Protein AF-0000000074161051 (afdb_homodimer)

Radius of gyration: 25.9 Å; Cα contacts (8 Å, |Δi|>4): 1414; chains: 2; bounding box: 99×82×62 Å

GO terms:
  GO:0141023 symbiont-mediated disruption of host cell-cell adhesion (P, EXP)

pLDDT: mean 90.77, std 14.93, range [30.19, 98.88]

Organism: Giardia intestinalis (strain ATCC 50803 / WB clone C6) (NCBI:txid184922)

Secondary structure (DSSP, 8-state):
-----------PPBSS-HHHHHHHHHT--SEEE---GGGTT-BHHHHHTTSB-GGGGS--S----------GGGS-S-EEHHHH-GGG--PPPB-TTSB-HHHHHHHHHHHHHHHHTTS-SS---B-HHHHHHH-TTS-TTB---HHHHHHHHHHT-B-BTTTS---HHHH-S-----SB-TTSSSBPP-B--SEEEE-TT-HHHHHHHHHHT--EEEEEEEEGGGGGEEEEEE---SS-EEEEEEEEEEEEEE-TTS-EEEEEE-SB-TTSTBTTEEEEE-SS-GGGTTS-EEEEE---/-----------PPBSS-HHHHHHHHHT--SEEE---GGGTT-BHHHHHTTSB-GGGGS--S----------GGGS-S-EEHHHH-GGG--PPPB-TTSB-HHHHHHHHHHHHHHHHTTS-SS---B-HHHHHHH-TTS-TTB---HHHHHHHHHHT-B-BTTTS---HHHH-S-----SB-TTSSSBPP-B--SEEEE-TT-HHHHHHHHHHT--EEEEEEEEGGGGGEEEEEE---SS-EEEEEEEEEEEEEE-TTS-EEEEEE-SB-TTSTBTTEEEEE-SS-GGGTTS-EEEEE---

Structure (mmCIF, N/CA/C/O backbone):
data_AF-0000000074161051-model_v1
#
loop_
_entity.id
_entity.type
_entity.pdbx_description
1 polymer 'Cathepsin B'
#
loop_
_atom_site.group_PDB
_atom_site.id
_atom_site.type_symbol
_atom_site.label_atom_id
_atom_site.label_alt_id
_atom_site.label_comp_id
_atom_site.label_asym_id
_atom_site.label_entity_id
_atom_site.label_seq_id
_atom_site.pdbx_PDB_ins_code
_atom_site.Cartn_x
_atom_site.Cartn_y
_atom_site.Cartn_z
_atom_site.occupancy
_atom_site.B_iso_or_equiv
_atom_site.auth_seq_id
_atom_site.auth_comp_id
_atom_site.auth_asym_id
_atom_site.auth_atom_id
_atom_site.pdbx_PDB_model_num
ATOM 1 N N . MET A 1 1 ? 55.562 -1.915 16.375 1 30.19 1 MET A N 1
ATOM 2 C CA . MET A 1 1 ? 54.781 -1.926 15.141 1 30.19 1 MET A CA 1
ATOM 3 C C . MET A 1 1 ? 53.312 -1.703 15.43 1 30.19 1 MET A C 1
ATOM 5 O O . MET A 1 1 ? 52.625 -2.559 16.031 1 30.19 1 MET A O 1
ATOM 9 N N . LYS A 1 2 ? 52.875 -0.41 15.648 1 36 2 LYS A N 1
ATOM 10 C CA . LYS A 1 2 ? 51.5 -0.007 15.859 1 36 2 LYS A CA 1
ATOM 11 C C . LYS A 1 2 ? 50.625 -0.405 14.68 1 36 2 LYS A C 1
ATOM 13 O O . LYS A 1 2 ? 50.844 0.059 13.555 1 36 2 LYS A O 1
ATOM 18 N N . LEU A 1 3 ? 50.031 -1.611 14.711 1 34.69 3 LEU A N 1
ATOM 19 C CA . LEU A 1 3 ? 49.031 -2.043 13.75 1 34.69 3 LEU A CA 1
ATOM 20 C C . LEU A 1 3 ? 47.875 -1.038 13.672 1 34.69 3 LEU A C 1
ATOM 22 O O . LEU A 1 3 ? 47.188 -0.795 14.664 1 34.69 3 LEU A O 1
ATOM 26 N N . PHE A 1 4 ? 48 -0.084 12.773 1 36.06 4 PHE A N 1
ATOM 27 C CA . PHE A 1 4 ? 46.875 0.762 12.445 1 36.06 4 PHE A CA 1
ATOM 28 C C . PHE A 1 4 ? 45.719 -0.076 11.938 1 36.06 4 PHE A C 1
ATOM 30 O O . PHE A 1 4 ? 45.812 -0.763 10.922 1 36.06 4 PHE A O 1
ATOM 37 N N . LEU A 1 5 ? 44.875 -0.508 12.781 1 34.91 5 LEU A N 1
ATOM 38 C CA . LEU A 1 5 ? 43.562 -1.062 12.398 1 34.91 5 LEU A CA 1
ATOM 39 C C . LEU A 1 5 ? 42.781 -0.07 11.555 1 34.91 5 LEU A C 1
ATOM 41 O O . LEU A 1 5 ? 42.406 0.997 12.031 1 34.91 5 LEU A O 1
ATOM 45 N N . LEU A 1 6 ? 43.062 -0.045 10.273 1 32.94 6 LEU A N 1
ATOM 46 C CA . LEU A 1 6 ? 42.125 0.658 9.391 1 32.94 6 LEU A CA 1
ATOM 47 C C . LEU A 1 6 ? 40.719 0.105 9.539 1 32.94 6 LEU A C 1
ATOM 49 O O . LEU A 1 6 ? 40.469 -1.053 9.203 1 32.94 6 LEU A O 1
ATOM 53 N N . ALA A 1 7 ? 40.094 0.571 10.438 1 35.47 7 ALA A N 1
ATOM 54 C CA . ALA A 1 7 ? 38.656 0.303 10.406 1 35.47 7 ALA A CA 1
ATOM 55 C C . ALA A 1 7 ? 38.062 0.647 9.039 1 35.47 7 ALA A C 1
ATOM 57 O O . ALA A 1 7 ? 38.062 1.811 8.625 1 35.47 7 ALA A O 1
ATOM 58 N N . ALA A 1 8 ? 38.094 -0.19 8.078 1 33.78 8 ALA A N 1
ATOM 59 C CA . ALA A 1 8 ? 37.281 -0.017 6.875 1 33.78 8 ALA A CA 1
ATOM 60 C C . ALA A 1 8 ? 35.844 0.338 7.23 1 33.78 8 ALA A C 1
ATOM 62 O O . ALA A 1 8 ? 35.125 -0.469 7.824 1 33.78 8 ALA A O 1
ATOM 63 N N . ALA A 1 9 ? 35.5 1.504 7.531 1 37.38 9 ALA A N 1
ATOM 64 C CA . ALA A 1 9 ? 34.094 1.915 7.602 1 37.38 9 ALA A CA 1
ATOM 65 C C . ALA A 1 9 ? 33.281 1.327 6.449 1 37.38 9 ALA A C 1
ATOM 67 O O . ALA A 1 9 ? 33.562 1.614 5.281 1 37.38 9 ALA A O 1
ATOM 68 N N . ALA A 1 10 ? 32.844 0.222 6.453 1 41.66 10 ALA A N 1
ATOM 69 C CA . ALA A 1 10 ? 31.891 -0.336 5.504 1 41.66 10 ALA A CA 1
ATOM 70 C C . ALA A 1 10 ? 30.891 0.724 5.043 1 41.66 10 ALA A C 1
ATOM 72 O O . ALA A 1 10 ? 30.078 1.209 5.836 1 41.66 10 ALA A O 1
ATOM 73 N N . PHE A 1 11 ? 31.219 1.7 4.223 1 50.12 11 PHE A N 1
ATOM 74 C CA . PHE A 1 11 ? 30.391 2.748 3.623 1 50.12 11 PHE A CA 1
ATOM 75 C C . PHE A 1 11 ? 29.078 2.18 3.113 1 50.12 11 PHE A C 1
ATOM 77 O O . PHE A 1 11 ? 29.062 1.365 2.189 1 50.12 11 PHE A O 1
ATOM 84 N N . SER A 1 12 ? 28.109 2.137 3.99 1 68.19 12 SER A N 1
ATOM 85 C CA . SER A 1 12 ? 26.797 1.687 3.559 1 68.19 12 SER A CA 1
ATOM 86 C C . SER A 1 12 ? 26.328 2.457 2.332 1 68.19 12 SER A C 1
ATOM 88 O O . SER A 1 12 ? 26.594 3.65 2.197 1 68.19 12 SER A O 1
ATOM 90 N N . ALA A 1 13 ? 26.031 1.807 1.312 1 83.38 13 ALA A N 1
ATOM 91 C CA . ALA A 1 13 ? 25.609 2.332 0.022 1 83.38 13 ALA A CA 1
ATOM 92 C C . ALA A 1 13 ? 24.422 3.287 0.189 1 83.38 13 ALA A C 1
ATOM 94 O O . ALA A 1 13 ? 23.547 3.059 1.021 1 83.38 13 ALA A O 1
ATOM 95 N N . PRO A 1 14 ? 24.625 4.523 -0.397 1 92.06 14 PRO A N 1
ATOM 96 C CA . PRO A 1 14 ? 23.5 5.461 -0.353 1 92.06 14 PRO A CA 1
ATOM 97 C C . PRO A 1 14 ? 22.188 4.84 -0.848 1 92.06 14 PRO A C 1
ATOM 99 O O . PRO A 1 14 ? 22.203 4.02 -1.771 1 92.06 14 PRO A O 1
ATOM 102 N N . ALA A 1 15 ? 21.172 5.23 -0.194 1 92.25 15 ALA A N 1
ATOM 103 C CA . ALA A 1 15 ? 19.859 4.715 -0.554 1 92.25 15 ALA A CA 1
ATOM 104 C C . ALA A 1 15 ? 19.438 5.203 -1.938 1 92.25 15 ALA A C 1
ATOM 106 O O . ALA A 1 15 ? 18.859 4.445 -2.721 1 92.25 15 ALA A O 1
ATOM 107 N N . LEU A 1 16 ? 19.672 6.449 -2.227 1 95.06 16 LEU A N 1
ATOM 108 C CA . LEU A 1 16 ? 19.344 7.023 -3.525 1 95.06 16 LEU A CA 1
ATOM 109 C C . LEU A 1 16 ? 20.547 7.039 -4.445 1 95.06 16 LEU A C 1
ATOM 111 O O . LEU A 1 16 ? 21.625 7.52 -4.059 1 95.06 16 LEU A O 1
ATOM 115 N N . THR A 1 17 ? 20.406 6.523 -5.609 1 94.81 17 THR A N 1
ATOM 116 C CA . THR A 1 17 ? 21.516 6.41 -6.547 1 94.81 17 THR A CA 1
ATOM 117 C C . THR A 1 17 ? 21.188 7.117 -7.859 1 94.81 17 THR A C 1
ATOM 119 O O . THR A 1 17 ? 20.016 7.273 -8.211 1 94.81 17 THR A O 1
ATOM 122 N N . VAL A 1 18 ? 22.156 7.484 -8.547 1 95.62 18 VAL A N 1
ATOM 123 C CA . VAL A 1 18 ? 22.016 8.117 -9.852 1 95.62 18 VAL A CA 1
ATOM 124 C C . VAL A 1 18 ? 21.422 7.117 -10.844 1 95.62 18 VAL A C 1
ATOM 126 O O . VAL A 1 18 ? 20.625 7.492 -11.703 1 95.62 18 VAL A O 1
ATOM 129 N N . SER A 1 19 ? 21.828 5.875 -10.703 1 92.88 19 SER A N 1
ATOM 130 C CA . SER A 1 19 ? 21.297 4.836 -11.578 1 92.88 19 SER A CA 1
ATOM 131 C C . SER A 1 19 ? 19.781 4.73 -11.453 1 92.88 19 SER A C 1
ATOM 133 O O . SER A 1 19 ? 19.078 4.68 -12.461 1 92.88 19 SER A O 1
ATOM 135 N N . GLU A 1 20 ? 19.312 4.719 -10.273 1 92.88 20 GLU A N 1
ATOM 136 C CA . GLU A 1 20 ? 17.875 4.648 -10.047 1 92.88 20 G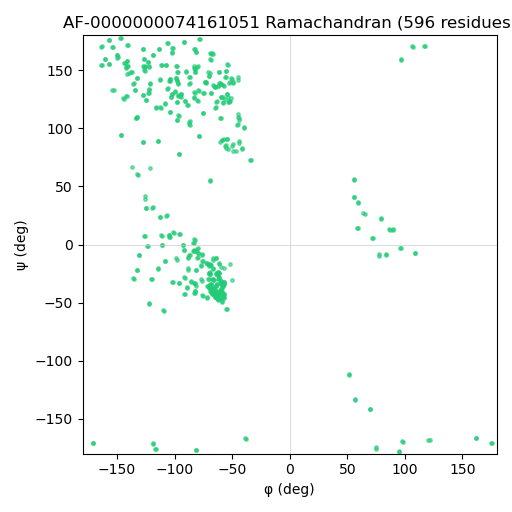LU A CA 1
ATOM 137 C C . GLU A 1 20 ? 17.172 5.922 -10.523 1 92.88 20 GLU A C 1
ATOM 139 O O . GLU A 1 20 ? 16.094 5.867 -11.086 1 92.88 20 GLU A O 1
ATOM 144 N N . LEU A 1 21 ? 17.781 7.039 -10.289 1 96.19 21 LEU A N 1
ATOM 145 C CA . LEU A 1 21 ? 17.25 8.305 -10.781 1 96.19 21 LEU A CA 1
ATOM 146 C C . LEU A 1 21 ? 17.094 8.266 -12.297 1 96.19 21 LEU A C 1
ATOM 148 O O . LEU A 1 21 ? 16.031 8.633 -12.828 1 96.19 21 LEU A O 1
ATOM 152 N N . ASN A 1 22 ? 18.094 7.785 -12.953 1 95.75 22 ASN A N 1
ATOM 153 C CA . ASN A 1 22 ? 18.047 7.703 -14.406 1 95.75 22 ASN A CA 1
ATOM 154 C C . ASN A 1 22 ? 16.953 6.746 -14.883 1 95.75 22 ASN A C 1
ATOM 156 O O . ASN A 1 22 ? 16.281 7.004 -15.883 1 95.75 22 ASN A O 1
ATOM 160 N N . HIS A 1 23 ? 16.844 5.703 -14.195 1 91.81 23 HIS A N 1
ATOM 161 C CA . HIS A 1 23 ? 15.781 4.766 -14.539 1 91.81 23 HIS A CA 1
ATOM 162 C C . HIS A 1 23 ? 14.406 5.414 -14.391 1 91.81 23 HIS A C 1
ATOM 164 O O . HIS A 1 23 ? 13.562 5.309 -15.289 1 91.81 23 HIS A O 1
ATOM 170 N N . ILE A 1 24 ? 14.188 6.09 -13.289 1 94.19 24 ILE A N 1
ATOM 171 C CA . ILE A 1 24 ? 12.914 6.773 -13.055 1 94.19 24 ILE A CA 1
ATOM 172 C C . ILE A 1 24 ? 12.656 7.781 -14.172 1 94.19 24 ILE A C 1
ATOM 174 O O . ILE A 1 24 ? 11.555 7.828 -14.727 1 94.19 24 ILE A O 1
ATOM 178 N N . LYS A 1 25 ? 13.633 8.523 -14.531 1 96.06 25 LYS A N 1
ATOM 179 C CA . LYS A 1 25 ? 13.492 9.516 -15.594 1 96.06 25 LYS A CA 1
ATOM 180 C C . LYS A 1 25 ? 13.164 8.852 -16.922 1 96.06 25 LYS A C 1
ATOM 182 O O . LYS A 1 25 ? 12.391 9.398 -17.719 1 96.06 25 LYS A O 1
ATOM 187 N N . SER A 1 26 ? 13.727 7.664 -17.109 1 93.31 26 SER A N 1
ATOM 188 C CA . SER A 1 26 ? 13.516 6.969 -18.375 1 93.31 26 SER A CA 1
ATOM 189 C C . SER A 1 26 ? 12.07 6.508 -18.516 1 93.31 26 SER A C 1
ATOM 191 O O . SER A 1 26 ? 11.609 6.215 -19.625 1 93.31 26 SER A O 1
ATOM 193 N N . LEU A 1 27 ? 11.336 6.453 -17.438 1 90.75 27 LEU A N 1
ATOM 194 C CA . LEU A 1 27 ? 9.938 6.051 -17.469 1 90.75 27 LEU A CA 1
ATOM 195 C C . LEU A 1 27 ? 9.039 7.227 -17.844 1 90.75 27 LEU A C 1
ATOM 197 O O . LEU A 1 27 ? 7.828 7.062 -18 1 90.75 27 LEU A O 1
ATOM 201 N N . ASN A 1 28 ? 9.539 8.352 -17.969 1 92.94 28 ASN A N 1
ATOM 202 C CA . ASN A 1 28 ? 8.867 9.578 -18.391 1 92.94 28 ASN A CA 1
ATOM 203 C C . ASN A 1 28 ? 7.664 9.883 -17.5 1 92.94 28 ASN A C 1
ATOM 205 O O . ASN A 1 28 ? 6.551 10.07 -18 1 92.94 28 ASN A O 1
ATOM 209 N N . PRO A 1 29 ? 7.949 9.984 -16.203 1 94.5 29 PRO A N 1
ATOM 210 C CA . PRO A 1 29 ? 6.852 10.359 -15.312 1 94.5 29 PRO A CA 1
ATOM 211 C C . PRO A 1 29 ? 6.379 11.797 -15.539 1 94.5 29 PRO A C 1
ATOM 213 O O . PRO A 1 29 ? 7.07 12.586 -16.188 1 94.5 29 PRO A O 1
ATOM 216 N N . ARG A 1 30 ? 5.16 12.109 -14.992 1 94.31 30 ARG A N 1
ATOM 217 C CA . ARG A 1 30 ? 4.602 13.445 -15.156 1 94.31 30 ARG A CA 1
ATOM 218 C C . ARG A 1 30 ? 5.219 14.422 -14.164 1 94.31 30 ARG A C 1
ATOM 220 O O . ARG A 1 30 ? 4.93 15.625 -14.211 1 94.31 30 ARG A O 1
ATOM 227 N N . TRP A 1 31 ? 6.043 14.016 -13.305 1 97.69 31 TRP A N 1
ATOM 228 C CA . TRP A 1 31 ? 6.723 14.82 -12.297 1 97.69 31 TRP A CA 1
ATOM 229 C C . TRP A 1 31 ? 8.234 14.773 -12.492 1 97.69 31 TRP A C 1
ATOM 231 O O . TRP A 1 31 ? 8.742 13.961 -13.273 1 97.69 31 TRP A O 1
ATOM 241 N N . LYS A 1 32 ? 8.914 15.703 -11.891 1 98.25 32 LYS A N 1
ATOM 242 C CA . LYS A 1 32 ? 10.367 15.805 -12.031 1 98.25 32 LYS A CA 1
ATOM 243 C C . LYS A 1 32 ? 11.078 15.094 -10.891 1 98.25 32 LYS A C 1
ATOM 245 O O . LYS A 1 32 ? 10.75 15.297 -9.719 1 98.25 32 LYS A O 1
ATOM 250 N N . ALA A 1 33 ? 12.008 14.25 -11.328 1 98.19 33 ALA A N 1
ATOM 251 C CA . ALA A 1 33 ? 12.773 13.484 -10.344 1 98.19 33 ALA A CA 1
ATOM 252 C C . ALA A 1 33 ? 14.18 14.055 -10.172 1 98.19 33 ALA A C 1
ATOM 254 O O . ALA A 1 33 ? 14.805 14.484 -11.148 1 98.19 33 ALA A O 1
ATOM 255 N N . GLY A 1 34 ? 14.664 14.055 -8.977 1 97.88 34 GLY A N 1
ATOM 256 C CA . GLY A 1 34 ? 16.016 14.406 -8.562 1 97.88 34 GLY A CA 1
ATOM 257 C C . GLY A 1 34 ? 16.406 13.789 -7.234 1 97.88 34 GLY A C 1
ATOM 258 O O . GLY A 1 34 ? 15.625 13.07 -6.621 1 97.88 34 GLY A O 1
ATOM 259 N N . ILE A 1 35 ? 17.578 14 -6.867 1 97.44 35 ILE A N 1
ATOM 260 C CA . ILE A 1 35 ? 18.016 13.578 -5.539 1 97.44 35 ILE A CA 1
ATOM 261 C C . ILE A 1 35 ? 17.953 14.758 -4.574 1 97.44 35 ILE A C 1
ATOM 263 O O . ILE A 1 35 ? 18.781 15.672 -4.645 1 97.44 35 ILE A O 1
ATOM 267 N N . PRO A 1 36 ? 17 14.727 -3.713 1 97.31 36 PRO A N 1
ATOM 268 C CA . PRO A 1 36 ? 16.938 15.82 -2.746 1 97.31 36 PRO A CA 1
ATOM 269 C C . PRO A 1 36 ? 18.188 15.922 -1.869 1 97.31 36 PRO A C 1
ATOM 271 O O . PRO A 1 36 ? 18.703 14.898 -1.408 1 97.31 36 PRO A O 1
ATOM 274 N N . LYS A 1 37 ? 18.625 17.125 -1.627 1 95.75 37 LYS A N 1
ATOM 275 C CA . LYS A 1 37 ? 19.797 17.359 -0.788 1 95.75 37 LYS A CA 1
ATOM 276 C C . LYS A 1 37 ? 19.609 16.75 0.6 1 95.75 37 LYS A C 1
ATOM 278 O O . LYS A 1 37 ? 20.547 16.188 1.172 1 95.75 37 LYS A O 1
ATOM 283 N N . ARG A 1 38 ? 18.438 16.766 1.061 1 94.56 38 ARG A N 1
ATOM 284 C CA . ARG A 1 38 ? 18.078 16.297 2.389 1 94.56 38 ARG A CA 1
ATOM 285 C C . ARG A 1 38 ? 18.375 14.805 2.537 1 94.56 38 ARG A C 1
ATOM 287 O O . ARG A 1 38 ? 18.609 14.32 3.648 1 94.56 38 ARG A O 1
ATOM 294 N N . PHE A 1 39 ? 18.422 14.094 1.419 1 95.69 39 PHE A N 1
ATOM 295 C CA . PHE A 1 39 ? 18.547 12.648 1.487 1 95.69 39 PHE A CA 1
ATOM 296 C C . PHE A 1 39 ? 19.906 12.195 0.987 1 95.69 39 PHE A C 1
ATOM 298 O O . PHE A 1 39 ? 20.219 11 1.005 1 95.69 39 PHE A O 1
ATOM 305 N N . GLU A 1 40 ? 20.719 13.141 0.586 1 93.25 40 GLU A N 1
ATOM 306 C CA . GLU A 1 40 ? 22.047 12.789 0.073 1 93.25 40 GLU A CA 1
ATOM 307 C C . GLU A 1 40 ? 22.859 12.039 1.124 1 93.25 40 GLU A C 1
ATOM 309 O O . GLU A 1 40 ? 22.984 12.5 2.26 1 93.25 40 GLU A O 1
ATOM 314 N N . GLY A 1 41 ? 23.359 10.898 0.727 1 91.12 41 GLY A N 1
ATOM 315 C CA . GLY A 1 41 ? 24.266 10.148 1.576 1 91.12 41 GLY A CA 1
ATOM 316 C C . GLY A 1 41 ? 23.562 9.289 2.604 1 91.12 41 GLY A C 1
ATOM 317 O O . GLY A 1 41 ? 24.188 8.516 3.32 1 91.12 41 GLY A O 1
ATOM 318 N N . LEU A 1 42 ? 22.297 9.438 2.723 1 94.31 42 LEU A N 1
ATOM 319 C CA . LEU A 1 42 ? 21.562 8.617 3.676 1 94.31 42 LEU A CA 1
ATOM 320 C C . LEU A 1 42 ? 21.5 7.168 3.203 1 94.31 42 LEU A C 1
ATOM 322 O O . LEU A 1 42 ? 21.391 6.906 2.004 1 94.31 42 LEU A O 1
ATOM 326 N N . THR A 1 43 ? 21.547 6.309 4.148 1 94.44 43 THR A N 1
ATOM 327 C CA . THR A 1 43 ? 21.406 4.883 3.877 1 94.44 43 THR A CA 1
ATOM 328 C C . THR A 1 43 ? 19.922 4.5 3.762 1 94.44 43 THR A C 1
ATOM 330 O O . THR A 1 43 ? 19.047 5.289 4.105 1 94.44 43 THR A O 1
ATOM 333 N N . LYS A 1 44 ? 19.703 3.326 3.291 1 91.88 44 LYS A N 1
ATOM 334 C CA . LYS A 1 44 ? 18.344 2.803 3.195 1 91.88 44 LYS A CA 1
ATOM 335 C C . LYS A 1 44 ? 17.672 2.758 4.566 1 91.88 44 LYS A C 1
ATOM 337 O O . LYS A 1 44 ? 16.484 3.084 4.699 1 91.88 44 LYS A O 1
ATOM 342 N N . ASP A 1 45 ? 18.406 2.344 5.551 1 92.12 45 ASP A N 1
ATOM 343 C CA . ASP A 1 45 ? 17.875 2.264 6.906 1 92.12 45 ASP A CA 1
ATOM 344 C C . ASP A 1 45 ? 17.469 3.645 7.422 1 92.12 45 ASP A C 1
ATOM 346 O O . ASP A 1 45 ? 16.438 3.795 8.078 1 92.12 45 ASP A O 1
ATOM 350 N N . GLU A 1 46 ? 18.297 4.594 7.125 1 93.75 46 GLU A N 1
ATOM 351 C CA . GLU A 1 46 ? 18 5.953 7.566 1 93.75 46 GLU A CA 1
ATOM 352 C C . GLU A 1 46 ? 16.766 6.508 6.879 1 93.75 46 GLU A C 1
ATOM 354 O O . GLU A 1 46 ? 15.961 7.203 7.504 1 93.75 46 GLU A O 1
ATOM 359 N N . ILE A 1 47 ? 16.609 6.203 5.656 1 94.06 47 ILE A N 1
ATOM 360 C CA . ILE A 1 47 ? 15.414 6.625 4.926 1 94.06 47 ILE A CA 1
ATOM 361 C C . ILE A 1 47 ? 14.18 5.949 5.512 1 94.06 47 ILE A C 1
ATOM 363 O O . ILE A 1 47 ? 13.148 6.594 5.719 1 94.06 47 ILE A O 1
ATOM 367 N N . SER A 1 48 ? 14.32 4.719 5.746 1 92.94 48 SER A N 1
ATOM 368 C CA . SER A 1 48 ? 13.203 3.949 6.301 1 92.94 48 SER A CA 1
ATOM 369 C C . SER A 1 48 ? 12.766 4.504 7.652 1 92.94 48 SER A C 1
ATOM 371 O O . SER A 1 48 ? 11.586 4.473 7.984 1 92.94 48 SER A O 1
ATOM 373 N N . SER A 1 49 ? 13.672 5.012 8.391 1 94.81 49 SER A N 1
ATOM 374 C CA . SER A 1 49 ? 13.391 5.5 9.742 1 94.81 49 SER A CA 1
ATOM 375 C C . SER A 1 49 ? 12.562 6.781 9.703 1 94.81 49 SER A C 1
ATOM 377 O O . SER A 1 49 ? 11.992 7.191 10.719 1 94.81 49 SER A O 1
ATOM 379 N N . LEU A 1 50 ? 12.523 7.41 8.555 1 95.94 50 LEU A N 1
ATOM 380 C CA . LEU A 1 50 ? 11.734 8.625 8.383 1 95.94 50 LEU A CA 1
ATOM 381 C C . LEU A 1 50 ? 10.258 8.289 8.234 1 95.94 50 LEU A C 1
ATOM 383 O O . LEU A 1 50 ? 9.398 9.18 8.352 1 95.94 50 LEU A O 1
ATOM 387 N N . LEU A 1 51 ? 9.961 7.07 7.926 1 97.31 51 LEU A N 1
ATOM 388 C CA . LEU A 1 51 ? 8.609 6.641 7.578 1 97.31 51 LEU A CA 1
ATOM 389 C C . LEU A 1 51 ? 7.992 5.824 8.711 1 97.31 51 LEU A C 1
ATOM 391 O O . LEU A 1 51 ? 8.648 5.562 9.719 1 97.31 51 LEU A O 1
ATOM 395 N N . MET A 1 52 ? 6.773 5.516 8.555 1 96.44 52 MET A N 1
ATOM 396 C CA . MET A 1 52 ? 6.109 4.59 9.469 1 96.44 52 MET A CA 1
ATOM 397 C C . MET A 1 52 ? 5.777 3.277 8.773 1 96.44 52 MET A C 1
ATOM 399 O O . MET A 1 52 ? 5.637 3.238 7.547 1 96.44 52 MET A O 1
ATOM 403 N N . PRO A 1 53 ? 5.684 2.234 9.555 1 93.69 53 PRO A N 1
ATOM 404 C CA . PRO A 1 53 ? 5.191 0.994 8.945 1 93.69 53 PRO A CA 1
ATOM 405 C C . PRO A 1 53 ? 3.83 1.164 8.273 1 93.69 53 PRO A C 1
ATOM 407 O O . PRO A 1 53 ? 2.982 1.911 8.766 1 93.69 53 PRO A O 1
ATOM 410 N N . VAL A 1 54 ? 3.598 0.404 7.234 1 93.12 54 VAL A N 1
ATOM 411 C CA . VAL A 1 54 ? 2.387 0.498 6.43 1 93.12 54 VAL A CA 1
ATOM 412 C C . VAL A 1 54 ? 1.168 0.157 7.285 1 93.12 54 VAL A C 1
ATOM 414 O O . VAL A 1 54 ? 0.064 0.642 7.027 1 93.12 54 VAL A O 1
ATOM 417 N N . SER A 1 55 ? 1.357 -0.613 8.305 1 89.75 55 SER A N 1
ATOM 418 C CA . SER A 1 55 ? 0.259 -1.031 9.172 1 89.75 55 SER A CA 1
ATOM 419 C C . SER A 1 55 ? -0.408 0.167 9.836 1 89.75 55 SER A C 1
ATOM 421 O O . SER A 1 55 ? -1.565 0.088 10.258 1 89.75 55 SER A O 1
ATOM 423 N N . PHE A 1 56 ? 0.211 1.285 9.844 1 92.75 56 PHE A N 1
ATOM 424 C CA . PHE A 1 56 ? -0.335 2.467 10.5 1 92.75 56 PHE A CA 1
ATOM 425 C C . PHE A 1 56 ? -1.25 3.236 9.555 1 92.75 56 PHE A C 1
ATOM 427 O O . PHE A 1 56 ? -1.936 4.172 9.969 1 92.75 56 PHE A O 1
ATOM 434 N N . LEU A 1 57 ? -1.269 2.85 8.289 1 91.75 57 LEU A N 1
ATOM 435 C CA . LEU A 1 57 ? -2.166 3.492 7.332 1 91.75 57 LEU A CA 1
ATOM 436 C C . LEU A 1 57 ? -3.574 2.912 7.438 1 91.75 57 LEU A C 1
ATOM 438 O O . LEU A 1 57 ? -4.523 3.477 6.891 1 91.75 57 LEU A O 1
ATOM 442 N N . LYS A 1 58 ? -3.723 1.741 7.953 1 75.38 58 LYS A N 1
ATOM 443 C CA . LYS A 1 58 ? -5.035 1.118 8.109 1 75.38 58 LYS A CA 1
ATOM 444 C C . LYS A 1 58 ? -5.762 1.675 9.336 1 75.38 58 LYS A C 1
ATOM 446 O O . LYS A 1 58 ? -5.141 1.938 10.367 1 75.38 58 LYS A O 1
ATOM 451 N N . ASN A 1 59 ? -7.07 1.986 8.93 1 61.22 59 ASN A N 1
ATOM 452 C CA . ASN A 1 59 ? -7.867 2.477 10.047 1 61.22 59 ASN A CA 1
ATOM 453 C C . ASN A 1 59 ? -7.973 1.438 11.156 1 61.22 59 ASN A C 1
ATOM 455 O O . ASN A 1 59 ? -8.234 0.262 10.891 1 61.22 59 ASN A O 1
ATOM 459 N N . ALA A 1 60 ? -7.398 1.623 12.172 1 51.56 60 ALA A N 1
ATOM 460 C CA . ALA A 1 60 ? -7.668 0.688 13.258 1 51.56 60 ALA A CA 1
ATOM 461 C C . ALA A 1 60 ? -9.148 0.31 13.305 1 51.56 60 ALA A C 1
ATOM 463 O O . ALA A 1 60 ? -9.961 0.875 12.57 1 51.56 60 ALA A O 1
ATOM 464 N N . LYS A 1 61 ? -9.727 -0.285 14.266 1 47.69 61 LYS A N 1
ATOM 465 C CA . LYS A 1 61 ? -11.016 -0.935 14.477 1 47.69 61 LYS A CA 1
ATOM 466 C C . LYS A 1 61 ? -12.164 -0.041 14.023 1 47.69 61 LYS A C 1
ATOM 468 O O . LYS A 1 61 ? -13.258 -0.528 13.734 1 47.69 61 LYS A O 1
ATOM 473 N N . GLY A 1 62 ? -12.023 1.357 14.094 1 42.47 62 GLY A N 1
ATOM 474 C CA . GLY A 1 62 ? -13.234 2.16 14.125 1 42.47 62 GLY A CA 1
ATOM 475 C C . GLY A 1 62 ? -13.32 3.152 12.977 1 42.47 62 GLY A C 1
ATOM 476 O O . GLY A 1 62 ? -12.812 4.27 13.078 1 42.47 62 GLY A O 1
ATOM 477 N N . ALA A 1 63 ? -13.438 2.512 11.727 1 43.66 63 ALA A N 1
ATOM 478 C CA . ALA A 1 63 ? -13.656 3.488 10.664 1 43.66 63 ALA A CA 1
ATOM 479 C C . ALA A 1 63 ? -14.695 4.523 11.078 1 43.66 63 ALA A C 1
ATOM 481 O O . ALA A 1 63 ? -15.766 4.172 11.57 1 43.66 63 ALA A O 1
ATOM 482 N N . ALA A 1 64 ? -14.375 5.738 11.32 1 44.53 64 ALA A N 1
ATOM 483 C CA . ALA A 1 64 ? -15.352 6.809 11.484 1 44.53 64 ALA A CA 1
ATOM 484 C C . ALA A 1 64 ? -16.422 6.738 10.406 1 44.53 64 ALA A C 1
ATOM 486 O O . ALA A 1 64 ? -16.172 6.266 9.289 1 44.53 64 ALA A O 1
ATOM 487 N N . PRO A 1 65 ? -17.672 7.023 10.781 1 44.09 65 PRO A N 1
ATOM 488 C CA . PRO A 1 65 ? -18.797 7.055 9.836 1 44.09 65 PRO A CA 1
ATOM 489 C C . PRO A 1 65 ? -18.453 7.773 8.531 1 44.09 65 PRO A C 1
ATOM 491 O O . PRO A 1 65 ? -17.812 8.828 8.555 1 44.09 65 PRO A O 1
ATOM 494 N N . ARG A 1 66 ? -18.297 6.992 7.449 1 50.06 66 ARG A N 1
ATOM 495 C CA . ARG A 1 66 ? -18.141 7.555 6.113 1 50.06 66 ARG A CA 1
ATOM 496 C C . ARG A 1 66 ? -19.156 8.664 5.859 1 50.06 66 ARG A C 1
ATOM 498 O O . ARG A 1 66 ? -20.359 8.484 6.094 1 50.06 66 ARG A O 1
ATOM 505 N N . GLY A 1 67 ? -18.719 9.93 5.922 1 45.19 67 GLY A N 1
ATOM 506 C CA . GLY A 1 67 ? -19.625 11.023 5.586 1 45.19 67 GLY A CA 1
ATOM 507 C C . GLY A 1 67 ? -20.344 10.812 4.27 1 45.19 67 GLY A C 1
ATOM 508 O O . GLY A 1 67 ? -19.906 10.031 3.43 1 45.19 67 GLY A O 1
ATOM 509 N N . THR A 1 68 ? -21.578 11.141 4.211 1 49.28 68 THR A N 1
ATOM 510 C CA . THR A 1 68 ? -22.406 11.156 3.012 1 49.28 68 THR A CA 1
ATOM 511 C C . THR A 1 68 ? -21.75 11.977 1.906 1 49.28 68 THR A C 1
ATOM 513 O O . THR A 1 68 ? -21.109 12.992 2.18 1 49.28 68 THR A O 1
ATOM 516 N N . PHE A 1 69 ? -21.547 11.289 0.714 1 52.41 69 PHE A N 1
ATOM 517 C CA . PHE A 1 69 ? -21.109 11.969 -0.497 1 52.41 69 PHE A CA 1
ATOM 518 C C . PHE A 1 69 ? -21.797 13.328 -0.633 1 52.41 69 PHE A C 1
ATOM 520 O O . PHE A 1 69 ? -23.016 13.422 -0.537 1 52.41 69 PHE A O 1
ATOM 527 N N . THR A 1 70 ? -21.047 14.352 -0.254 1 60.72 70 THR A N 1
ATOM 528 C CA . THR A 1 70 ? -21.531 15.719 -0.364 1 60.72 70 THR A CA 1
ATOM 529 C C . THR A 1 70 ? -21.562 16.172 -1.822 1 60.72 70 THR A C 1
ATOM 531 O O . THR A 1 70 ? -20.828 15.641 -2.656 1 60.72 70 THR A O 1
ATOM 534 N N . ASP A 1 71 ? -22.625 16.891 -2.238 1 60.81 71 ASP A N 1
ATOM 535 C CA . ASP A 1 71 ? -22.812 17.469 -3.568 1 60.81 71 ASP A CA 1
ATOM 536 C C . ASP A 1 71 ? -21.656 18.391 -3.926 1 60.81 71 ASP A C 1
ATOM 538 O O . ASP A 1 71 ? -21.281 19.266 -3.135 1 60.81 71 ASP A O 1
ATOM 542 N N . LYS A 1 72 ? -21.016 18.188 -5.008 1 61.91 72 LYS A N 1
ATOM 543 C CA . LYS A 1 72 ? -19.875 18.906 -5.602 1 61.91 72 LYS A CA 1
ATOM 544 C C . LYS A 1 72 ? -20.203 20.375 -5.812 1 61.91 72 LYS A C 1
ATOM 546 O O . LYS A 1 72 ? -19.297 21.203 -5.938 1 61.91 72 LYS A O 1
ATOM 551 N N . ASP A 1 73 ? -21.406 20.75 -5.848 1 66.31 73 ASP A N 1
ATOM 552 C CA . ASP A 1 73 ? -21.812 22.016 -6.453 1 66.31 73 ASP A CA 1
ATOM 553 C C . ASP A 1 73 ? -21.281 23.203 -5.656 1 66.31 73 ASP A C 1
ATOM 555 O O . ASP A 1 73 ? -21.125 24.312 -6.191 1 66.31 73 ASP A O 1
ATOM 559 N N . ASP A 1 74 ? -20.734 23.016 -4.422 1 78.19 74 ASP A N 1
ATOM 560 C CA . ASP A 1 74 ? -20.406 24.266 -3.74 1 78.19 74 ASP A CA 1
ATOM 561 C C . ASP A 1 74 ? -18.953 24.297 -3.299 1 78.19 74 ASP A C 1
ATOM 563 O O . ASP A 1 74 ? -18.609 24.906 -2.279 1 78.19 74 ASP A O 1
ATOM 567 N N . VAL A 1 75 ? -18.016 23.75 -4.184 1 89.44 75 VAL A N 1
ATOM 568 C CA . VAL A 1 75 ? -16.609 23.812 -3.791 1 89.44 75 VAL A CA 1
ATOM 569 C C . VAL A 1 75 ? -15.805 24.562 -4.852 1 89.44 75 VAL A C 1
ATOM 571 O O . VAL A 1 75 ? -16.047 24.406 -6.051 1 89.44 75 VAL A O 1
ATOM 574 N N . PRO A 1 76 ? -14.922 25.547 -4.426 1 94.31 76 PRO A N 1
ATOM 575 C CA . PRO A 1 76 ? -14.094 26.234 -5.418 1 94.31 76 PRO A CA 1
ATOM 576 C C . PRO A 1 76 ? -13.289 25.266 -6.285 1 94.31 76 PRO A C 1
ATOM 578 O O . PRO A 1 76 ? -12.945 24.172 -5.836 1 94.31 76 PRO A O 1
ATOM 581 N N . GLU A 1 77 ? -12.938 25.672 -7.477 1 93.94 77 GLU A N 1
ATOM 582 C CA . GLU A 1 77 ? -12.164 24.859 -8.406 1 93.94 77 GLU A CA 1
ATOM 583 C C . GLU A 1 77 ? -10.742 24.641 -7.891 1 93.94 77 GLU A C 1
ATOM 585 O O . GLU A 1 77 ? -10.117 23.625 -8.188 1 93.94 77 GLU A O 1
ATOM 590 N N . SER A 1 78 ? -10.281 25.672 -7.242 1 97.56 78 SER A N 1
ATOM 591 C CA . SER A 1 78 ? -8.961 25.594 -6.629 1 97.56 78 SER A CA 1
ATOM 592 C C . SER A 1 78 ? -8.938 26.266 -5.27 1 97.56 78 SER A C 1
ATOM 594 O O . SER A 1 78 ? -9.773 27.141 -4.988 1 97.56 78 SER A O 1
ATOM 596 N N . PHE A 1 79 ? -8.078 25.859 -4.43 1 98.06 79 PHE A N 1
ATOM 597 C CA . PHE A 1 79 ? -7.887 26.438 -3.104 1 98.06 79 PHE A CA 1
ATOM 598 C C . PHE A 1 79 ? -6.465 26.188 -2.613 1 98.06 79 PHE A C 1
ATOM 600 O O . PHE A 1 79 ? -5.926 25.094 -2.758 1 98.06 79 PHE A O 1
ATOM 607 N N . ASP A 1 80 ? -5.891 27.172 -2.137 1 98.31 80 ASP A N 1
ATOM 608 C CA . ASP A 1 80 ? -4.547 27.109 -1.563 1 98.31 80 ASP A CA 1
ATOM 609 C C . ASP A 1 80 ? -4.5 27.812 -0.205 1 98.31 80 ASP A C 1
ATOM 611 O O . ASP A 1 80 ? -4.562 29.031 -0.129 1 98.31 80 ASP A O 1
ATOM 615 N N . PHE A 1 81 ? -4.367 27.016 0.766 1 97 81 PHE A N 1
ATOM 616 C CA . PHE A 1 81 ? -4.355 27.5 2.139 1 97 81 PHE A CA 1
ATOM 617 C C . PHE A 1 81 ? -3.248 28.531 2.336 1 97 81 PHE A C 1
ATOM 619 O O . PHE A 1 81 ? -3.408 29.484 3.102 1 97 81 PHE A O 1
ATOM 626 N N . ARG A 1 82 ? -2.15 28.438 1.671 1 95.81 82 ARG A N 1
ATOM 627 C CA . ARG A 1 82 ? -1.002 29.328 1.802 1 95.81 82 ARG A CA 1
ATOM 628 C C . ARG A 1 82 ? -1.339 30.734 1.308 1 95.81 82 ARG A C 1
ATOM 630 O O . ARG A 1 82 ? -0.794 31.719 1.807 1 95.81 82 ARG A O 1
ATOM 637 N N . GLU A 1 83 ? -2.199 30.75 0.407 1 96.38 83 GLU A N 1
ATOM 638 C CA . GLU A 1 83 ? -2.607 32.031 -0.169 1 96.38 83 GLU A CA 1
ATOM 639 C C . GLU A 1 83 ? -3.771 32.625 0.608 1 96.38 83 GLU A C 1
ATOM 641 O O . GLU A 1 83 ? -3.822 33.844 0.806 1 96.38 83 GLU A O 1
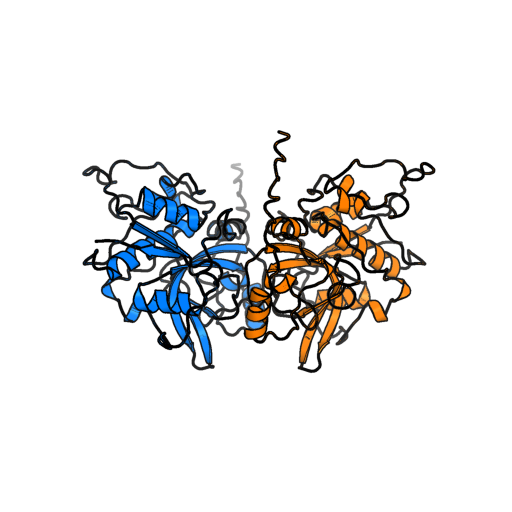ATOM 646 N N . GLU A 1 84 ? -4.664 31.844 1.069 1 95.12 84 GLU A N 1
ATOM 647 C CA . GLU A 1 84 ? -5.898 32.312 1.685 1 95.12 84 GLU A CA 1
ATOM 648 C C . GLU A 1 84 ? -5.68 32.688 3.15 1 95.12 84 GLU A C 1
ATOM 650 O O . GLU A 1 84 ? -6.348 33.562 3.684 1 95.12 84 GLU A O 1
ATOM 655 N N . TYR A 1 85 ? -4.789 31.953 3.764 1 94 85 TYR A N 1
ATOM 656 C CA . TYR A 1 85 ? -4.496 32.188 5.172 1 94 85 TYR A CA 1
ATOM 657 C C . TYR A 1 85 ? -2.994 32.25 5.414 1 94 85 TYR A C 1
ATOM 659 O O . TYR A 1 85 ? -2.457 31.547 6.258 1 94 85 TYR A O 1
ATOM 667 N N . PRO A 1 86 ? -2.324 33.156 4.816 1 91.56 86 PRO A N 1
ATOM 668 C CA . PRO A 1 86 ? -0.866 33.219 4.941 1 91.56 86 PRO A CA 1
ATOM 669 C C . PRO A 1 86 ? -0.405 33.469 6.375 1 91.56 86 PRO A C 1
ATOM 671 O O . PRO A 1 86 ? 0.698 33.062 6.75 1 91.56 86 PRO A O 1
ATOM 674 N N . HIS A 1 87 ? -1.205 34.031 7.176 1 90.62 87 HIS A N 1
ATOM 675 C CA . HIS A 1 87 ? -0.825 34.375 8.547 1 90.62 87 HIS A CA 1
ATOM 676 C C . HIS A 1 87 ? -0.902 33.156 9.461 1 90.62 87 HIS A C 1
ATOM 678 O O . HIS A 1 87 ? -0.408 33.188 10.586 1 90.62 87 HIS A O 1
ATOM 684 N N . CYS A 1 88 ? -1.52 32.031 8.945 1 92.31 88 CYS A N 1
ATOM 685 C CA . CYS A 1 88 ? -1.697 30.844 9.75 1 92.31 88 CYS A CA 1
ATOM 686 C C . CYS A 1 88 ? -0.619 29.812 9.445 1 92.31 88 CYS A C 1
ATOM 688 O O . CYS A 1 88 ? -0.472 28.828 10.172 1 92.31 88 CYS A O 1
ATOM 690 N N . ILE A 1 89 ? 0.122 29.969 8.438 1 87.25 89 ILE A N 1
ATOM 691 C CA . ILE A 1 89 ? 0.984 28.875 7.996 1 87.25 89 ILE A CA 1
ATOM 692 C C . ILE A 1 89 ? 2.428 29.156 8.406 1 87.25 89 ILE A C 1
ATOM 694 O O . ILE A 1 89 ? 3.053 30.094 7.891 1 87.25 89 ILE A O 1
ATOM 698 N N . PRO A 1 90 ? 2.928 28.359 9.273 1 87.19 90 PRO A N 1
ATOM 699 C CA . PRO A 1 90 ? 4.336 28.516 9.633 1 87.19 90 PRO A CA 1
ATOM 700 C C . PRO A 1 90 ? 5.285 27.922 8.594 1 87.19 90 PRO A C 1
ATOM 702 O O . PRO A 1 90 ? 4.832 27.359 7.59 1 87.19 90 PRO A O 1
ATOM 705 N N . GLU A 1 91 ? 6.57 28.125 8.883 1 89.81 91 GLU A N 1
ATOM 706 C CA . GLU A 1 91 ? 7.598 27.516 8.047 1 89.81 91 GLU A CA 1
ATOM 707 C C . GLU A 1 91 ? 7.508 25.984 8.078 1 89.81 91 GLU A C 1
ATOM 709 O O . GLU A 1 91 ? 7.102 25.406 9.086 1 89.81 91 GLU A O 1
ATOM 714 N N . VAL A 1 92 ? 7.891 25.406 6.957 1 95.81 92 VAL A N 1
ATOM 715 C CA . VAL A 1 92 ? 7.914 23.953 6.895 1 95.81 92 VAL A CA 1
ATOM 716 C C . VAL A 1 92 ? 8.961 23.406 7.859 1 95.81 92 VAL A C 1
ATOM 718 O O . VAL A 1 92 ? 10.086 23.906 7.918 1 95.81 92 VAL A O 1
ATOM 721 N N . VAL A 1 93 ? 8.578 22.391 8.578 1 95.94 93 VAL A N 1
ATOM 722 C CA . VAL A 1 93 ? 9.438 21.828 9.609 1 95.94 93 VAL A CA 1
ATOM 723 C C . VAL A 1 93 ? 10.109 20.562 9.094 1 95.94 93 VAL A C 1
ATOM 725 O O . VAL A 1 93 ? 9.766 20.062 8.008 1 95.94 93 VAL A O 1
ATOM 728 N N . ASP A 1 94 ? 11.07 20.094 9.852 1 97.12 94 ASP A N 1
ATOM 729 C CA . ASP A 1 94 ? 11.773 18.844 9.555 1 97.12 94 ASP A CA 1
ATOM 730 C C . ASP A 1 94 ? 11.711 17.875 10.734 1 97.12 94 ASP A C 1
ATOM 732 O O . ASP A 1 94 ? 12.219 18.172 11.812 1 97.12 94 ASP A O 1
ATOM 736 N N . GLN A 1 95 ? 11.234 16.734 10.477 1 98.06 95 GLN A N 1
ATOM 737 C CA . GLN A 1 95 ? 11.039 15.758 11.547 1 98.06 95 GLN A CA 1
ATOM 738 C C . GLN A 1 95 ? 12.352 15.062 11.898 1 98.06 95 GLN A C 1
ATOM 740 O O . GLN A 1 95 ? 12.422 14.32 12.883 1 98.06 95 GLN A O 1
ATOM 745 N N . GLY A 1 96 ? 13.344 15.328 11.117 1 96.94 96 GLY A N 1
ATOM 746 C CA . GLY A 1 96 ? 14.617 14.672 11.375 1 96.94 96 GLY A CA 1
ATOM 747 C C . GLY A 1 96 ? 14.586 13.18 11.078 1 96.94 96 GLY A C 1
ATOM 748 O O . GLY A 1 96 ? 14.039 12.758 10.062 1 96.94 96 GLY A O 1
ATOM 749 N N . GLY A 1 97 ? 15.25 12.406 11.906 1 96.56 97 GLY A N 1
ATOM 750 C CA . GLY A 1 97 ? 15.414 10.992 11.625 1 96.56 97 GLY A CA 1
ATOM 751 C C . GLY A 1 97 ? 14.375 10.125 12.328 1 96.56 97 GLY A C 1
ATOM 752 O O . GLY A 1 97 ? 14.5 8.898 12.352 1 96.56 97 GLY A O 1
ATOM 753 N N . CYS A 1 98 ? 13.383 10.773 12.914 1 97.44 98 CYS A N 1
ATOM 754 C CA . CYS A 1 98 ? 12.352 10.078 13.664 1 97.44 98 CYS A CA 1
ATOM 755 C C . CYS A 1 98 ? 11.086 9.898 12.82 1 97.44 98 CYS A C 1
ATOM 757 O O . CYS A 1 98 ? 10.617 10.852 12.203 1 97.44 98 CYS A O 1
ATOM 759 N N . GLY A 1 99 ? 10.539 8.648 12.805 1 97.88 99 GLY A N 1
ATOM 760 C CA . GLY A 1 99 ? 9.266 8.383 12.148 1 97.88 99 GLY A CA 1
ATOM 761 C C . GLY A 1 99 ? 8.086 9.008 12.867 1 97.88 99 GLY A C 1
ATOM 762 O O . GLY A 1 99 ? 7.121 8.312 13.203 1 97.88 99 GLY A O 1
ATOM 763 N N . SER A 1 100 ? 8.164 10.297 13.07 1 98.56 100 SER A N 1
ATOM 764 C CA . SER A 1 100 ? 7.168 11.023 13.852 1 98.56 100 SER A CA 1
ATOM 765 C C . SER A 1 100 ? 6.277 11.875 12.961 1 98.56 100 SER A C 1
ATOM 767 O O . SER A 1 100 ? 5.711 12.875 13.406 1 98.56 100 SER A O 1
ATOM 769 N N . CYS A 1 101 ? 6.176 11.453 11.695 1 98.62 101 CYS A N 1
ATOM 770 C CA . CYS A 1 101 ? 5.363 12.195 10.742 1 98.62 101 CYS A CA 1
ATOM 771 C C . CYS A 1 101 ? 3.916 12.289 11.211 1 98.62 101 CYS A C 1
ATOM 773 O O . CYS A 1 101 ? 3.242 13.289 10.961 1 98.62 101 CYS A O 1
ATOM 775 N N . TRP A 1 102 ? 3.428 11.25 11.883 1 98.56 102 TRP A N 1
ATOM 776 C CA . TRP A 1 102 ? 2.072 11.227 12.414 1 98.56 102 TRP A CA 1
ATOM 777 C C . TRP A 1 102 ? 1.858 12.359 13.414 1 98.56 102 TRP A C 1
ATOM 779 O O . TRP A 1 102 ? 0.819 13.023 13.398 1 98.56 102 TRP A O 1
ATOM 789 N N . ALA A 1 103 ? 2.799 12.633 14.188 1 98.81 103 ALA A N 1
ATOM 790 C CA . ALA A 1 103 ? 2.73 13.711 15.164 1 98.81 103 ALA A CA 1
ATOM 791 C C . ALA A 1 103 ? 2.895 15.07 14.492 1 98.81 103 ALA A C 1
ATOM 793 O O . ALA A 1 103 ? 2.133 16 14.766 1 98.81 103 ALA A O 1
ATOM 794 N N . PHE A 1 104 ? 3.844 15.188 13.578 1 98.75 104 PHE A N 1
ATOM 795 C CA . PHE A 1 104 ? 4.117 16.453 12.898 1 98.75 104 PHE A CA 1
ATOM 796 C C . PHE A 1 104 ? 2.9 16.906 12.102 1 98.75 104 PHE A C 1
ATOM 798 O O . PHE A 1 104 ? 2.492 18.062 12.203 1 98.75 104 PHE A O 1
ATOM 805 N N . SER A 1 105 ? 2.35 16.016 11.367 1 98.69 105 SER A N 1
ATOM 806 C CA . SER A 1 105 ? 1.23 16.391 10.508 1 98.69 105 SER A CA 1
ATOM 807 C C . SER A 1 105 ? -0.014 16.703 11.328 1 98.69 105 SER A C 1
ATOM 809 O O . SER A 1 105 ? -0.767 17.625 11 1 98.69 105 SER A O 1
ATOM 811 N N . SER A 1 106 ? -0.247 15.984 12.391 1 98.62 106 SER A N 1
ATOM 812 C CA . SER A 1 106 ? -1.415 16.25 13.227 1 98.62 106 SER A CA 1
ATOM 813 C C . SER A 1 106 ? -1.291 17.594 13.938 1 98.62 106 SER A C 1
ATOM 815 O O . SER A 1 106 ? -2.256 18.359 14.008 1 98.62 106 SER A O 1
ATOM 817 N N . VAL A 1 107 ? -0.147 17.859 14.43 1 98.38 107 VAL A N 1
ATOM 818 C CA . VAL A 1 107 ? 0.086 19.109 15.156 1 98.38 107 VAL A CA 1
ATOM 819 C C . VAL A 1 107 ? 0.014 20.297 14.195 1 98.38 107 VAL A C 1
ATOM 821 O O . VAL A 1 107 ? -0.502 21.359 14.547 1 98.38 107 VAL A O 1
ATOM 824 N N . ALA A 1 108 ? 0.584 20.094 13.023 1 97.88 108 ALA A N 1
ATOM 825 C CA . ALA A 1 108 ? 0.456 21.141 12.008 1 97.88 108 ALA A CA 1
ATOM 826 C C . ALA A 1 108 ? -1.011 21.422 11.688 1 97.88 108 ALA A C 1
ATOM 828 O O . ALA A 1 108 ? -1.442 22.562 11.688 1 97.88 108 ALA A O 1
ATOM 829 N N . THR A 1 109 ? -1.766 20.391 11.445 1 98.19 109 THR A N 1
ATOM 830 C CA . THR A 1 109 ? -3.189 20.516 11.148 1 98.19 109 THR A CA 1
ATOM 831 C C . THR A 1 109 ? -3.932 21.156 12.32 1 98.19 109 THR A C 1
ATOM 833 O O . THR A 1 109 ? -4.754 22.047 12.125 1 98.19 109 THR A O 1
ATOM 836 N N . PHE A 1 110 ? -3.609 20.719 13.516 1 97.75 110 PHE A N 1
ATOM 837 C CA . PHE A 1 110 ? -4.172 21.266 14.75 1 97.75 110 PHE A CA 1
ATOM 838 C C . PHE A 1 110 ? -3.961 22.781 14.82 1 97.75 110 PHE A C 1
ATOM 840 O O . PHE A 1 110 ? -4.918 23.531 14.984 1 97.75 110 PHE A O 1
ATOM 847 N N . GLY A 1 111 ? -2.75 23.188 14.703 1 96.69 111 GLY A N 1
ATOM 848 C CA . GLY A 1 111 ? -2.42 24.609 14.812 1 96.69 111 GLY A CA 1
ATOM 849 C C . GLY A 1 111 ? -3.039 25.453 13.719 1 96.69 111 GLY A C 1
ATOM 850 O O . GLY A 1 111 ? -3.584 26.516 13.984 1 96.69 111 GLY A O 1
ATOM 851 N N . ASP A 1 112 ? -2.941 24.969 12.5 1 96.5 112 ASP A N 1
ATOM 852 C CA . ASP A 1 112 ? -3.449 25.75 11.367 1 96.5 112 ASP A CA 1
ATOM 853 C C . ASP A 1 112 ? -4.965 25.906 11.445 1 96.5 112 ASP A C 1
ATOM 855 O O . ASP A 1 112 ? -5.496 26.984 11.18 1 96.5 112 ASP A O 1
ATOM 859 N N . ARG A 1 113 ? -5.629 24.875 11.805 1 96.12 113 ARG A N 1
ATOM 860 C CA . ARG A 1 113 ? -7.082 24.953 11.914 1 96.12 113 ARG A CA 1
ATOM 861 C C . ARG A 1 113 ? -7.496 25.812 13.102 1 96.12 113 ARG A C 1
ATOM 863 O O . ARG A 1 113 ? -8.516 26.516 13.047 1 96.12 113 ARG A O 1
ATOM 870 N N . ARG A 1 114 ? -6.781 25.734 14.133 1 95.75 114 ARG A N 1
ATOM 871 C CA . ARG A 1 114 ? -7.055 26.609 15.273 1 95.75 114 ARG A CA 1
ATOM 872 C C . ARG A 1 114 ? -6.902 28.078 14.898 1 95.75 114 ARG A C 1
ATOM 874 O O . ARG A 1 114 ? -7.684 28.922 15.344 1 95.75 114 ARG A O 1
ATOM 881 N N . CYS A 1 115 ? -5.914 28.359 14.141 1 94.62 115 CYS A N 1
ATOM 882 C CA . CYS A 1 115 ? -5.703 29.703 13.625 1 94.62 115 CYS A CA 1
ATOM 883 C C . CYS A 1 115 ? -6.871 30.141 12.75 1 94.62 115 CYS A C 1
ATOM 885 O O . CYS A 1 115 ? -7.375 31.266 12.891 1 94.62 115 CYS A O 1
ATOM 887 N N . VAL A 1 116 ? -7.293 29.281 11.875 1 92.94 116 VAL A N 1
ATOM 888 C CA . VAL A 1 116 ? -8.422 29.562 10.992 1 92.94 116 VAL A CA 1
ATOM 889 C C . VAL A 1 116 ? -9.664 29.844 11.836 1 92.94 116 VAL A C 1
ATOM 891 O O . VAL A 1 116 ? -10.477 30.703 11.477 1 92.94 116 VAL A O 1
ATOM 894 N N . ALA A 1 117 ? -9.766 29.203 12.922 1 92.88 117 ALA A N 1
ATOM 895 C CA . ALA A 1 117 ? -10.914 29.359 13.812 1 92.88 117 ALA A CA 1
ATOM 896 C C . ALA A 1 117 ? -10.82 30.672 14.594 1 92.88 117 ALA A C 1
ATOM 898 O O . ALA A 1 117 ? -11.734 31.031 15.336 1 92.88 117 ALA A O 1
ATOM 899 N N . GLY A 1 118 ? -9.742 31.375 14.531 1 91.62 118 GLY A N 1
ATOM 900 C CA . GLY A 1 118 ? -9.578 32.688 15.164 1 91.62 118 GLY A CA 1
ATOM 901 C C . GLY A 1 118 ? -9.125 32.594 16.609 1 91.62 118 GLY A C 1
ATOM 902 O O . GLY A 1 118 ? -9.203 33.562 17.344 1 91.62 118 GLY A O 1
ATOM 903 N N . LEU A 1 119 ? -8.703 31.422 16.938 1 92.19 119 LEU A N 1
ATOM 904 C CA . LEU A 1 119 ? -8.336 31.219 18.328 1 92.19 119 LEU A CA 1
ATOM 905 C C . LEU A 1 119 ? -6.875 31.578 18.562 1 92.19 119 LEU A C 1
ATOM 907 O O . LEU A 1 119 ? -6.457 31.797 19.703 1 92.19 119 LEU A O 1
ATOM 911 N N . ASP A 1 120 ? -6.141 31.547 17.469 1 87.5 120 ASP A N 1
ATOM 912 C CA . ASP A 1 120 ? -4.758 32.031 17.531 1 87.5 120 ASP A CA 1
ATOM 913 C C . ASP A 1 120 ? -4.562 33.25 16.656 1 87.5 120 ASP A C 1
ATOM 915 O O . ASP A 1 120 ? -4.988 33.281 15.5 1 87.5 120 ASP A O 1
ATOM 919 N N . LYS A 1 121 ? -4.203 34.344 17.25 1 79.25 121 LYS A N 1
ATOM 920 C CA . LYS A 1 121 ? -4.043 35.594 16.516 1 79.25 121 LYS A CA 1
ATOM 921 C C . LYS A 1 121 ? -2.822 35.531 15.602 1 79.25 121 LYS A C 1
ATOM 923 O O . LYS A 1 121 ? -2.738 36.281 14.633 1 79.25 121 LYS A O 1
ATOM 928 N N . LYS A 1 122 ? -1.812 34.781 15.969 1 78.88 122 LYS A N 1
ATOM 929 C CA . LYS A 1 122 ? -0.607 34.531 15.18 1 78.88 122 LYS A CA 1
ATOM 930 C C . LYS A 1 122 ? -0.342 33.062 15.016 1 78.88 122 LYS A C 1
ATOM 932 O O . LYS A 1 122 ? -0.878 32.25 15.766 1 78.88 122 LYS A O 1
ATOM 937 N N . PRO A 1 123 ? 0.462 32.781 13.984 1 82.25 123 PRO A N 1
ATOM 938 C CA . PRO A 1 123 ? 0.825 31.375 13.867 1 82.25 123 PRO A CA 1
ATOM 939 C C . PRO A 1 123 ? 1.51 30.844 15.117 1 82.25 123 PRO A C 1
ATOM 941 O O . PRO A 1 123 ? 2.426 31.469 15.648 1 82.25 123 PRO A O 1
ATOM 944 N N . VAL A 1 124 ? 0.924 29.875 15.625 1 87.69 124 VAL A N 1
ATOM 945 C CA . VAL A 1 124 ? 1.501 29.203 16.781 1 87.69 124 VAL A CA 1
ATOM 946 C C . VAL A 1 124 ? 2.156 27.891 16.344 1 87.69 124 VAL A C 1
ATOM 948 O O . VAL A 1 124 ? 1.553 27.109 15.617 1 87.69 124 VAL A O 1
ATOM 951 N N . LYS A 1 125 ? 3.393 27.734 16.719 1 93.5 125 LYS A N 1
ATOM 952 C CA . LYS A 1 125 ? 4.07 26.453 16.516 1 93.5 125 LYS A CA 1
ATOM 953 C C . LYS A 1 125 ? 3.82 25.516 17.688 1 93.5 125 LYS A C 1
ATOM 955 O O . LYS A 1 125 ? 4.418 25.656 18.75 1 93.5 125 LYS A O 1
ATOM 960 N N . TYR A 1 126 ? 2.969 24.609 17.453 1 96.44 126 TYR A N 1
ATOM 961 C CA . TYR A 1 126 ? 2.693 23.641 18.484 1 96.44 126 TYR A CA 1
ATOM 962 C C . TYR A 1 126 ? 3.748 22.531 18.5 1 96.44 126 TYR A C 1
ATOM 964 O O . TYR A 1 126 ? 4.5 22.375 17.531 1 96.44 126 TYR A O 1
ATOM 972 N N . SER A 1 127 ? 3.775 21.766 19.562 1 98.12 127 SER A N 1
ATOM 973 C CA . SER A 1 127 ? 4.895 20.859 19.828 1 98.12 127 SER A CA 1
ATOM 974 C C . SER A 1 127 ? 4.59 19.453 19.344 1 98.12 127 SER A C 1
ATOM 976 O O . SER A 1 127 ? 3.818 18.719 19.969 1 98.12 127 SER A O 1
ATOM 978 N N . PRO A 1 128 ? 5.281 19.016 18.297 1 98.56 128 PRO A N 1
ATOM 979 C CA . PRO A 1 128 ? 5.191 17.594 17.969 1 98.56 128 PRO A CA 1
ATOM 980 C C . PRO A 1 128 ? 5.879 16.719 19.016 1 98.56 128 PRO A C 1
ATOM 982 O O . PRO A 1 128 ? 5.484 15.562 19.219 1 98.56 128 PRO A O 1
ATOM 985 N N . GLN A 1 129 ? 6.859 17.281 19.734 1 98.75 129 GLN A N 1
ATOM 986 C CA . GLN A 1 129 ? 7.582 16.5 20.734 1 98.75 129 GLN A CA 1
ATOM 987 C C . GLN A 1 129 ? 6.656 16.078 21.859 1 98.75 129 GLN A C 1
ATOM 989 O O . GLN A 1 129 ? 6.762 14.961 22.375 1 98.75 129 GLN A O 1
ATOM 994 N N . TYR A 1 130 ? 5.84 17.016 22.25 1 98.75 130 TYR A N 1
ATOM 995 C CA . TYR A 1 130 ? 4.918 16.656 23.328 1 98.75 130 TYR A CA 1
ATOM 996 C C . TYR A 1 130 ? 4.059 15.453 22.938 1 98.75 130 TYR A C 1
ATOM 998 O O . TYR A 1 130 ? 3.852 14.539 23.734 1 98.75 130 TYR A O 1
ATOM 1006 N N . VAL A 1 131 ? 3.566 15.445 21.75 1 98.81 131 VAL A N 1
ATOM 1007 C CA . VAL A 1 131 ? 2.744 14.352 21.25 1 98.81 131 VAL A CA 1
ATOM 1008 C C . VAL A 1 131 ? 3.568 13.062 21.203 1 98.81 131 VAL A C 1
ATOM 1010 O O . VAL A 1 131 ? 3.125 12.016 21.672 1 98.81 131 VAL A O 1
ATOM 1013 N N . VAL A 1 132 ? 4.766 13.164 20.688 1 98.81 132 VAL A N 1
ATOM 1014 C CA . VAL A 1 132 ? 5.641 12 20.578 1 98.81 132 VAL A CA 1
ATOM 1015 C C . VAL A 1 132 ? 5.91 11.43 21.969 1 98.81 132 VAL A C 1
ATOM 1017 O O . VAL A 1 132 ? 5.836 10.211 22.172 1 98.81 132 VAL A O 1
ATOM 1020 N N . SER A 1 133 ? 6.172 12.312 22.906 1 98.69 133 SER A N 1
ATOM 1021 C CA . SER A 1 133 ? 6.602 11.914 24.25 1 98.69 133 SER A CA 1
ATOM 1022 C C . SER A 1 133 ? 5.43 11.398 25.078 1 98.69 133 SER A C 1
ATOM 1024 O O . SER A 1 133 ? 5.598 10.516 25.922 1 98.69 133 SER A O 1
ATOM 1026 N N . CYS A 1 134 ? 4.277 11.914 24.828 1 98.75 134 CYS A N 1
ATOM 1027 C CA . CYS A 1 134 ? 3.236 11.719 25.828 1 98.75 134 CYS A CA 1
ATOM 1028 C C . CYS A 1 134 ? 2.109 10.852 25.281 1 98.75 134 CYS A C 1
ATOM 1030 O O . CYS A 1 134 ? 1.288 10.344 26.047 1 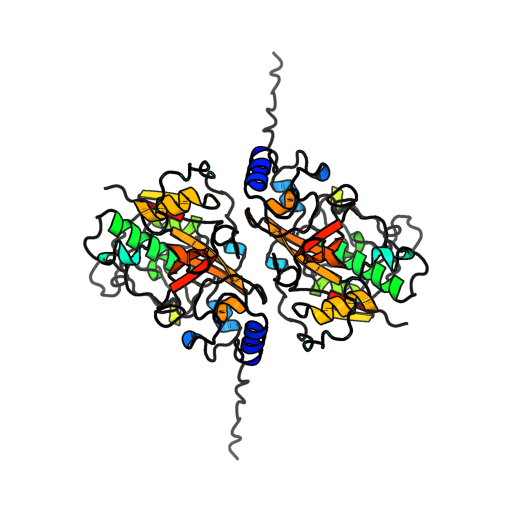98.75 134 CYS A O 1
ATOM 1032 N N . ASP A 1 135 ? 1.934 10.711 23.984 1 98.44 135 ASP A N 1
ATOM 1033 C CA . ASP A 1 135 ? 0.925 9.812 23.422 1 98.44 135 ASP A CA 1
ATOM 1034 C C . ASP A 1 135 ? 1.41 8.367 23.453 1 98.44 135 ASP A C 1
ATOM 1036 O O . ASP A 1 135 ? 1.941 7.871 22.453 1 98.44 135 ASP A O 1
ATOM 1040 N N . HIS A 1 136 ? 1.101 7.68 24.438 1 97.31 136 HIS A N 1
ATOM 1041 C CA . HIS A 1 136 ? 1.572 6.312 24.625 1 97.31 136 HIS A CA 1
ATOM 1042 C C . HIS A 1 136 ? 0.702 5.316 23.859 1 97.31 136 HIS A C 1
ATOM 1044 O O . HIS A 1 136 ? 0.995 4.121 23.844 1 97.31 136 HIS A O 1
ATOM 1050 N N . GLY A 1 137 ? -0.349 5.805 23.266 1 95.31 137 GLY A N 1
ATOM 1051 C CA . GLY A 1 137 ? -1.139 4.977 22.375 1 95.31 137 GLY A CA 1
ATOM 1052 C C . GLY A 1 137 ? -0.483 4.77 21.016 1 95.31 137 GLY A C 1
ATOM 1053 O O . GLY A 1 137 ? -0.909 3.914 20.234 1 95.31 137 GLY A O 1
ATOM 1054 N N . ASP A 1 138 ? 0.492 5.527 20.703 1 97.19 138 ASP A N 1
ATOM 1055 C CA . ASP A 1 138 ? 1.271 5.406 19.469 1 97.19 138 ASP A CA 1
ATOM 1056 C C . ASP A 1 138 ? 2.729 5.07 19.781 1 97.19 138 ASP A C 1
ATOM 1058 O O . ASP A 1 138 ? 3.084 4.809 20.938 1 97.19 138 ASP A O 1
ATOM 1062 N N . MET A 1 139 ? 3.576 5.012 18.734 1 97.75 139 MET A N 1
ATOM 1063 C CA . MET A 1 139 ? 4.859 4.34 18.922 1 97.75 139 MET A CA 1
ATOM 1064 C C . MET A 1 139 ? 6.016 5.305 18.688 1 97.75 139 MET A C 1
ATOM 1066 O O . MET A 1 139 ? 7.031 4.934 18.109 1 97.75 139 MET A O 1
ATOM 1070 N N . ALA A 1 140 ? 5.844 6.578 19 1 98.12 140 ALA A N 1
ATOM 1071 C CA . ALA A 1 140 ? 6.898 7.586 18.938 1 98.12 140 ALA A CA 1
ATOM 1072 C C . ALA A 1 140 ? 7.59 7.566 17.578 1 98.12 140 ALA A C 1
ATOM 1074 O O . ALA A 1 140 ? 6.949 7.789 16.547 1 98.12 140 ALA A O 1
ATOM 1075 N N . CYS A 1 141 ? 8.836 7.137 17.578 1 98.25 141 CYS A N 1
ATOM 1076 C CA . CYS A 1 141 ? 9.594 7.184 16.328 1 98.25 141 CYS A CA 1
ATOM 1077 C C . CYS A 1 141 ? 9.297 5.965 15.461 1 98.25 141 CYS A C 1
ATOM 1079 O O . CYS A 1 141 ? 9.836 5.84 14.359 1 98.25 141 CYS A O 1
ATOM 1081 N N . ASN A 1 142 ? 8.422 5.156 15.852 1 96.88 142 ASN A N 1
ATOM 1082 C CA . ASN A 1 142 ? 8.109 3.949 15.094 1 96.88 142 ASN A CA 1
ATOM 1083 C C . ASN A 1 142 ? 6.711 4.012 14.492 1 96.88 142 ASN A C 1
ATOM 1085 O O . ASN A 1 142 ? 6.168 2.99 14.07 1 96.88 142 ASN A O 1
ATOM 1089 N N . GLY A 1 143 ? 6.09 5.184 14.602 1 97 143 GLY A N 1
ATOM 1090 C CA . GLY A 1 143 ? 4.828 5.379 13.898 1 97 143 GLY A CA 1
ATOM 1091 C C . GLY A 1 143 ? 3.658 5.613 14.836 1 97 143 GLY A C 1
ATOM 1092 O O . GLY A 1 143 ? 3.811 5.547 16.062 1 97 143 GLY A O 1
ATOM 1093 N N . GLY A 1 144 ? 2.561 5.984 14.203 1 97.44 144 GLY A N 1
ATOM 1094 C CA . GLY A 1 144 ? 1.316 6.219 14.914 1 97.44 144 GLY A CA 1
ATOM 1095 C C . GLY A 1 144 ? 0.101 6.242 14.008 1 97.44 144 GLY A C 1
ATOM 1096 O O . GLY A 1 144 ? 0.21 6.562 12.82 1 97.44 144 GLY A O 1
ATOM 1097 N N . TRP A 1 145 ? -0.992 5.918 14.656 1 96.88 145 TRP A N 1
ATOM 1098 C CA . TRP A 1 145 ? -2.258 5.918 13.93 1 96.88 145 TRP A CA 1
ATOM 1099 C C . TRP A 1 145 ? -2.895 7.305 13.945 1 96.88 145 TRP A C 1
ATOM 1101 O O . TRP A 1 145 ? -2.953 7.953 14.992 1 96.88 145 TRP A O 1
ATOM 1111 N N . LEU A 1 146 ? -3.441 7.699 12.805 1 97.25 146 LEU A N 1
ATOM 1112 C CA . LEU A 1 146 ? -4.031 9.031 12.711 1 97.25 146 LEU A CA 1
ATOM 1113 C C . LEU A 1 146 ? -5.223 9.164 13.648 1 97.25 146 LEU A C 1
ATOM 1115 O O . LEU A 1 146 ? -5.332 10.148 14.383 1 97.25 146 LEU A O 1
ATOM 1119 N N . PRO A 1 147 ? -6.102 8.164 13.742 1 95.62 147 PRO A N 1
ATOM 1120 C CA . PRO A 1 147 ? -7.207 8.328 14.688 1 95.62 147 PRO A CA 1
ATOM 1121 C C . PRO A 1 147 ? -6.727 8.422 16.141 1 95.62 147 PRO A C 1
ATOM 1123 O O . PRO A 1 147 ? -7.312 9.156 16.938 1 95.62 147 PRO A O 1
ATOM 1126 N N . ASN A 1 148 ? -5.707 7.707 16.5 1 96.44 148 ASN A N 1
ATOM 1127 C CA . ASN A 1 148 ? -5.191 7.723 17.875 1 96.44 148 ASN A CA 1
ATOM 1128 C C . ASN A 1 148 ? -4.664 9.102 18.25 1 96.44 148 ASN A C 1
ATOM 1130 O O . ASN A 1 148 ? -4.895 9.57 19.359 1 96.44 148 ASN A O 1
ATOM 1134 N N . VAL A 1 149 ? -3.941 9.695 17.328 1 97.94 149 VAL A N 1
ATOM 1135 C CA . VAL A 1 149 ? -3.348 10.977 17.688 1 97.94 149 VAL A CA 1
ATOM 1136 C C . VAL A 1 149 ? -4.441 12.031 17.828 1 97.94 149 VAL A C 1
ATOM 1138 O O . VAL A 1 149 ? -4.344 12.93 18.672 1 97.94 149 VAL A O 1
ATOM 1141 N N . TRP A 1 150 ? -5.461 11.969 17.062 1 97.31 150 TRP A N 1
ATOM 1142 C CA . TRP A 1 150 ? -6.543 12.938 17.203 1 97.31 150 TRP A CA 1
ATOM 1143 C C . TRP A 1 150 ? -7.34 12.688 18.484 1 97.31 150 TRP A C 1
ATOM 1145 O O . TRP A 1 150 ? -7.832 13.625 19.109 1 97.31 150 TRP A O 1
ATOM 1155 N N . LYS A 1 151 ? -7.492 11.383 18.844 1 97.06 151 LYS A N 1
ATOM 1156 C CA . LYS A 1 151 ? -8.039 11.102 20.172 1 97.06 151 LYS A CA 1
ATOM 1157 C C . LYS A 1 151 ? -7.188 11.75 21.266 1 97.06 151 LYS A C 1
ATOM 1159 O O . LYS A 1 151 ? -7.719 12.359 22.203 1 97.06 151 LYS A O 1
ATOM 1164 N N . PHE A 1 152 ? -5.969 11.641 21.094 1 98.56 152 PHE A N 1
ATOM 1165 C CA . PHE A 1 152 ? -5.039 12.234 22.047 1 98.56 152 PHE A CA 1
ATOM 1166 C C . PHE A 1 152 ? -5.184 13.75 22.078 1 98.56 152 PHE A C 1
ATOM 1168 O O . PHE A 1 152 ? -5.242 14.352 23.156 1 98.56 152 PHE A O 1
ATOM 1175 N N . LEU A 1 153 ? -5.258 14.422 20.953 1 98.5 153 LEU A N 1
ATOM 1176 C CA . LEU A 1 153 ? -5.309 15.875 20.844 1 98.5 153 LEU A CA 1
ATOM 1177 C C . LEU A 1 153 ? -6.637 16.422 21.359 1 98.5 153 LEU A C 1
ATOM 1179 O O . LEU A 1 153 ? -6.73 17.578 21.766 1 98.5 153 LEU A O 1
ATOM 1183 N N . THR A 1 154 ? -7.668 15.57 21.344 1 98.06 154 THR A N 1
ATOM 1184 C CA . THR A 1 154 ? -8.961 15.992 21.875 1 98.06 154 THR A CA 1
ATOM 1185 C C . THR A 1 154 ? -9.039 15.766 23.375 1 98.06 154 THR A C 1
ATOM 1187 O O . THR A 1 154 ? -9.656 16.547 24.109 1 98.06 154 THR A O 1
ATOM 1190 N N . LYS A 1 155 ? -8.391 14.781 23.891 1 98.12 155 LYS A N 1
ATOM 1191 C CA . LYS A 1 155 ? -8.484 14.43 25.312 1 98.12 155 LYS A CA 1
ATOM 1192 C C . LYS A 1 155 ? -7.402 15.133 26.125 1 98.12 155 LYS A C 1
ATOM 1194 O O . LYS A 1 155 ? -7.648 15.57 27.25 1 98.12 155 LYS A O 1
ATOM 1199 N N . THR A 1 156 ? -6.234 15.148 25.594 1 98 156 THR A N 1
ATOM 1200 C CA . THR A 1 156 ? -5.086 15.695 26.297 1 98 156 THR A CA 1
ATOM 1201 C C . THR A 1 156 ? -4.637 17.016 25.672 1 98 156 THR A C 1
ATOM 1203 O O . THR A 1 156 ? -4.555 18.031 26.359 1 98 156 THR A O 1
ATOM 1206 N N . GLY A 1 157 ? -4.336 16.953 24.375 1 98.06 157 GLY A N 1
ATOM 1207 C CA . GLY A 1 157 ? -3.877 18.156 23.688 1 98.06 157 GLY A CA 1
ATOM 1208 C C . GLY A 1 157 ? -2.367 18.219 23.562 1 98.06 157 GLY A C 1
ATOM 1209 O O . GLY A 1 157 ? -1.68 17.203 23.688 1 98.06 157 GLY A O 1
ATOM 1210 N N . THR A 1 158 ? -1.931 19.344 23.156 1 98.12 158 THR A N 1
ATOM 1211 C CA . THR A 1 158 ? -0.502 19.625 23.047 1 98.12 158 THR A CA 1
ATOM 1212 C C . THR A 1 158 ? -0.193 21.047 23.5 1 98.12 158 THR A C 1
ATOM 1214 O O . THR A 1 158 ? -1.099 21.797 23.875 1 98.12 158 THR A O 1
ATOM 1217 N N . THR A 1 159 ? 1.111 21.328 23.594 1 97.12 159 THR A N 1
ATOM 1218 C CA . THR A 1 159 ? 1.601 22.641 24 1 97.12 159 THR A CA 1
ATOM 1219 C C . THR A 1 159 ? 2.43 23.281 22.891 1 97.12 159 THR A C 1
ATOM 1221 O O . THR A 1 159 ? 2.4 22.812 21.734 1 97.12 159 THR A O 1
ATOM 1224 N N . THR A 1 160 ? 3.084 24.375 23.141 1 95.38 160 THR A N 1
ATOM 1225 C CA . THR A 1 160 ? 3.871 25.062 22.125 1 95.38 160 THR A CA 1
ATOM 1226 C C . THR A 1 160 ? 5.254 24.422 22 1 95.38 160 THR A C 1
ATOM 1228 O O . THR A 1 160 ? 5.766 23.828 22.953 1 95.38 160 THR A O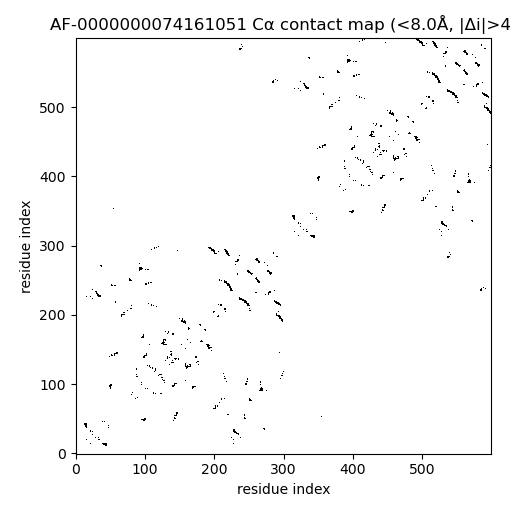 1
ATOM 1231 N N . ASP A 1 161 ? 5.801 24.562 20.828 1 96.06 161 ASP A N 1
ATOM 1232 C CA . ASP A 1 161 ? 7.152 24.062 20.578 1 96.06 161 ASP A CA 1
ATOM 1233 C C . ASP A 1 161 ? 8.172 24.781 21.469 1 96.06 161 ASP A C 1
ATOM 1235 O O . ASP A 1 161 ? 9.195 24.203 21.828 1 96.06 161 ASP A O 1
ATOM 1239 N N . GLU A 1 162 ? 7.918 26.031 21.828 1 94.19 162 GLU A N 1
ATOM 1240 C CA . GLU A 1 162 ? 8.789 26.75 22.75 1 94.19 162 GLU A CA 1
ATOM 1241 C C . GLU A 1 162 ? 8.844 26.078 24.109 1 94.19 162 GLU A C 1
ATOM 1243 O O . GLU A 1 162 ? 9.906 25.984 24.719 1 94.19 162 GLU A O 1
ATOM 1248 N N . CYS A 1 163 ? 7.688 25.656 24.531 1 96.25 163 CYS A N 1
ATOM 1249 C CA . CYS A 1 163 ? 7.602 25.016 25.828 1 96.25 163 CYS A CA 1
ATOM 1250 C C . CYS A 1 163 ? 8.242 23.625 25.797 1 96.25 163 CYS A C 1
ATOM 1252 O O . CYS A 1 163 ? 9.039 23.281 26.672 1 96.25 163 CYS A O 1
ATOM 1254 N N . VAL A 1 164 ? 7.938 22.844 24.781 1 97.38 164 VAL A N 1
ATOM 1255 C CA . VAL A 1 164 ? 8.508 21.516 24.594 1 97.38 164 VAL A CA 1
ATOM 1256 C C . VAL A 1 164 ? 9.109 21.391 23.203 1 97.38 164 VAL A C 1
ATOM 1258 O O . VAL A 1 164 ? 8.469 20.859 22.281 1 97.38 164 VAL A O 1
ATOM 1261 N N . PRO A 1 165 ? 10.359 21.766 23.078 1 97.19 165 PRO A N 1
ATOM 1262 C CA . PRO A 1 165 ? 10.992 21.766 21.75 1 97.19 165 PRO A CA 1
ATOM 1263 C C . PRO A 1 165 ? 11.234 20.344 21.234 1 97.19 165 PRO A C 1
ATOM 1265 O O . PRO A 1 165 ? 11.523 19.438 22.016 1 97.19 165 PRO A O 1
ATOM 1268 N N . TYR A 1 166 ? 11.164 20.219 19.938 1 97.81 166 TYR A N 1
ATOM 1269 C CA . TYR A 1 166 ? 11.336 18.922 19.281 1 97.81 166 TYR A CA 1
ATOM 1270 C C . TYR A 1 166 ? 12.773 18.438 19.422 1 97.81 166 TYR A C 1
ATOM 1272 O O . TYR A 1 166 ? 13.719 19.141 19.094 1 97.81 166 TYR A O 1
ATOM 1280 N N . LYS A 1 167 ? 12.953 17.156 19.875 1 97.25 167 LYS A N 1
ATOM 1281 C CA . LYS A 1 167 ? 14.273 16.578 20.094 1 97.25 167 LYS A CA 1
ATOM 1282 C C . LYS A 1 167 ? 14.375 15.195 19.469 1 97.25 167 LYS A C 1
ATOM 1284 O O . LYS A 1 167 ? 15.477 14.727 19.172 1 97.25 167 LYS A O 1
ATOM 1289 N N . SER A 1 168 ? 13.289 14.57 19.25 1 96.62 168 SER A N 1
ATOM 1290 C CA . SER A 1 168 ? 13.266 13.18 18.797 1 96.62 168 SER A CA 1
ATOM 1291 C C . SER A 1 168 ? 13.891 13.031 17.422 1 96.62 168 SER A C 1
ATOM 1293 O O . SER A 1 168 ? 14.391 11.953 17.078 1 96.62 168 SER A O 1
ATOM 1295 N N . GLY A 1 169 ? 13.891 14.031 16.672 1 96.5 169 GLY A N 1
ATOM 1296 C CA . GLY A 1 169 ? 14.484 13.977 15.352 1 96.5 169 GLY A CA 1
ATOM 1297 C C . GLY A 1 169 ? 15.961 13.633 15.375 1 96.5 169 GLY A C 1
ATOM 1298 O O . GLY A 1 169 ? 16.469 12.977 14.453 1 96.5 169 GLY A O 1
ATOM 1299 N N . SER A 1 170 ? 16.609 14.031 16.406 1 95.12 170 SER A N 1
ATOM 1300 C CA . SER A 1 170 ? 18.047 13.781 16.547 1 95.12 170 SER A CA 1
ATOM 1301 C C . SER A 1 170 ? 18.312 12.531 17.391 1 95.12 170 SER A C 1
ATOM 1303 O O . SER A 1 170 ? 19.203 11.75 17.094 1 95.12 170 SER A O 1
ATOM 1305 N N . THR A 1 171 ? 17.422 12.305 18.359 1 94.94 171 THR A N 1
ATOM 1306 C CA . THR A 1 171 ? 17.688 11.227 19.312 1 94.94 171 THR A CA 1
ATOM 1307 C C . THR A 1 171 ? 17.078 9.914 18.828 1 94.94 171 THR A C 1
ATOM 1309 O O . THR A 1 171 ? 17.469 8.836 19.266 1 94.94 171 THR A O 1
ATOM 1312 N N . THR A 1 172 ? 16.031 10.047 18.094 1 95 172 THR A N 1
ATOM 1313 C CA . THR A 1 172 ? 15.25 8.914 17.594 1 95 172 THR A CA 1
ATOM 1314 C C . THR A 1 172 ? 14.602 8.164 18.766 1 95 172 THR A C 1
ATOM 1316 O O . THR A 1 172 ? 14.414 6.949 18.688 1 95 172 THR A O 1
ATOM 1319 N N . LEU A 1 173 ? 14.391 8.961 19.844 1 96 173 LEU A N 1
ATOM 1320 C CA . LEU A 1 173 ? 13.781 8.383 21.047 1 96 173 LEU A CA 1
ATOM 1321 C C . LEU A 1 173 ? 12.5 9.125 21.406 1 96 173 LEU A C 1
ATOM 1323 O O . LEU A 1 173 ? 12.352 10.305 21.094 1 96 173 LEU A O 1
ATOM 1327 N N . ARG A 1 174 ? 11.57 8.469 22.062 1 97.44 174 ARG A N 1
ATOM 1328 C CA . ARG A 1 174 ? 10.328 9.047 22.547 1 97.44 174 ARG A CA 1
ATOM 1329 C C . ARG A 1 174 ? 10.594 10.211 23.5 1 97.44 174 ARG A C 1
ATOM 1331 O O . ARG A 1 174 ? 9.914 11.234 23.453 1 97.44 174 ARG A O 1
ATOM 1338 N N . GLY A 1 175 ? 11.586 10 24.391 1 95.88 175 GLY A N 1
ATOM 1339 C CA . GLY A 1 175 ? 11.797 10.93 25.484 1 95.88 175 GLY A CA 1
ATOM 1340 C C . GLY A 1 175 ? 10.766 10.797 26.594 1 95.88 175 GLY A C 1
ATOM 1341 O O . GLY A 1 175 ? 9.969 9.859 26.578 1 95.88 175 GLY A O 1
ATOM 1342 N N . THR A 1 176 ? 10.852 11.695 27.594 1 95.62 176 THR A N 1
ATOM 1343 C CA . THR A 1 176 ? 9.922 11.688 28.719 1 95.62 176 THR A CA 1
ATOM 1344 C C . THR A 1 176 ? 8.797 12.688 28.5 1 95.62 176 THR A C 1
ATOM 1346 O O . THR A 1 176 ? 8.984 13.703 27.828 1 95.62 176 THR A O 1
ATOM 1349 N N . CYS A 1 177 ? 7.664 12.312 29.047 1 97.25 177 CYS A N 1
ATOM 1350 C CA . CYS A 1 177 ? 6.551 13.25 29 1 97.25 177 CYS A CA 1
ATOM 1351 C C . CYS A 1 177 ? 6.738 14.375 30.016 1 97.25 177 CYS A C 1
ATOM 1353 O O . CYS A 1 177 ? 6.629 14.141 31.219 1 97.25 177 CYS A O 1
ATOM 1355 N N . PRO A 1 178 ? 6.934 15.562 29.562 1 96 178 PRO A N 1
ATOM 1356 C CA . PRO A 1 178 ? 7.273 16.625 30.516 1 96 178 PRO A CA 1
ATOM 1357 C C . PRO A 1 178 ? 6.047 17.219 31.203 1 96 178 PRO A C 1
ATOM 1359 O O . PRO A 1 178 ? 4.98 17.328 30.594 1 96 178 PRO A O 1
ATOM 1362 N N . THR A 1 179 ? 6.246 17.688 32.406 1 93.94 179 THR A N 1
ATOM 1363 C CA . THR A 1 179 ? 5.203 18.391 33.125 1 93.94 179 THR A CA 1
ATOM 1364 C C . THR A 1 179 ? 5.523 19.891 33.219 1 93.94 179 THR A C 1
ATOM 1366 O O . THR A 1 179 ? 4.672 20.688 33.625 1 93.94 179 THR A O 1
ATOM 1369 N N . LYS A 1 180 ? 6.766 20.188 32.906 1 95 180 LYS A N 1
ATOM 1370 C CA . LYS A 1 180 ? 7.211 21.578 32.906 1 95 180 LYS A CA 1
ATOM 1371 C C . LYS A 1 180 ? 7.852 21.922 31.562 1 95 180 LYS A C 1
ATOM 1373 O O . LYS A 1 180 ? 8.398 21.062 30.875 1 95 180 LYS A O 1
ATOM 1378 N N . CYS A 1 181 ? 7.77 23.172 31.25 1 96.31 181 CYS A N 1
ATOM 1379 C CA . CYS A 1 181 ? 8.406 23.641 30.031 1 96.31 181 CYS A CA 1
ATOM 1380 C C . CYS A 1 181 ? 9.922 23.594 30.141 1 96.31 181 CYS A C 1
ATOM 1382 O O . CYS A 1 181 ? 10.469 23.562 31.25 1 96.31 181 CYS A O 1
ATOM 1384 N N . ALA A 1 182 ? 10.562 23.594 29.016 1 91.38 182 ALA A N 1
ATOM 1385 C CA . ALA A 1 182 ? 12.016 23.438 28.953 1 91.38 182 ALA A CA 1
ATOM 1386 C C . ALA A 1 182 ? 12.727 24.562 29.672 1 91.38 182 ALA A C 1
ATOM 1388 O O . ALA A 1 182 ? 13.82 24.375 30.219 1 91.38 182 ALA A O 1
ATOM 1389 N N . ASP A 1 183 ? 12.062 25.766 29.719 1 87.19 183 ASP A N 1
ATOM 1390 C CA . ASP A 1 183 ? 12.711 26.906 30.375 1 87.19 183 ASP A CA 1
ATOM 1391 C C . ASP A 1 183 ? 12.477 26.859 31.891 1 87.19 183 ASP A C 1
ATOM 1393 O O . ASP A 1 183 ? 12.977 27.719 32.625 1 87.19 183 ASP A O 1
ATOM 1397 N N . GLY A 1 184 ? 11.812 25.891 32.375 1 78.75 184 GLY A N 1
ATOM 1398 C CA . GLY A 1 184 ? 11.602 25.703 33.812 1 78.75 184 GLY A CA 1
ATOM 1399 C C . GLY A 1 184 ? 10.539 26.625 34.375 1 78.75 184 GLY A C 1
ATOM 1400 O O . GLY A 1 184 ? 10.172 26.5 35.531 1 78.75 184 GLY A O 1
ATOM 1401 N N . SER A 1 185 ? 10.094 27.5 33.75 1 69.69 185 SER A N 1
ATOM 1402 C CA . SER A 1 185 ? 9.344 28.609 34.312 1 69.69 185 SER A CA 1
ATOM 1403 C C . SER A 1 185 ? 7.887 28.234 34.562 1 69.69 185 SER A C 1
ATOM 1405 O O . SER A 1 185 ? 7.242 28.766 35.469 1 69.69 185 SER A O 1
ATOM 1407 N N . SER A 1 186 ? 7.352 27.406 33.656 1 82 186 SER A N 1
ATOM 1408 C CA . SER A 1 186 ? 5.898 27.281 33.75 1 82 186 SER A CA 1
ATOM 1409 C C . SER A 1 186 ? 5.453 25.844 33.531 1 82 186 SER A C 1
ATOM 1411 O O . SER A 1 186 ? 6.188 25.031 32.969 1 82 186 SER A O 1
ATOM 1413 N N . LYS A 1 187 ? 4.418 25.578 34.219 1 92.06 187 LYS A N 1
ATOM 1414 C CA . LYS A 1 187 ? 3.695 24.344 33.938 1 92.06 187 LYS A CA 1
ATOM 1415 C C . LYS A 1 187 ? 3.283 24.281 32.469 1 92.06 187 LYS A C 1
ATOM 1417 O O . LYS A 1 187 ? 3.043 25.312 31.828 1 92.06 187 LYS A O 1
ATOM 1422 N N . VAL A 1 188 ? 3.318 23.078 31.922 1 94.94 188 VAL A N 1
ATOM 1423 C CA . VAL A 1 188 ? 2.896 22.875 30.547 1 94.94 188 VAL A CA 1
ATOM 1424 C C . VAL A 1 188 ? 1.41 23.188 30.406 1 94.94 188 VAL A C 1
ATOM 1426 O O . VAL A 1 188 ? 0.575 22.625 31.109 1 94.94 188 VAL A O 1
ATOM 1429 N N . HIS A 1 189 ? 1.106 24.156 29.609 1 94.38 189 HIS A N 1
ATOM 1430 C CA . HIS A 1 189 ? -0.279 24.469 29.266 1 94.38 189 HIS A CA 1
ATOM 1431 C C . HIS A 1 189 ? -0.687 23.781 27.969 1 94.38 189 HIS A C 1
ATOM 1433 O O . HIS A 1 189 ? -0.022 23.953 26.938 1 94.38 189 HIS A O 1
ATOM 1439 N N . LEU A 1 190 ? -1.771 23.078 28.062 1 96.19 190 LEU A N 1
ATOM 1440 C CA . LEU A 1 190 ? -2.174 22.266 26.922 1 96.19 190 LEU A CA 1
ATOM 1441 C C . LEU A 1 190 ? -3.367 22.891 26.203 1 96.19 190 LEU A C 1
ATOM 1443 O O . LEU A 1 190 ? -4.277 23.422 26.844 1 96.19 190 LEU A O 1
ATOM 1447 N N . ALA A 1 191 ? -3.338 22.953 24.922 1 95.81 191 ALA A N 1
ATOM 1448 C CA . ALA A 1 191 ? -4.488 23.234 24.062 1 95.81 191 ALA A CA 1
ATOM 1449 C C . ALA A 1 191 ? -5.086 21.953 23.516 1 95.81 191 ALA A C 1
ATOM 1451 O O . ALA A 1 191 ? -4.355 21.031 23.125 1 95.81 191 ALA A O 1
ATOM 1452 N N . THR A 1 192 ? -6.43 21.906 23.438 1 97.38 192 THR A N 1
ATOM 1453 C CA . THR A 1 192 ? -7.117 20.719 22.953 1 97.38 192 THR A CA 1
ATOM 1454 C C . THR A 1 192 ? -8.07 21.062 21.812 1 97.38 192 THR A C 1
ATOM 1456 O O . THR A 1 192 ? -8.547 22.188 21.703 1 97.38 192 THR A O 1
ATOM 1459 N N . ALA A 1 193 ? -8.25 20.141 20.953 1 97.5 193 ALA A N 1
ATOM 1460 C CA . ALA A 1 193 ? -9.398 20.188 20.047 1 97.5 193 ALA A CA 1
ATOM 1461 C C . ALA A 1 193 ? -10.664 19.703 20.75 1 97.5 193 ALA A C 1
ATOM 1463 O O . ALA A 1 193 ? -10.594 18.906 21.688 1 97.5 193 ALA A O 1
ATOM 1464 N N . THR A 1 194 ? -11.781 20.172 20.281 1 97.62 194 THR A N 1
ATOM 1465 C CA . THR A 1 194 ? -13.062 19.766 20.859 1 97.62 194 THR A CA 1
ATOM 1466 C C . THR A 1 194 ? -13.516 18.438 20.266 1 97.62 194 THR A C 1
ATOM 1468 O O . THR A 1 194 ? -14.125 17.609 20.953 1 97.62 194 THR A O 1
ATOM 1471 N N . SER A 1 195 ? -13.328 18.344 18.969 1 97 195 SER A N 1
ATOM 1472 C CA . SER A 1 195 ? -13.711 17.141 18.234 1 97 195 SER A CA 1
ATOM 1473 C C . SER A 1 195 ? -12.875 16.984 16.969 1 97 195 SER A C 1
ATOM 1475 O O . SER A 1 195 ? -12.031 17.828 16.656 1 97 195 SER A O 1
ATOM 1477 N N . TYR A 1 196 ? -13.023 15.836 16.375 1 96.38 196 TYR A N 1
ATOM 1478 C CA . TYR A 1 196 ? -12.359 15.586 15.102 1 96.38 196 TYR A CA 1
ATOM 1479 C C . TYR A 1 196 ? -13.258 14.789 14.164 1 96.38 196 TYR A C 1
ATOM 1481 O O . TYR A 1 196 ? -14.227 14.164 14.609 1 96.38 196 TYR A O 1
ATOM 1489 N N . LYS A 1 197 ? -12.961 14.906 12.867 1 94.88 197 LYS A N 1
ATOM 1490 C CA . LYS A 1 197 ? -13.695 14.195 11.82 1 94.88 197 LYS A CA 1
ATOM 1491 C C . LYS A 1 197 ? -12.734 13.633 10.773 1 94.88 197 LYS A C 1
ATOM 1493 O O . LYS A 1 197 ? -11.68 14.203 10.516 1 94.88 197 LYS A O 1
ATOM 1498 N N . ASP A 1 198 ? -13.109 12.516 10.195 1 95.19 198 ASP A N 1
ATOM 1499 C CA . ASP A 1 198 ? -12.422 11.93 9.055 1 95.19 198 ASP A CA 1
ATOM 1500 C C . ASP A 1 198 ? -13.25 12.078 7.777 1 95.19 198 ASP A C 1
ATOM 1502 O O . ASP A 1 198 ? -14.352 11.547 7.68 1 95.19 198 ASP A O 1
ATOM 1506 N N . TYR A 1 199 ? -12.688 12.742 6.781 1 93.81 199 TYR A N 1
ATOM 1507 C CA . TYR A 1 199 ? -13.375 12.977 5.52 1 93.81 199 TYR A CA 1
ATOM 1508 C C . TYR A 1 199 ? -12.906 11.992 4.453 1 93.81 199 TYR A C 1
ATOM 1510 O O . TYR A 1 199 ? -13.234 12.141 3.273 1 93.81 199 TYR A O 1
ATOM 1518 N N . GLY A 1 200 ? -12.18 11.023 4.797 1 92.88 200 GLY A N 1
ATOM 1519 C CA . GLY A 1 200 ? -11.562 10.102 3.854 1 92.88 200 GLY A CA 1
ATOM 1520 C C . GLY A 1 200 ? -12.555 9.5 2.875 1 92.88 200 GLY A C 1
ATOM 1521 O O . GLY A 1 200 ? -13.688 9.188 3.246 1 92.88 200 GLY A O 1
ATOM 1522 N N . LEU A 1 201 ? -12.117 9.383 1.563 1 89.62 201 LEU A N 1
ATOM 1523 C CA . LEU A 1 201 ? -12.773 8.719 0.443 1 89.62 201 LEU A CA 1
ATOM 1524 C C . LEU A 1 201 ? -13.984 9.516 -0.029 1 89.62 201 LEU A C 1
ATOM 1526 O O . LEU A 1 201 ? -14.758 9.039 -0.866 1 89.62 201 LEU A O 1
ATOM 1530 N N . ASP A 1 202 ? -14.18 10.688 0.532 1 90.12 202 ASP A N 1
ATOM 1531 C CA . ASP A 1 202 ? -15.164 11.656 0.059 1 90.12 202 ASP A CA 1
ATOM 1532 C C . ASP A 1 202 ? -14.492 12.914 -0.469 1 90.12 202 ASP A C 1
ATOM 1534 O O . ASP A 1 202 ? -14.367 13.906 0.253 1 90.12 202 ASP A O 1
ATOM 1538 N N . ILE A 1 203 ? -14.172 12.914 -1.701 1 92.81 203 ILE A N 1
ATOM 1539 C CA . ILE A 1 203 ? -13.328 13.945 -2.297 1 92.81 203 ILE A CA 1
ATOM 1540 C C . ILE A 1 203 ? -14.023 15.297 -2.207 1 92.81 203 ILE A C 1
ATOM 1542 O O . ILE A 1 203 ? -13.43 16.281 -1.762 1 92.81 203 ILE A O 1
ATOM 1546 N N . PRO A 1 204 ? -15.328 15.406 -2.535 1 92.19 204 PRO A N 1
ATOM 1547 C CA . PRO A 1 204 ? -15.984 16.703 -2.373 1 92.19 204 PRO A CA 1
ATOM 1548 C C . PRO A 1 204 ? -15.945 17.203 -0.932 1 92.19 204 PRO A C 1
ATOM 1550 O O . PRO A 1 204 ? -15.75 18.406 -0.697 1 92.19 204 PRO A O 1
ATOM 1553 N N . ALA A 1 205 ? -16.094 16.328 -0.005 1 93.31 205 ALA A N 1
ATOM 1554 C CA . ALA A 1 205 ? -16.047 16.719 1.398 1 93.31 205 ALA A CA 1
ATOM 1555 C C . ALA A 1 205 ? -14.648 17.172 1.8 1 93.31 205 ALA A C 1
ATOM 1557 O O . ALA A 1 205 ? -14.492 18.109 2.584 1 93.31 205 ALA A O 1
ATOM 1558 N N . MET A 1 206 ? -13.672 16.453 1.299 1 96.06 206 MET A N 1
ATOM 1559 C CA . MET A 1 206 ? -12.297 16.859 1.56 1 96.06 206 MET A CA 1
ATOM 1560 C C . MET A 1 206 ? -12.031 18.25 1.021 1 96.06 206 MET A C 1
ATOM 1562 O O . MET A 1 206 ? -11.484 19.109 1.726 1 96.06 206 MET A O 1
ATOM 1566 N N . MET A 1 207 ? -12.469 18.5 -0.157 1 96.81 207 MET A N 1
ATOM 1567 C CA . MET A 1 207 ? -12.281 19.797 -0.786 1 96.81 207 MET A CA 1
ATOM 1568 C C . MET A 1 207 ? -13.031 20.891 -0.023 1 96.81 207 MET A C 1
ATOM 1570 O O . MET A 1 207 ? -12.508 21.969 0.198 1 96.81 207 MET A O 1
ATOM 1574 N N . LYS A 1 208 ? -14.211 20.578 0.383 1 95.19 208 LYS A N 1
ATOM 1575 C CA . LYS A 1 208 ? -15.008 21.531 1.147 1 95.19 208 LYS A CA 1
ATOM 1576 C C . LYS A 1 208 ? -14.359 21.844 2.492 1 95.19 208 LYS A C 1
ATOM 1578 O O . LYS A 1 208 ? -14.281 23 2.9 1 95.19 208 LYS A O 1
ATOM 1583 N N . ALA A 1 209 ? -13.922 20.828 3.127 1 95.56 209 ALA A N 1
ATOM 1584 C CA . ALA A 1 209 ? -13.258 21.016 4.41 1 95.56 209 ALA A CA 1
ATOM 1585 C C . ALA A 1 209 ? -12.031 21.922 4.258 1 95.56 209 ALA A C 1
ATOM 1587 O O . ALA A 1 209 ? -11.828 22.844 5.055 1 95.56 209 ALA A O 1
ATOM 1588 N N . LEU A 1 210 ? -11.266 21.688 3.252 1 97.31 210 LEU A N 1
ATOM 1589 C CA . LEU A 1 210 ? -10.07 22.484 2.998 1 97.31 210 LEU A CA 1
ATOM 1590 C C . LEU A 1 210 ? -10.43 23.953 2.795 1 97.31 210 LEU A C 1
ATOM 1592 O O . LEU A 1 210 ? -9.766 24.828 3.348 1 97.31 210 LEU A O 1
ATOM 1596 N N . SER A 1 211 ? -11.461 24.219 2.115 1 95.62 211 SER A N 1
ATOM 1597 C CA . SER A 1 211 ? -11.766 25.578 1.689 1 95.62 211 SER A CA 1
ATOM 1598 C C . SER A 1 211 ? -12.586 26.312 2.744 1 95.62 211 SER A C 1
ATOM 1600 O O . SER A 1 211 ? -12.711 27.547 2.691 1 95.62 211 SER A O 1
ATOM 1602 N N . THR A 1 212 ? -13.086 25.609 3.727 1 93.56 212 THR A N 1
ATOM 1603 C CA . THR A 1 212 ? -13.977 26.297 4.652 1 93.56 212 THR A CA 1
ATOM 1604 C C . THR A 1 212 ? -13.414 26.266 6.07 1 93.56 212 THR A C 1
ATOM 1606 O O . THR A 1 212 ? -13.695 27.156 6.875 1 93.56 212 THR A O 1
ATOM 1609 N N . SER A 1 213 ? -12.641 25.156 6.309 1 92.62 213 SER A N 1
ATOM 1610 C CA . SER A 1 213 ? -12.281 25.016 7.715 1 92.62 213 SER A CA 1
ATOM 1611 C C . SER A 1 213 ? -10.789 24.766 7.887 1 92.62 213 SER A C 1
ATOM 1613 O O . SER A 1 213 ? -10.273 24.797 9.008 1 92.62 213 SER A O 1
ATOM 1615 N N . GLY A 1 214 ? -10.094 24.531 6.844 1 95.88 214 GLY A N 1
ATOM 1616 C CA . GLY A 1 214 ? -8.641 24.484 6.961 1 95.88 214 GLY A CA 1
ATOM 1617 C C . GLY A 1 214 ? -8.062 23.156 6.52 1 95.88 214 GLY A C 1
ATOM 1618 O O . GLY A 1 214 ? -8.758 22.328 5.93 1 95.88 214 GLY A O 1
ATOM 1619 N N . PRO A 1 215 ? -6.77 22.906 6.805 1 98.31 215 PRO A N 1
ATOM 1620 C CA . PRO A 1 215 ? -6.023 21.75 6.293 1 98.31 215 PRO A CA 1
ATOM 1621 C C . PRO A 1 215 ? -6.508 20.438 6.883 1 98.31 215 PRO A C 1
ATOM 1623 O O . PRO A 1 215 ? -7.258 20.422 7.863 1 98.31 215 PRO A O 1
ATOM 1626 N N . LEU A 1 216 ? -6.098 19.344 6.203 1 98.62 216 LEU A N 1
ATOM 1627 C CA . LEU A 1 216 ? -6.406 17.984 6.613 1 98.62 216 LEU A CA 1
ATOM 1628 C C . LEU A 1 216 ? -5.129 17.188 6.852 1 98.62 216 LEU A C 1
ATOM 1630 O O . LEU A 1 216 ? -4.164 17.312 6.098 1 98.62 216 LEU A O 1
ATOM 1634 N N . GLN A 1 217 ? -5.117 16.375 7.949 1 98.75 217 GLN A N 1
ATOM 1635 C CA . GLN A 1 217 ? -4.074 15.359 8.062 1 98.75 217 GLN A CA 1
ATOM 1636 C C . GLN A 1 217 ? -4.398 14.141 7.207 1 98.75 217 GLN A C 1
ATOM 1638 O O . GLN A 1 217 ? -5.469 13.547 7.352 1 98.75 217 GLN A O 1
ATOM 1643 N N . VAL A 1 218 ? -3.51 13.805 6.34 1 98.44 218 VAL A N 1
ATOM 1644 C CA . VAL A 1 218 ? -3.662 12.625 5.492 1 98.44 218 VAL A CA 1
ATOM 1645 C C . VAL A 1 218 ? -2.422 11.742 5.602 1 98.44 218 VAL A C 1
ATOM 1647 O O . VAL A 1 218 ? -1.435 12.125 6.234 1 98.44 218 VAL A O 1
ATOM 1650 N N . ALA A 1 219 ? -2.545 10.555 5.074 1 98.31 219 ALA A N 1
ATOM 1651 C CA . ALA A 1 219 ? -1.417 9.633 5.02 1 98.31 219 ALA A CA 1
ATOM 1652 C C . ALA A 1 219 ? -1.425 8.836 3.717 1 98.31 219 ALA A C 1
ATOM 1654 O O . ALA A 1 219 ? -2.473 8.672 3.086 1 98.31 219 ALA A O 1
ATOM 1655 N N . PHE A 1 220 ? -0.257 8.422 3.305 1 97.81 220 PHE A N 1
ATOM 1656 C CA . PHE A 1 220 ? -0.162 7.699 2.043 1 97.81 220 PHE A CA 1
ATOM 1657 C C . PHE A 1 220 ? 0.997 6.707 2.074 1 97.81 220 PHE A C 1
ATOM 1659 O O . PHE A 1 220 ? 1.844 6.766 2.969 1 97.81 220 PHE A O 1
ATOM 1666 N N . LEU A 1 221 ? 0.992 5.773 1.163 1 96.94 221 LEU A N 1
ATOM 1667 C CA . LEU A 1 221 ? 2.09 4.84 0.939 1 96.94 221 LEU A CA 1
ATOM 1668 C C . LEU A 1 221 ? 3.25 5.523 0.227 1 96.94 221 LEU A C 1
ATOM 1670 O O . LEU A 1 221 ? 3.051 6.199 -0.786 1 96.94 221 LEU A O 1
ATOM 1674 N N . VAL A 1 222 ? 4.391 5.34 0.768 1 97.56 222 VAL A N 1
ATOM 1675 C CA . VAL A 1 222 ? 5.59 5.871 0.127 1 97.56 222 VAL A CA 1
ATOM 1676 C C . VAL A 1 222 ? 6.281 4.773 -0.677 1 97.56 222 VAL A C 1
ATOM 1678 O O . VAL A 1 222 ? 6.574 3.699 -0.147 1 97.56 222 VAL A O 1
ATOM 1681 N N . TYR A 1 223 ? 6.43 5.066 -1.933 1 95.75 223 TYR A N 1
ATOM 1682 C CA . TYR A 1 223 ? 7.223 4.191 -2.793 1 95.75 223 TYR A CA 1
ATOM 1683 C C . TYR A 1 223 ? 8.602 4.781 -3.045 1 95.75 223 TYR A C 1
ATOM 1685 O O . TYR A 1 223 ? 8.82 5.98 -2.85 1 95.75 223 TYR A O 1
ATOM 1693 N N . SER A 1 224 ? 9.531 3.947 -3.561 1 94.62 224 SER A N 1
ATOM 1694 C CA . SER A 1 224 ? 10.922 4.352 -3.76 1 94.62 224 SER A CA 1
ATOM 1695 C C . SER A 1 224 ? 11.016 5.578 -4.664 1 94.62 224 SER A C 1
ATOM 1697 O O . SER A 1 224 ? 11.875 6.438 -4.469 1 94.62 224 SER A O 1
ATOM 1699 N N . ASP A 1 225 ? 10.156 5.629 -5.617 1 96.19 225 ASP A N 1
ATOM 1700 C CA . ASP A 1 225 ? 10.281 6.719 -6.578 1 96.19 225 ASP A CA 1
ATOM 1701 C C . ASP A 1 225 ? 9.922 8.055 -5.941 1 96.19 225 ASP A C 1
ATOM 1703 O O . ASP A 1 225 ? 10.422 9.102 -6.355 1 96.19 225 ASP A O 1
ATOM 1707 N N . PHE A 1 226 ? 9.109 8.086 -4.895 1 98.25 226 PHE A N 1
ATOM 1708 C CA . PHE A 1 226 ? 8.742 9.32 -4.223 1 98.25 226 PHE A CA 1
ATOM 1709 C C . PHE A 1 226 ? 9.961 9.953 -3.549 1 98.25 226 PHE A C 1
ATOM 1711 O O . PHE A 1 226 ? 10.047 11.172 -3.418 1 98.25 226 PHE A O 1
ATOM 1718 N N . MET A 1 227 ? 10.883 9.148 -3.121 1 97.62 227 MET A N 1
ATOM 1719 C CA . MET A 1 227 ? 12.07 9.656 -2.449 1 97.62 227 MET A CA 1
ATOM 1720 C C . MET A 1 227 ? 12.906 10.508 -3.396 1 97.62 227 MET A C 1
ATOM 1722 O O . MET A 1 227 ? 13.805 11.234 -2.959 1 97.62 227 MET A O 1
ATOM 1726 N N . TYR A 1 228 ? 12.586 10.461 -4.672 1 97.88 228 TYR A N 1
ATOM 1727 C CA . TYR A 1 228 ? 13.305 11.227 -5.688 1 97.88 228 TYR A CA 1
ATOM 1728 C C . TYR A 1 228 ? 12.484 12.43 -6.137 1 97.88 228 TYR A C 1
ATOM 1730 O O . TYR A 1 228 ? 12.859 13.117 -7.094 1 97.88 228 TYR A O 1
ATOM 1738 N N . TYR A 1 229 ? 11.414 12.711 -5.543 1 98.44 229 TYR A N 1
ATOM 1739 C CA . TYR A 1 229 ? 10.523 13.781 -5.977 1 98.44 229 TYR A CA 1
ATOM 1740 C C . TYR A 1 229 ? 11.227 15.133 -5.895 1 98.44 229 TYR A C 1
ATOM 1742 O O . TYR A 1 229 ? 11.828 15.469 -4.875 1 98.44 229 TYR A O 1
ATOM 1750 N N . GLU A 1 230 ? 11.055 15.922 -6.898 1 98.12 230 GLU A N 1
ATOM 1751 C CA . GLU A 1 230 ? 11.562 17.281 -6.91 1 98.12 230 GLU A CA 1
ATOM 1752 C C . GLU A 1 230 ? 10.438 18.297 -7.129 1 98.12 230 GLU A C 1
ATOM 1754 O O . GLU A 1 230 ? 10.344 19.297 -6.418 1 98.12 230 GLU A O 1
ATOM 1759 N N . SER A 1 231 ? 9.641 18.047 -8.172 1 98.25 231 SER A N 1
ATOM 1760 C CA . SER A 1 231 ? 8.539 18.969 -8.461 1 98.25 231 SER A CA 1
ATOM 1761 C C . SER A 1 231 ? 7.52 18.344 -9.398 1 98.25 231 SER A C 1
ATOM 1763 O O . SER A 1 231 ? 7.734 17.234 -9.906 1 98.25 231 SER A O 1
ATOM 1765 N N . GLY A 1 232 ? 6.379 19.047 -9.547 1 98.25 232 GLY A N 1
ATOM 1766 C CA . GLY A 1 232 ? 5.309 18.547 -10.391 1 98.25 232 GLY A CA 1
ATOM 1767 C C . GLY A 1 232 ? 4.254 17.766 -9.625 1 98.25 232 GLY A C 1
ATOM 1768 O O . GLY A 1 232 ? 4.277 17.734 -8.391 1 98.25 232 GLY A O 1
ATOM 1769 N N . VAL A 1 233 ? 3.27 17.234 -10.375 1 98.69 233 VAL A N 1
ATOM 1770 C CA . VAL A 1 233 ? 2.207 16.453 -9.766 1 98.69 233 VAL A CA 1
ATOM 1771 C C . VAL A 1 233 ? 2.645 14.984 -9.664 1 98.69 233 VAL A C 1
ATOM 1773 O O . VAL A 1 233 ? 2.641 14.258 -10.656 1 98.69 233 VAL A O 1
ATOM 1776 N N . TYR A 1 234 ? 2.961 14.594 -8.484 1 98.5 234 TYR A N 1
ATOM 1777 C CA . TYR A 1 234 ? 3.426 13.227 -8.25 1 98.5 234 TYR A CA 1
ATOM 1778 C C . TYR A 1 234 ? 2.318 12.219 -8.523 1 98.5 234 TYR A C 1
ATOM 1780 O O . TYR A 1 234 ? 1.17 12.43 -8.117 1 98.5 234 TYR A O 1
ATOM 1788 N N . GLN A 1 235 ? 2.635 11.195 -9.164 1 97.38 235 GLN A N 1
ATOM 1789 C CA . GLN A 1 235 ? 1.908 9.938 -9.328 1 97.38 235 GLN A CA 1
ATOM 1790 C C . GLN A 1 235 ? 2.861 8.742 -9.312 1 97.38 235 GLN A C 1
ATOM 1792 O O . GLN A 1 235 ? 3.871 8.742 -10.016 1 97.38 235 GLN A O 1
ATOM 1797 N N . HIS A 1 236 ? 2.572 7.797 -8.492 1 96.62 236 HIS A N 1
ATOM 1798 C CA . HIS A 1 236 ? 3.461 6.645 -8.375 1 96.62 236 HIS A CA 1
ATOM 1799 C C . HIS A 1 236 ? 3.604 5.922 -9.711 1 96.62 236 HIS A C 1
ATOM 1801 O O . HIS A 1 236 ? 2.617 5.734 -10.422 1 96.62 236 HIS A O 1
ATOM 1807 N N . THR A 1 237 ? 4.836 5.535 -10.008 1 89.38 237 THR A N 1
ATOM 1808 C CA . THR A 1 237 ? 5.082 4.863 -11.281 1 89.38 237 THR A CA 1
ATOM 1809 C C . THR A 1 237 ? 5.98 3.646 -11.086 1 89.38 237 THR A C 1
ATOM 1811 O O . THR A 1 237 ? 5.902 2.68 -11.844 1 89.38 237 THR A O 1
ATOM 1814 N N . TYR A 1 238 ? 6.836 3.762 -10.047 1 89.88 238 TYR A N 1
ATOM 1815 C CA . TYR A 1 238 ? 7.875 2.744 -9.945 1 89.88 238 TYR A CA 1
ATOM 1816 C C . TYR A 1 238 ? 8.383 2.631 -8.516 1 89.88 238 TYR A C 1
ATOM 1818 O O . TYR A 1 238 ? 8.32 3.592 -7.746 1 89.88 238 TYR A O 1
ATOM 1826 N N . GLY A 1 239 ? 8.891 1.411 -8.305 1 90.88 239 GLY A N 1
ATOM 1827 C CA . GLY A 1 239 ? 9.664 1.249 -7.078 1 90.88 239 GLY A CA 1
ATOM 1828 C C . GLY A 1 239 ? 8.938 0.448 -6.016 1 90.88 239 GLY A C 1
ATOM 1829 O O . GLY A 1 239 ? 7.727 0.22 -6.121 1 90.88 239 GLY A O 1
ATOM 1830 N N . TYR A 1 240 ? 9.695 0.123 -4.992 1 91.88 240 TYR A N 1
ATOM 1831 C CA . TYR A 1 240 ? 9.18 -0.69 -3.896 1 91.88 240 TYR A CA 1
ATOM 1832 C C . TYR A 1 240 ? 8.398 0.164 -2.902 1 91.88 240 TYR A C 1
ATOM 1834 O O . TYR A 1 240 ? 8.672 1.358 -2.756 1 91.88 240 TYR A O 1
ATOM 1842 N N . MET A 1 241 ? 7.426 -0.497 -2.324 1 93.19 241 MET A N 1
ATOM 1843 C CA . MET A 1 241 ? 6.773 0.114 -1.167 1 93.19 241 MET A CA 1
ATOM 1844 C C . MET A 1 241 ? 7.758 0.277 -0.013 1 93.19 241 MET A C 1
ATOM 1846 O O . MET A 1 241 ? 8.336 -0.705 0.462 1 93.19 241 MET A O 1
ATOM 1850 N N . GLU A 1 242 ? 7.945 1.497 0.48 1 93.38 242 GLU A N 1
ATOM 1851 C CA . GLU A 1 242 ? 8.945 1.773 1.508 1 93.38 242 GLU A CA 1
ATOM 1852 C C . GLU A 1 242 ? 8.305 1.896 2.885 1 93.38 242 GLU A C 1
ATOM 1854 O O . GLU A 1 242 ? 8.938 1.611 3.902 1 93.38 242 GLU A O 1
ATOM 1859 N N . GLY A 1 243 ? 7.105 2.379 2.941 1 95 243 GLY A N 1
ATOM 1860 C CA . GLY A 1 243 ? 6.422 2.629 4.203 1 95 243 GLY A CA 1
ATOM 1861 C C . GLY A 1 243 ? 5.242 3.574 4.062 1 95 243 GLY A C 1
ATOM 1862 O O . GLY A 1 243 ? 4.691 3.729 2.973 1 95 243 GLY A O 1
ATOM 1863 N N . GLY A 1 244 ? 4.785 4.031 5.203 1 97.06 244 GLY A N 1
ATOM 1864 C CA . GLY A 1 244 ? 3.738 5.039 5.25 1 97.06 244 GLY A CA 1
ATOM 1865 C C . GLY A 1 244 ? 4.246 6.406 5.676 1 97.06 244 GLY A C 1
ATOM 1866 O O . GLY A 1 244 ? 5.293 6.516 6.312 1 97.06 244 GLY A O 1
ATOM 1867 N N . HIS A 1 245 ? 3.553 7.391 5.27 1 98.56 245 HIS A N 1
ATOM 1868 C CA . HIS A 1 245 ? 3.906 8.766 5.613 1 98.56 245 HIS A CA 1
ATOM 1869 C C . HIS A 1 245 ? 2.66 9.617 5.82 1 98.56 245 HIS A C 1
ATOM 1871 O O . HIS A 1 245 ? 1.758 9.617 4.98 1 98.56 245 HIS A O 1
ATOM 1877 N N . ALA A 1 246 ? 2.607 10.25 6.973 1 98.75 246 ALA A N 1
ATOM 1878 C CA . ALA A 1 246 ? 1.527 11.188 7.266 1 98.75 246 ALA A CA 1
ATOM 1879 C C . ALA A 1 246 ? 1.959 12.633 6.992 1 98.75 246 ALA A C 1
ATOM 1881 O O . ALA A 1 246 ? 3.09 13.016 7.301 1 98.75 246 ALA A O 1
ATOM 1882 N N . VAL A 1 247 ? 1.074 13.383 6.414 1 98.88 247 VAL A N 1
ATOM 1883 C CA . VAL A 1 247 ? 1.377 14.734 5.965 1 98.88 247 VAL A CA 1
ATOM 1884 C C . VAL A 1 247 ? 0.134 15.617 6.098 1 98.88 247 VAL A C 1
ATOM 1886 O O . VAL A 1 247 ? -0.911 15.156 6.566 1 98.88 247 VAL A O 1
ATOM 1889 N N . GLU A 1 248 ? 0.333 16.828 5.77 1 98.88 248 GLU A N 1
ATOM 1890 C CA . GLU A 1 248 ? -0.78 17.781 5.859 1 98.88 248 GLU A CA 1
ATOM 1891 C C . GLU A 1 248 ? -1.213 18.25 4.473 1 98.88 248 GLU A C 1
ATOM 1893 O O . GLU A 1 248 ? -0.415 18.828 3.732 1 98.88 248 GLU A O 1
ATOM 1898 N N . MET A 1 249 ? -2.445 17.953 4.121 1 98.88 249 MET A N 1
ATOM 1899 C CA . MET A 1 249 ? -3.041 18.438 2.879 1 98.88 249 MET A CA 1
ATOM 1900 C C . MET A 1 249 ? -3.588 19.859 3.053 1 98.88 249 MET A C 1
ATOM 1902 O O . MET A 1 249 ? -4.406 20.109 3.941 1 98.88 249 MET A O 1
ATOM 1906 N N . VAL A 1 250 ? -3.156 20.828 2.131 1 98.81 250 VAL A N 1
ATOM 1907 C CA . VAL A 1 250 ? -3.451 22.219 2.41 1 98.81 250 VAL A CA 1
ATOM 1908 C C . VAL A 1 250 ? -4.223 22.828 1.239 1 98.81 250 VAL A C 1
ATOM 1910 O O . VAL A 1 250 ? -4.605 24 1.283 1 98.81 250 VAL A O 1
ATOM 1913 N N . GLY A 1 251 ? -4.469 22.078 0.209 1 98.69 251 GLY A N 1
ATOM 1914 C CA . GLY A 1 251 ? -5.203 22.641 -0.91 1 98.69 251 GLY A CA 1
ATOM 1915 C C . GLY A 1 251 ? -5.324 21.703 -2.088 1 98.69 251 GLY A C 1
ATOM 1916 O O . GLY A 1 251 ? -5.07 20.5 -1.956 1 98.69 251 GLY A O 1
ATOM 1917 N N . TYR A 1 252 ? -5.809 22.234 -3.188 1 98.69 252 TYR A N 1
ATOM 1918 C CA . TYR A 1 252 ? -6.016 21.484 -4.422 1 98.69 252 TYR A CA 1
ATOM 1919 C C . TYR A 1 252 ? -6.125 22.422 -5.617 1 98.69 252 TYR A C 1
ATOM 1921 O O . TYR A 1 252 ? -6.363 23.625 -5.453 1 98.69 252 TYR A O 1
ATOM 1929 N N . GLY A 1 253 ? -5.895 21.891 -6.75 1 98.5 253 GLY A N 1
ATOM 1930 C CA . GLY A 1 253 ? -6.016 22.641 -7.996 1 98.5 253 GLY A CA 1
ATOM 1931 C C . GLY A 1 253 ? -5.914 21.75 -9.227 1 98.5 253 GLY A C 1
ATOM 1932 O O . GLY A 1 253 ? -6.133 20.547 -9.148 1 98.5 253 GLY A O 1
ATOM 1933 N N . THR A 1 254 ? -5.828 22.359 -10.375 1 98.25 254 THR A N 1
ATOM 1934 C CA . THR A 1 254 ? -5.613 21.734 -11.672 1 98.25 254 THR A CA 1
ATOM 1935 C C . THR A 1 254 ? -4.441 22.391 -12.398 1 98.25 254 THR A C 1
ATOM 1937 O O . THR A 1 254 ? -4.336 23.609 -12.445 1 98.25 254 THR A O 1
ATOM 1940 N N . ASP A 1 255 ? -3.543 21.531 -12.828 1 96.69 255 ASP A N 1
ATOM 1941 C CA . ASP A 1 255 ? -2.385 22.125 -13.484 1 96.69 255 ASP A CA 1
ATOM 1942 C C . ASP A 1 255 ? -2.693 22.469 -14.938 1 96.69 255 ASP A C 1
ATOM 1944 O O . ASP A 1 255 ? -3.83 22.312 -15.391 1 96.69 255 ASP A O 1
ATOM 1948 N N . ASP A 1 256 ? -1.67 22.984 -15.703 1 94.88 256 ASP A N 1
ATOM 1949 C CA . ASP A 1 256 ? -1.854 23.484 -17.062 1 94.88 256 ASP A CA 1
ATOM 1950 C C . ASP A 1 256 ? -2.219 22.359 -18.016 1 94.88 256 ASP A C 1
ATOM 1952 O O . ASP A 1 256 ? -2.818 22.594 -19.062 1 94.88 256 ASP A O 1
ATOM 1956 N N . ASP A 1 257 ? -1.935 21.156 -17.672 1 95.44 257 ASP A N 1
ATOM 1957 C CA . ASP A 1 257 ? -2.221 20 -18.516 1 95.44 257 ASP A CA 1
ATOM 1958 C C . ASP A 1 257 ? -3.578 19.391 -18.172 1 95.44 257 ASP A C 1
ATOM 1960 O O . ASP A 1 257 ? -3.961 18.359 -18.734 1 95.44 257 ASP A O 1
ATOM 1964 N N . GLY A 1 258 ? -4.25 19.984 -17.203 1 96.88 258 GLY A N 1
ATOM 1965 C CA . GLY A 1 258 ? -5.578 19.516 -16.828 1 96.88 258 GLY A CA 1
ATOM 1966 C C . GLY A 1 258 ? -5.559 18.438 -15.758 1 96.88 258 GLY A C 1
ATOM 1967 O O . GLY A 1 258 ? -6.574 17.781 -15.508 1 96.88 258 GLY A O 1
ATOM 1968 N N . VAL A 1 259 ? -4.441 18.25 -15.141 1 97.06 259 VAL A N 1
ATOM 1969 C CA . VAL A 1 259 ? -4.32 17.234 -14.109 1 97.06 259 VAL A CA 1
ATOM 1970 C C . VAL A 1 259 ? -4.703 17.812 -12.75 1 97.06 259 VAL A C 1
ATOM 1972 O O . VAL A 1 259 ? -4.117 18.797 -12.305 1 97.06 259 VAL A O 1
ATOM 1975 N N . ASP A 1 260 ? -5.73 17.203 -12.148 1 97.88 260 ASP A N 1
ATOM 1976 C CA . ASP A 1 260 ? -6.141 17.609 -10.805 1 97.88 260 ASP A CA 1
ATOM 1977 C C . ASP A 1 260 ? -5.141 17.125 -9.758 1 97.88 260 ASP A C 1
ATOM 1979 O O . ASP A 1 260 ? -4.637 16.016 -9.844 1 97.88 260 ASP A O 1
ATOM 1983 N N . TYR A 1 261 ? -4.871 18 -8.781 1 98.69 261 TYR A N 1
ATOM 1984 C CA . TYR A 1 261 ? -3.871 17.625 -7.785 1 98.69 261 TYR A CA 1
ATOM 1985 C C . TYR A 1 261 ? -4.266 18.141 -6.402 1 98.69 261 TYR A C 1
ATOM 1987 O O . TYR A 1 261 ? -5.078 19.047 -6.281 1 98.69 261 TYR A O 1
ATOM 1995 N N . TRP A 1 262 ? -3.732 17.453 -5.387 1 98.81 262 TRP A N 1
ATOM 1996 C CA . TRP A 1 262 ? -3.684 17.953 -4.016 1 98.81 262 TRP A CA 1
ATOM 1997 C C . TRP A 1 262 ? -2.396 18.734 -3.768 1 98.81 262 TRP A C 1
ATOM 1999 O O . TRP A 1 262 ? -1.355 18.422 -4.355 1 98.81 262 TRP A O 1
ATOM 2009 N N . ILE A 1 263 ? -2.441 19.719 -2.906 1 98.88 263 ILE A N 1
ATOM 2010 C CA . ILE A 1 263 ? -1.263 20.406 -2.379 1 98.88 263 ILE A CA 1
ATOM 2011 C C . ILE A 1 263 ? -0.977 19.906 -0.961 1 98.88 263 ILE A C 1
ATOM 2013 O O . ILE A 1 263 ? -1.857 19.938 -0.099 1 98.88 263 ILE A O 1
ATOM 2017 N N . ILE A 1 264 ? 0.294 19.516 -0.744 1 98.88 264 ILE A N 1
ATOM 2018 C CA . ILE A 1 264 ? 0.583 18.828 0.503 1 98.88 264 ILE A CA 1
ATOM 2019 C C . ILE A 1 264 ? 1.846 19.406 1.139 1 98.88 264 ILE A C 1
ATOM 2021 O O . ILE A 1 264 ? 2.855 19.594 0.459 1 98.88 264 ILE A O 1
ATOM 2025 N N . ARG A 1 265 ? 1.781 19.688 2.418 1 98.75 265 ARG A N 1
ATOM 2026 C CA . ARG A 1 265 ? 2.924 20.141 3.207 1 98.75 265 ARG A CA 1
ATOM 2027 C C . ARG A 1 265 ? 3.658 18.953 3.83 1 98.75 265 ARG A C 1
ATOM 2029 O O . ARG A 1 265 ? 3.061 18.156 4.566 1 98.75 265 ARG A O 1
ATOM 2036 N N . ASN A 1 266 ? 4.91 18.875 3.527 1 98.44 266 ASN A N 1
ATOM 2037 C CA . ASN A 1 266 ? 5.754 17.812 4.059 1 98.44 266 ASN A CA 1
ATOM 2038 C C . ASN A 1 266 ? 6.43 18.219 5.359 1 98.44 266 ASN A C 1
ATOM 2040 O O . ASN A 1 266 ? 6.27 19.359 5.812 1 98.44 266 ASN A O 1
ATOM 2044 N N . SER A 1 267 ? 7.129 17.266 5.969 1 98.5 267 SER A N 1
ATOM 2045 C CA . SER A 1 267 ? 7.863 17.516 7.203 1 98.5 267 SER A CA 1
ATOM 2046 C C . SER A 1 267 ? 9.336 17.141 7.059 1 98.5 267 SER A C 1
ATOM 2048 O O . SER A 1 267 ? 9.945 16.641 8.008 1 98.5 267 SER A O 1
ATOM 2050 N N . TRP A 1 268 ? 9.836 17.297 5.836 1 98.19 268 TRP A N 1
ATOM 2051 C CA . TRP A 1 268 ? 11.227 16.953 5.566 1 98.19 268 TRP A CA 1
ATOM 2052 C C . TRP A 1 268 ? 12.055 18.188 5.25 1 98.19 268 TRP A C 1
ATOM 2054 O O . TRP A 1 268 ? 13.047 18.109 4.523 1 98.19 268 TRP A O 1
ATOM 2064 N N . GLY A 1 269 ? 11.578 19.375 5.742 1 97.06 269 GLY A N 1
ATOM 2065 C CA . GLY A 1 269 ? 12.336 20.625 5.621 1 97.06 269 GLY A CA 1
ATOM 2066 C C . GLY A 1 269 ? 11.906 21.469 4.438 1 97.06 269 GLY A C 1
ATOM 2067 O O . GLY A 1 269 ? 11.312 20.953 3.482 1 97.06 269 GLY A O 1
ATOM 2068 N N . PRO A 1 270 ? 12.219 22.719 4.531 1 96.44 270 PRO A N 1
ATOM 2069 C CA . PRO A 1 270 ? 11.758 23.672 3.51 1 96.44 270 PRO A CA 1
ATOM 2070 C C . PRO A 1 270 ? 12.484 23.5 2.18 1 96.44 270 PRO A C 1
ATOM 2072 O O . PRO A 1 270 ? 12.023 24.016 1.151 1 96.44 270 PRO A O 1
ATOM 2075 N N . ASP A 1 271 ? 13.586 22.812 2.158 1 95.62 271 ASP A N 1
ATOM 2076 C CA . ASP A 1 271 ? 14.383 22.703 0.938 1 95.62 271 ASP A CA 1
ATOM 2077 C C . ASP A 1 271 ? 13.977 21.469 0.134 1 95.62 271 ASP A C 1
ATOM 2079 O O . ASP A 1 271 ? 14.453 21.266 -0.985 1 95.62 271 ASP A O 1
ATOM 2083 N N . TRP A 1 272 ? 13.141 20.719 0.659 1 97.81 272 TRP A N 1
ATOM 2084 C CA . TRP A 1 272 ? 12.688 19.5 -0.02 1 97.81 272 TRP A CA 1
ATOM 2085 C C . TRP A 1 272 ? 11.523 19.812 -0.957 1 97.81 272 TRP A C 1
ATOM 2087 O O . TRP A 1 272 ? 10.641 20.594 -0.624 1 97.81 272 TRP A O 1
ATOM 2097 N N . GLY A 1 273 ? 11.477 19.125 -2.09 1 98.12 273 GLY A N 1
ATOM 2098 C CA . GLY A 1 273 ? 10.367 19.281 -3.016 1 98.12 273 GLY A CA 1
ATOM 2099 C C . GLY A 1 273 ? 10.156 20.719 -3.469 1 98.12 273 GLY A C 1
ATOM 2100 O O . GLY A 1 273 ? 11.094 21.375 -3.926 1 98.12 273 GLY A O 1
ATOM 2101 N N . GLU A 1 274 ? 8.93 21.125 -3.43 1 98.12 274 GLU A N 1
ATOM 2102 C CA . GLU A 1 274 ? 8.57 22.484 -3.787 1 98.12 274 GLU A CA 1
ATOM 2103 C C . GLU A 1 274 ? 8.469 23.375 -2.547 1 98.12 274 GLU A C 1
ATOM 2105 O O . GLU A 1 274 ? 7.371 23.625 -2.041 1 98.12 274 GLU A O 1
ATOM 2110 N N . ASP A 1 275 ? 9.656 23.797 -2.031 1 97.25 275 ASP A N 1
ATOM 2111 C CA . ASP A 1 275 ? 9.727 24.641 -0.834 1 97.25 275 ASP A CA 1
ATOM 2112 C C . ASP A 1 275 ? 9.07 23.938 0.357 1 97.25 275 ASP A C 1
ATOM 2114 O O . ASP A 1 275 ? 8.281 24.547 1.077 1 97.25 275 ASP A O 1
ATOM 2118 N N . GLY A 1 276 ? 9.227 22.641 0.434 1 98.31 276 GLY A N 1
ATOM 2119 C CA . GLY A 1 276 ? 8.711 21.859 1.549 1 98.31 276 GLY A CA 1
ATOM 2120 C C . GLY A 1 276 ? 7.359 21.234 1.266 1 98.31 276 GLY A C 1
ATOM 2121 O O . GLY A 1 276 ? 6.805 20.531 2.109 1 98.31 276 GLY A O 1
ATOM 2122 N N . TYR A 1 277 ? 6.816 21.531 0.077 1 98.69 277 TYR A N 1
ATOM 2123 C CA . TYR A 1 277 ? 5.52 21.016 -0.341 1 98.69 277 TYR A CA 1
ATOM 2124 C C . TYR A 1 277 ? 5.664 20.062 -1.52 1 98.69 277 TYR A C 1
ATOM 2126 O O . TYR A 1 277 ? 6.746 19.953 -2.1 1 98.69 277 TYR A O 1
ATOM 2134 N N . PHE A 1 278 ? 4.594 19.359 -1.81 1 98.81 278 PHE A N 1
ATOM 2135 C CA . PHE A 1 278 ? 4.484 18.578 -3.037 1 98.81 278 PHE A CA 1
ATOM 2136 C C . PHE A 1 278 ? 3.033 18.5 -3.496 1 98.81 278 PHE A C 1
ATOM 2138 O O . PHE A 1 278 ? 2.121 18.875 -2.764 1 98.81 278 PHE A O 1
ATOM 2145 N N . ARG A 1 279 ? 2.916 18.172 -4.699 1 98.88 279 ARG A N 1
ATOM 2146 C CA . ARG A 1 279 ? 1.598 17.938 -5.285 1 98.88 279 ARG A CA 1
ATOM 2147 C C . ARG A 1 279 ? 1.413 16.469 -5.66 1 98.88 279 ARG A C 1
ATOM 2149 O O . ARG A 1 279 ? 2.367 15.805 -6.062 1 98.88 279 ARG A O 1
ATOM 2156 N N . MET A 1 280 ? 0.274 16.016 -5.457 1 98.56 280 MET A N 1
ATOM 2157 C CA . MET A 1 280 ? -0.051 14.641 -5.781 1 98.56 280 MET A CA 1
ATOM 2158 C C . MET A 1 280 ? -1.367 14.555 -6.547 1 98.56 280 MET A C 1
ATOM 2160 O O . MET A 1 280 ? -2.311 15.289 -6.254 1 98.56 280 MET A O 1
ATOM 2164 N N . ILE A 1 281 ? -1.435 13.664 -7.469 1 97.94 281 ILE A N 1
ATOM 2165 C CA . ILE A 1 281 ? -2.605 13.531 -8.328 1 97.94 281 ILE A CA 1
ATOM 2166 C C . ILE A 1 281 ? -3.848 13.289 -7.469 1 97.94 281 ILE A C 1
ATOM 2168 O O . ILE A 1 281 ? -3.795 12.539 -6.488 1 97.94 281 ILE A O 1
ATOM 2172 N N . ARG A 1 282 ? -4.922 13.953 -7.805 1 97.12 282 ARG A N 1
ATOM 2173 C CA . ARG A 1 282 ? -6.188 13.852 -7.09 1 97.12 282 ARG A CA 1
ATOM 2174 C C . ARG A 1 282 ? -7.191 13.016 -7.871 1 97.12 282 ARG A C 1
ATOM 2176 O O . ARG A 1 282 ? -7.258 13.102 -9.102 1 97.12 282 ARG A O 1
ATOM 2183 N N . GLY A 1 283 ? -7.945 12.219 -7.152 1 93.56 283 GLY A N 1
ATOM 2184 C CA . GLY A 1 283 ? -9.141 11.656 -7.754 1 93.56 283 GLY A CA 1
ATOM 2185 C C . GLY A 1 283 ? -9.023 10.172 -8.031 1 93.56 283 GLY A C 1
ATOM 2186 O O . GLY A 1 283 ? -10.016 9.508 -8.352 1 93.56 283 GLY A O 1
ATOM 2187 N N . ILE A 1 284 ? -7.82 9.586 -7.836 1 92 284 ILE A N 1
ATOM 2188 C CA . ILE A 1 284 ? -7.672 8.164 -8.148 1 92 284 ILE A CA 1
ATOM 2189 C C . ILE A 1 284 ? -7.113 7.43 -6.93 1 92 284 ILE A C 1
ATOM 2191 O O . ILE A 1 284 ? -6.668 6.281 -7.043 1 92 284 ILE A O 1
ATOM 2195 N N . ASN A 1 285 ? -7.023 8.156 -5.805 1 94.56 285 ASN A N 1
ATOM 2196 C CA . ASN A 1 285 ? -6.527 7.582 -4.559 1 94.56 285 ASN A CA 1
ATOM 2197 C C . ASN A 1 285 ? -5.141 6.973 -4.734 1 94.56 285 ASN A C 1
ATOM 2199 O O . ASN A 1 285 ? -4.887 5.855 -4.277 1 94.56 285 ASN A O 1
ATOM 2203 N N . ASP A 1 286 ? -4.312 7.715 -5.508 1 95.94 286 ASP A N 1
ATOM 2204 C CA . ASP A 1 286 ? -2.926 7.289 -5.676 1 95.94 286 ASP A CA 1
ATOM 2205 C C . ASP A 1 286 ? -2.238 7.113 -4.32 1 95.94 286 ASP A C 1
ATOM 2207 O O . ASP A 1 286 ? -2.379 7.961 -3.436 1 95.94 286 ASP A O 1
ATOM 2211 N N . CYS A 1 287 ? -1.593 5.953 -4.129 1 96.88 287 CYS A N 1
ATOM 2212 C CA . CYS A 1 287 ? -0.837 5.637 -2.922 1 96.88 287 CYS A CA 1
ATOM 2213 C C . CYS A 1 287 ? -1.725 5.711 -1.686 1 96.88 287 CYS A C 1
ATOM 2215 O O . CYS A 1 287 ? -1.239 5.965 -0.582 1 96.88 287 CYS A O 1
ATOM 2217 N N . SER A 1 288 ? -3.035 5.754 -1.798 1 95.81 288 SER A N 1
ATOM 2218 C CA . SER A 1 288 ? -3.98 5.727 -0.686 1 95.81 288 SER A CA 1
ATOM 2219 C C . SER A 1 288 ? -4.094 7.098 -0.026 1 95.81 288 SER A C 1
ATOM 2221 O O . SER A 1 288 ? -4.488 7.203 1.138 1 95.81 288 SER A O 1
ATOM 2223 N N . ILE A 1 289 ? -3.77 8.148 -0.699 1 97.31 289 ILE A N 1
ATOM 2224 C CA . ILE A 1 289 ? -3.656 9.484 -0.116 1 97.31 289 ILE A CA 1
ATOM 2225 C C . ILE A 1 289 ? -5.043 10 0.266 1 97.31 289 ILE A C 1
ATOM 2227 O O . ILE A 1 289 ? -5.168 10.922 1.073 1 97.31 289 ILE A O 1
ATOM 2231 N N . GLU A 1 290 ? -6.125 9.398 -0.297 1 95.88 290 GLU A N 1
ATOM 2232 C CA . GLU A 1 290 ? -7.465 9.945 -0.105 1 95.88 290 GLU A CA 1
ATOM 2233 C C . GLU A 1 290 ? -8.266 9.109 0.888 1 95.88 290 GLU A C 1
ATOM 2235 O O . GLU A 1 290 ? -9.461 9.352 1.093 1 95.88 290 GLU A O 1
ATOM 2240 N N . GLU A 1 291 ? -7.594 8.156 1.538 1 94.19 291 GLU A N 1
ATOM 2241 C CA . GLU A 1 291 ? -8.305 7.195 2.379 1 94.19 291 GLU A CA 1
ATOM 2242 C C . GLU A 1 291 ? -8.594 7.777 3.76 1 94.19 291 GLU A C 1
ATOM 2244 O O . GLU A 1 291 ? -9.609 7.449 4.379 1 94.19 291 GLU A O 1
ATOM 2249 N N . GLN A 1 292 ? -7.625 8.477 4.234 1 95.12 292 GLN A N 1
ATOM 2250 C CA . GLN A 1 292 ? -7.758 9.125 5.531 1 95.12 292 GLN A CA 1
ATOM 2251 C C . GLN A 1 292 ? -7.531 10.633 5.414 1 95.12 292 GLN A C 1
ATOM 2253 O O . GLN A 1 292 ? -6.566 11.078 4.789 1 95.12 292 GLN A O 1
ATOM 2258 N N . ALA A 1 293 ? -8.453 11.383 5.973 1 96.81 293 ALA A N 1
ATOM 2259 C CA . ALA A 1 293 ? -8.367 12.836 5.977 1 96.81 293 ALA A CA 1
ATOM 2260 C C . ALA A 1 293 ? -8.961 13.422 7.254 1 96.81 293 ALA A C 1
ATOM 2262 O O . ALA A 1 293 ? -10.148 13.742 7.305 1 96.81 293 ALA A O 1
ATOM 2263 N N . TYR A 1 294 ? -8.117 13.656 8.211 1 97.06 294 TYR A N 1
ATOM 2264 C CA . TYR A 1 294 ? -8.586 14.039 9.539 1 97.06 294 TYR A CA 1
ATOM 2265 C C . TYR A 1 294 ? -8.516 15.547 9.734 1 97.06 294 TYR A C 1
ATOM 2267 O O . TYR A 1 294 ? -7.57 16.188 9.266 1 97.06 294 TYR A O 1
ATOM 2275 N N . ALA A 1 295 ? -9.508 16.047 10.445 1 96.5 295 ALA A N 1
ATOM 2276 C CA . ALA A 1 295 ? -9.617 17.453 10.828 1 96.5 295 ALA A CA 1
ATOM 2277 C C . ALA A 1 295 ? -10.031 17.609 12.289 1 96.5 295 ALA A C 1
ATOM 2279 O O . ALA A 1 295 ? -10.875 16.844 12.781 1 96.5 295 ALA A O 1
ATOM 2280 N N . GLY A 1 296 ? -9.406 18.547 12.961 1 96 296 GLY A N 1
ATOM 2281 C CA . GLY A 1 296 ? -9.852 18.906 14.297 1 96 296 GLY A CA 1
ATOM 2282 C C . GLY A 1 296 ? -10.734 20.141 14.305 1 96 296 GLY A C 1
ATOM 2283 O O . GLY A 1 296 ? -10.641 20.984 13.414 1 96 296 GLY A O 1
ATOM 2284 N N . PHE A 1 297 ? -11.555 20.203 15.289 1 96.31 297 PHE A N 1
ATOM 2285 C CA . PHE A 1 297 ? -12.445 21.344 15.477 1 96.31 297 PHE A CA 1
ATOM 2286 C C . PHE A 1 297 ? -12.281 21.938 16.875 1 96.31 297 PHE A C 1
ATOM 2288 O O . PHE A 1 297 ? -11.859 21.234 17.797 1 96.31 297 PHE A O 1
ATOM 2295 N N . PHE A 1 298 ? -12.602 23.219 16.859 1 94.12 298 PHE A N 1
ATOM 2296 C CA . PHE A 1 298 ? -12.352 23.984 18.078 1 94.12 298 PHE A CA 1
ATOM 2297 C C . PHE A 1 298 ? -13.57 24.844 18.438 1 94.12 298 PHE A C 1
ATOM 2299 O O . PHE A 1 298 ? -14.078 25.578 17.594 1 94.12 298 PHE A O 1
ATOM 2306 N N . ASP A 1 299 ? -14.203 24.469 19.422 1 82.88 299 ASP A N 1
ATOM 2307 C CA . ASP A 1 299 ? -15.32 25.297 19.891 1 82.88 299 ASP A CA 1
ATOM 2308 C C . ASP A 1 299 ? -14.836 26.422 20.781 1 82.88 299 ASP A C 1
ATOM 2310 O O . ASP A 1 299 ? -13.852 26.281 21.5 1 82.88 299 ASP A O 1
ATOM 2314 N N . GLU A 1 300 ? -15.312 27.656 20.484 1 64.56 300 GLU A N 1
ATOM 2315 C CA . GLU A 1 300 ? -15.023 28.812 21.328 1 64.56 300 GLU A CA 1
ATOM 2316 C C . GLU A 1 300 ? -15.422 28.562 22.781 1 64.56 300 GLU A C 1
ATOM 2318 O O . GLU A 1 300 ? -16.359 27.797 23.047 1 64.56 300 GLU A O 1
ATOM 2323 N N . MET B 1 1 ? -44.688 -20.672 30.406 1 31.78 1 MET B N 1
ATOM 2324 C CA . MET B 1 1 ? -44.438 -19.609 29.438 1 31.78 1 MET B CA 1
ATOM 2325 C C . MET B 1 1 ? -43 -19.688 28.922 1 31.78 1 MET B C 1
ATOM 2327 O O . MET B 1 1 ? -42.031 -19.453 29.672 1 31.78 1 MET B O 1
ATOM 2331 N N . LYS B 1 2 ? -42.719 -20.625 27.953 1 37.41 2 LYS B N 1
ATOM 2332 C CA . LYS B 1 2 ? -41.438 -20.812 27.281 1 37.41 2 LYS B CA 1
ATOM 2333 C C . LYS B 1 2 ? -41 -19.531 26.594 1 37.41 2 LYS B C 1
ATOM 2335 O O . LYS B 1 2 ? -41.656 -19.047 25.672 1 37.41 2 LYS B O 1
ATOM 2340 N N . LEU B 1 3 ? -40.25 -18.672 27.266 1 34.69 3 LEU B N 1
ATOM 2341 C CA . LEU B 1 3 ? -39.594 -17.516 26.672 1 34.69 3 LEU B CA 1
ATOM 2342 C C . LEU B 1 3 ? -38.719 -17.922 25.5 1 34.69 3 LEU B C 1
ATOM 2344 O O . LEU B 1 3 ? -37.75 -18.672 25.672 1 34.69 3 LEU B O 1
ATOM 2348 N N . PHE B 1 4 ? -39.312 -17.906 24.328 1 36.53 4 PHE B N 1
ATOM 2349 C CA . PHE B 1 4 ? -38.5 -18.031 23.109 1 36.53 4 PHE B CA 1
ATOM 2350 C C . PHE B 1 4 ? -37.5 -16.875 23 1 36.53 4 PHE B C 1
ATOM 2352 O O . PHE B 1 4 ? -37.906 -15.711 22.938 1 36.53 4 PHE B O 1
ATOM 2359 N N . LEU B 1 5 ? -36.375 -17.016 23.547 1 35.03 5 LEU B N 1
ATOM 2360 C CA . LEU B 1 5 ? -35.25 -16.125 23.281 1 35.03 5 LEU B CA 1
ATOM 2361 C C . LEU B 1 5 ? -34.969 -16.031 21.781 1 35.03 5 LEU B C 1
ATOM 2363 O O . LEU B 1 5 ? -34.562 -17.016 21.156 1 35.03 5 LEU B O 1
ATOM 2367 N N . LEU B 1 6 ? -35.719 -15.195 21.109 1 33.91 6 LEU B N 1
ATOM 2368 C CA . LEU B 1 6 ? -35.281 -14.852 19.75 1 33.91 6 LEU B CA 1
ATOM 2369 C C . LEU B 1 6 ? -33.875 -14.32 19.75 1 33.91 6 LEU B C 1
ATOM 2371 O O . LEU B 1 6 ? -33.594 -13.25 20.297 1 33.91 6 LEU B O 1
ATOM 2375 N N . ALA B 1 7 ? -33 -15.148 19.703 1 36.19 7 ALA B N 1
ATOM 2376 C CA . ALA B 1 7 ? -31.656 -14.688 19.344 1 36.19 7 ALA B CA 1
ATOM 2377 C C . ALA B 1 7 ? -31.672 -13.828 18.094 1 36.19 7 ALA B C 1
ATOM 2379 O O . ALA B 1 7 ? -32.031 -14.312 17.016 1 36.19 7 ALA B O 1
ATOM 2380 N N . ALA B 1 8 ? -31.891 -12.586 18.156 1 33.97 8 ALA B N 1
ATOM 2381 C CA . ALA B 1 8 ? -31.641 -11.695 17.031 1 33.97 8 ALA B CA 1
ATOM 2382 C C . ALA B 1 8 ? -30.25 -11.93 16.453 1 33.97 8 ALA B C 1
ATOM 2384 O O . ALA B 1 8 ? -29.234 -11.711 17.141 1 33.97 8 ALA B O 1
ATOM 2385 N N . ALA B 1 9 ? -30.016 -12.859 15.672 1 36.34 9 ALA B N 1
ATOM 2386 C CA . ALA B 1 9 ? -28.766 -12.945 14.922 1 36.34 9 ALA B CA 1
ATOM 2387 C C . ALA B 1 9 ? -28.359 -11.578 14.383 1 36.34 9 ALA B C 1
ATOM 2389 O O . ALA B 1 9 ? -29.078 -10.969 13.594 1 36.34 9 ALA B O 1
ATOM 2390 N N . ALA B 1 10 ? -27.766 -10.773 15.07 1 41.59 10 ALA B N 1
ATOM 2391 C CA . ALA B 1 10 ? -27.141 -9.555 14.57 1 41.59 10 ALA B CA 1
ATOM 2392 C C . ALA B 1 10 ? -26.578 -9.758 13.164 1 41.59 10 ALA B C 1
ATOM 2394 O O . ALA B 1 10 ? -25.625 -10.516 12.969 1 41.59 10 ALA B O 1
ATOM 2395 N N . PHE B 1 11 ? -27.375 -9.852 12.094 1 49.94 11 PHE B N 1
ATOM 2396 C CA . PHE B 1 11 ? -27.016 -9.977 10.688 1 49.94 11 PHE B CA 1
ATOM 2397 C C . PHE B 1 11 ? -25.891 -9.016 10.336 1 49.94 11 PHE B C 1
ATOM 2399 O O . PHE B 1 11 ? -26.078 -7.793 10.375 1 49.94 11 PHE B O 1
ATOM 2406 N N . SER B 1 12 ? -24.672 -9.461 10.5 1 67.75 12 SER B N 1
ATOM 2407 C CA . SER B 1 12 ? -23.531 -8.617 10.125 1 67.75 12 SER B CA 1
ATOM 2408 C C . SER B 1 12 ? -23.656 -8.141 8.688 1 67.75 12 SER B C 1
ATOM 2410 O O . SER B 1 12 ? -24.156 -8.867 7.824 1 67.75 12 SER B O 1
ATOM 2412 N N . ALA B 1 13 ? -23.656 -6.902 8.484 1 83.44 13 ALA B N 1
ATOM 2413 C CA . ALA B 1 13 ? -23.797 -6.223 7.199 1 83.44 13 ALA B CA 1
ATOM 2414 C C . ALA B 1 13 ? -22.812 -6.777 6.176 1 83.44 13 ALA B C 1
ATOM 2416 O O . ALA B 1 13 ? -21.656 -7.094 6.512 1 83.44 13 ALA B O 1
ATOM 2417 N N . PRO B 1 14 ? -23.406 -7.195 5 1 92.19 14 PRO B N 1
ATOM 2418 C CA . PRO B 1 14 ? -22.516 -7.656 3.938 1 92.19 14 PRO B CA 1
ATOM 2419 C C . PRO B 1 14 ? -21.391 -6.668 3.641 1 92.19 14 PRO B C 1
ATOM 2421 O O . PRO B 1 14 ? -21.594 -5.453 3.715 1 92.19 14 PRO B O 1
ATOM 2424 N N . ALA B 1 15 ? -20.281 -7.234 3.363 1 92.31 15 ALA B N 1
ATOM 2425 C CA . ALA B 1 15 ? -19.109 -6.41 3.064 1 92.31 15 ALA B CA 1
ATOM 2426 C C . ALA B 1 15 ? -19.297 -5.645 1.759 1 92.31 15 ALA B C 1
ATOM 2428 O O . ALA B 1 15 ? -18.922 -4.477 1.657 1 92.31 15 ALA B O 1
ATOM 2429 N N . LEU B 1 16 ? -19.828 -6.289 0.768 1 95.19 16 LEU B N 1
ATOM 2430 C CA . LEU B 1 16 ? -20.078 -5.656 -0.522 1 95.19 16 LEU B CA 1
ATOM 2431 C C . LEU B 1 16 ? -21.531 -5.191 -0.628 1 95.19 16 LEU B C 1
ATOM 2433 O O . LEU B 1 16 ? -22.453 -5.969 -0.378 1 95.19 16 LEU B O 1
ATOM 2437 N N . THR B 1 17 ? -21.719 -3.971 -0.979 1 94.88 17 THR B N 1
ATOM 2438 C CA . THR B 1 17 ? -23.062 -3.395 -1.043 1 94.88 17 THR B CA 1
ATOM 2439 C C . THR B 1 17 ? -23.344 -2.836 -2.436 1 94.88 17 THR B C 1
ATOM 2441 O O . THR B 1 17 ? -22.406 -2.488 -3.17 1 94.88 17 THR B O 1
ATOM 2444 N N . VAL B 1 18 ? -24.531 -2.734 -2.76 1 95.69 18 VAL B N 1
ATOM 2445 C CA . VAL B 1 18 ? -24.969 -2.16 -4.027 1 95.69 18 VAL B CA 1
ATOM 2446 C C . VAL B 1 18 ? -24.609 -0.678 -4.078 1 95.69 18 VAL B C 1
ATOM 2448 O O . VAL B 1 18 ? -24.234 -0.157 -5.133 1 95.69 18 VAL B O 1
ATOM 2451 N N . SER B 1 19 ? -24.734 -0.029 -2.934 1 92.94 19 SER B N 1
ATOM 2452 C CA . SER B 1 19 ? -24.391 1.386 -2.867 1 92.94 19 SER B CA 1
ATOM 2453 C C . SER B 1 19 ? -22.938 1.615 -3.256 1 92.94 19 SER B C 1
ATOM 2455 O O . SER B 1 19 ? -22.625 2.51 -4.047 1 92.94 19 SER B O 1
ATOM 2457 N N . GLU B 1 20 ? -22.078 0.822 -2.729 1 92.94 20 GLU B N 1
ATOM 2458 C CA . GLU B 1 20 ? -20.656 0.945 -3.061 1 92.94 20 GLU B CA 1
ATOM 2459 C C . GLU B 1 20 ? -20.406 0.571 -4.516 1 92.94 20 GLU B C 1
ATOM 2461 O O . GLU B 1 20 ? -19.594 1.207 -5.191 1 92.94 20 GLU B O 1
ATOM 2466 N N . LEU B 1 21 ? -21.062 -0.434 -4.988 1 96.19 21 LEU B N 1
ATOM 2467 C CA . LEU B 1 21 ? -20.953 -0.805 -6.395 1 96.19 21 LEU B CA 1
ATOM 2468 C C . LEU B 1 21 ? -21.344 0.363 -7.297 1 96.19 21 LEU B C 1
ATOM 2470 O O . LEU B 1 21 ? -20.625 0.681 -8.25 1 96.19 21 LEU B O 1
ATOM 2474 N N . ASN B 1 22 ? -22.406 0.983 -6.965 1 95.75 22 ASN B N 1
ATOM 2475 C CA . ASN B 1 22 ? -22.875 2.117 -7.762 1 95.75 22 ASN B CA 1
ATOM 2476 C C . ASN B 1 22 ? -21.891 3.275 -7.715 1 95.75 22 ASN B C 1
ATOM 2478 O O . ASN B 1 22 ? -21.672 3.955 -8.719 1 95.75 22 ASN B O 1
ATOM 2482 N N . HIS B 1 23 ? -21.359 3.475 -6.586 1 91.88 23 HIS B N 1
ATOM 2483 C CA . HIS B 1 23 ? -20.359 4.523 -6.473 1 91.88 23 HIS B CA 1
ATOM 2484 C C . HIS B 1 23 ? -19.141 4.219 -7.352 1 91.88 23 HIS B C 1
ATOM 2486 O O . HIS B 1 23 ? -18.672 5.086 -8.094 1 91.88 23 HIS B O 1
ATOM 2492 N N . ILE B 1 24 ? -18.656 2.998 -7.297 1 94.25 24 ILE B N 1
ATOM 2493 C CA . ILE B 1 24 ? -17.531 2.586 -8.109 1 94.25 24 ILE B CA 1
ATOM 2494 C C . ILE B 1 24 ? -17.844 2.791 -9.586 1 94.25 24 ILE B C 1
ATOM 2496 O O . ILE B 1 24 ? -17.047 3.35 -10.336 1 94.25 24 ILE B O 1
ATOM 2500 N N . LYS B 1 25 ? -19 2.414 -10 1 96.06 25 LYS B N 1
ATOM 2501 C CA . LYS B 1 25 ? -19.422 2.564 -11.391 1 96.06 25 LYS B CA 1
ATOM 2502 C C . LYS B 1 25 ? -19.484 4.035 -11.789 1 96.06 25 LYS B C 1
ATOM 2504 O O . LYS B 1 25 ? -19.141 4.395 -12.922 1 96.06 25 LYS B O 1
ATOM 2509 N N . SER B 1 26 ? -19.859 4.848 -10.82 1 93.38 26 SER B N 1
ATOM 2510 C CA . SER B 1 26 ? -20 6.27 -11.117 1 93.38 26 SER B CA 1
ATOM 2511 C C . SER B 1 26 ? -18.656 6.918 -11.367 1 93.38 26 SER B C 1
ATOM 2513 O O . SER B 1 26 ? -18.578 8 -11.953 1 93.38 26 SER B O 1
ATOM 2515 N N . LEU B 1 27 ? -17.578 6.289 -10.969 1 90.69 27 LEU B N 1
ATOM 2516 C CA . LEU B 1 27 ? -16.234 6.809 -11.188 1 90.69 27 LEU B CA 1
ATOM 2517 C C . LEU B 1 27 ? -15.742 6.469 -12.594 1 90.69 27 LEU B C 1
ATOM 2519 O O . LEU B 1 27 ? -14.648 6.887 -12.992 1 90.69 27 LEU B O 1
ATOM 2523 N N . ASN B 1 28 ? -16.438 5.738 -13.32 1 93 28 ASN B N 1
ATOM 2524 C CA . ASN B 1 28 ? -16.156 5.359 -14.703 1 93 28 ASN B CA 1
ATOM 2525 C C . ASN B 1 28 ? -14.789 4.699 -14.852 1 93 28 ASN B C 1
ATOM 2527 O O . ASN B 1 28 ? -13.969 5.129 -15.664 1 93 28 ASN B O 1
ATOM 2531 N N . PRO B 1 29 ? -14.602 3.627 -14.062 1 94.56 29 PRO B N 1
ATOM 2532 C CA . PRO B 1 29 ? -13.344 2.9 -14.227 1 94.56 29 PRO B CA 1
ATOM 2533 C C . PRO B 1 29 ? -13.227 2.201 -15.578 1 94.56 29 PRO B C 1
ATOM 2535 O O . PRO B 1 29 ? -14.227 2.047 -16.281 1 94.56 29 PRO B O 1
ATOM 2538 N N . ARG B 1 30 ? -11.961 1.81 -15.922 1 94.44 30 ARG B N 1
ATOM 2539 C CA . ARG B 1 30 ? -11.734 1.148 -17.203 1 94.44 30 ARG B CA 1
ATOM 2540 C C . ARG B 1 30 ? -12.109 -0.327 -17.125 1 94.44 30 ARG B C 1
ATOM 2542 O O . ARG B 1 30 ? -12.055 -1.037 -18.141 1 94.44 30 ARG B O 1
ATOM 2549 N N . TRP B 1 31 ? -12.492 -0.838 -16.047 1 97.69 31 TRP B N 1
ATOM 2550 C CA . TRP B 1 31 ? -12.891 -2.221 -15.82 1 97.69 31 TRP B CA 1
ATOM 2551 C C . TRP B 1 31 ? -14.344 -2.297 -15.352 1 97.69 31 TRP B C 1
ATOM 2553 O O . TRP B 1 31 ? -14.953 -1.273 -15.031 1 97.69 31 TRP B O 1
ATOM 2563 N N . LYS B 1 32 ? -14.914 -3.457 -15.445 1 98.25 32 LYS B N 1
ATOM 2564 C CA . LYS B 1 32 ? -16.312 -3.668 -15.086 1 98.25 32 LYS B CA 1
ATOM 2565 C C . LYS B 1 32 ? -16.438 -4.16 -13.648 1 98.25 32 LYS B C 1
ATOM 2567 O O . LYS B 1 32 ? -15.758 -5.102 -13.242 1 98.25 32 LYS B O 1
ATOM 2572 N N . ALA B 1 33 ? -17.312 -3.451 -12.945 1 98.19 33 ALA B N 1
ATOM 2573 C CA . ALA B 1 33 ? -17.547 -3.791 -11.547 1 98.19 33 ALA B CA 1
ATOM 2574 C C . ALA B 1 33 ? -18.859 -4.523 -11.367 1 98.19 33 ALA B C 1
ATOM 2576 O O . ALA B 1 33 ? -19.859 -4.191 -12.016 1 98.19 33 ALA B O 1
ATOM 2577 N N . GLY B 1 34 ? -18.891 -5.48 -10.5 1 97.88 34 GLY B N 1
ATOM 2578 C CA . GLY B 1 34 ? -20.031 -6.238 -10.047 1 97.88 34 GLY B CA 1
ATOM 2579 C C . GLY B 1 34 ? -19.828 -6.879 -8.688 1 97.88 34 GLY B C 1
ATOM 2580 O O . GLY B 1 34 ? -18.766 -6.723 -8.078 1 97.88 34 GLY B O 1
ATOM 2581 N N . ILE B 1 35 ? -20.812 -7.492 -8.211 1 97.44 35 ILE B N 1
ATOM 2582 C CA . ILE B 1 35 ? -20.672 -8.258 -6.977 1 97.44 35 ILE B CA 1
ATOM 2583 C C . ILE B 1 35 ? -20.469 -9.734 -7.309 1 97.44 35 ILE B C 1
ATOM 2585 O O . ILE B 1 35 ? -21.406 -10.414 -7.727 1 97.44 35 ILE B O 1
ATOM 2589 N N . PRO B 1 36 ? -19.281 -10.188 -7.121 1 97.31 36 PRO B N 1
ATOM 2590 C CA . PRO B 1 36 ? -19.062 -11.609 -7.398 1 97.31 36 PRO B CA 1
ATOM 2591 C C . PRO B 1 36 ? -19.906 -12.523 -6.52 1 97.31 36 PRO B C 1
ATOM 2593 O O . PRO B 1 36 ? -20.047 -12.281 -5.316 1 97.31 36 PRO B O 1
ATOM 2596 N N . LYS B 1 37 ? -20.438 -13.57 -7.113 1 95.75 37 LYS B N 1
ATOM 2597 C CA . LYS B 1 37 ? -21.25 -14.531 -6.383 1 95.75 37 LYS B CA 1
ATOM 2598 C C . LYS B 1 37 ? -20.484 -15.125 -5.203 1 95.75 37 LYS B C 1
ATOM 2600 O O . LYS B 1 37 ? -21.047 -15.328 -4.129 1 95.75 37 LYS B O 1
ATOM 2605 N N . ARG B 1 38 ? -19.25 -15.281 -5.359 1 94.44 38 ARG B N 1
ATOM 2606 C CA . ARG B 1 38 ? -18.344 -15.875 -4.375 1 94.44 38 ARG B CA 1
ATOM 2607 C C . ARG B 1 38 ? -18.328 -15.062 -3.086 1 94.44 38 ARG B C 1
ATOM 2609 O O . ARG B 1 38 ? -18.047 -15.602 -2.012 1 94.44 38 ARG B O 1
ATOM 2616 N N . PHE B 1 39 ? -18.656 -13.789 -3.195 1 95.62 39 PHE B N 1
ATOM 2617 C CA . PHE B 1 39 ? -18.5 -12.906 -2.045 1 95.62 39 PHE B CA 1
ATOM 2618 C C . PHE B 1 39 ? -19.859 -12.469 -1.513 1 95.62 39 PHE B C 1
ATOM 2620 O O . PHE B 1 39 ? -19.938 -11.75 -0.517 1 95.62 39 PHE B O 1
ATOM 2627 N N . GLU B 1 40 ? -20.906 -12.93 -2.156 1 93.25 40 GLU B N 1
ATOM 2628 C CA . GLU B 1 40 ? -22.25 -12.539 -1.719 1 93.25 40 GLU B CA 1
ATOM 2629 C C . GLU B 1 40 ? -22.5 -12.961 -0.274 1 93.25 40 GLU B C 1
ATOM 2631 O O . GLU B 1 40 ? -22.281 -14.125 0.086 1 93.25 40 GLU B O 1
ATOM 2636 N N . GLY B 1 41 ? -22.906 -12 0.515 1 91.06 41 GLY B N 1
ATOM 2637 C CA . GLY B 1 41 ? -23.328 -12.281 1.881 1 91.06 41 GLY B CA 1
ATOM 2638 C C . GLY B 1 41 ? -22.156 -12.352 2.85 1 91.06 41 GLY B C 1
ATOM 2639 O O . GLY B 1 41 ? -22.359 -12.461 4.062 1 91.06 41 GLY B O 1
ATOM 2640 N N . LEU B 1 42 ? -20.984 -12.336 2.355 1 94.31 42 LEU B N 1
ATOM 2641 C CA . LEU B 1 42 ? -19.828 -12.375 3.252 1 94.31 42 LEU B CA 1
ATOM 2642 C C . LEU B 1 42 ? -19.703 -11.062 4.023 1 94.31 42 LEU B C 1
ATOM 2644 O O . LEU B 1 42 ? -19.984 -9.992 3.48 1 94.31 42 LEU B O 1
ATOM 2648 N N . THR B 1 43 ? -19.266 -11.203 5.203 1 94.38 43 THR B N 1
ATOM 2649 C CA . THR B 1 43 ? -19 -10.039 6.043 1 94.38 43 THR B CA 1
ATOM 2650 C C . THR B 1 43 ? -17.625 -9.461 5.738 1 94.38 43 THR B C 1
ATOM 2652 O O . THR B 1 43 ? -16.812 -10.094 5.043 1 94.38 43 THR B O 1
ATOM 2655 N N . LYS B 1 44 ? -17.375 -8.305 6.246 1 91.88 44 LYS B N 1
ATOM 2656 C CA . LYS B 1 44 ? -16.062 -7.672 6.09 1 91.88 44 LYS B CA 1
ATOM 2657 C C . LYS B 1 44 ? -14.961 -8.539 6.68 1 91.88 44 LYS B C 1
ATOM 2659 O O . LYS B 1 44 ? -13.875 -8.656 6.098 1 91.88 44 LYS B O 1
ATOM 2664 N N . ASP B 1 45 ? -15.211 -9.109 7.82 1 92.06 45 ASP B N 1
ATOM 2665 C CA . ASP B 1 45 ? -14.227 -9.961 8.469 1 92.06 45 ASP B CA 1
ATOM 2666 C C . ASP B 1 45 ? -13.898 -11.18 7.609 1 92.06 45 ASP B C 1
ATOM 2668 O O . ASP B 1 45 ? -12.742 -11.586 7.512 1 92.06 45 ASP B O 1
ATOM 2672 N N . GLU B 1 46 ? -14.922 -11.719 7.031 1 93.69 46 GLU B N 1
ATOM 2673 C CA . GLU B 1 46 ? -14.727 -12.891 6.184 1 93.69 46 GLU B CA 1
ATOM 2674 C C . GLU B 1 46 ? -13.914 -12.539 4.938 1 93.69 46 GLU B C 1
ATOM 2676 O O . GLU B 1 46 ? -13.07 -13.32 4.5 1 93.69 46 GLU B O 1
ATOM 2681 N N . ILE B 1 47 ? -14.156 -11.422 4.398 1 94 47 ILE B N 1
ATOM 2682 C CA . ILE B 1 47 ? -13.391 -10.961 3.24 1 94 47 ILE B CA 1
ATOM 2683 C C . ILE B 1 47 ? -11.938 -10.742 3.637 1 94 47 ILE B C 1
ATOM 2685 O O . ILE B 1 47 ? -11.023 -11.148 2.914 1 94 47 ILE B O 1
ATOM 2689 N N . SER B 1 48 ? -11.773 -10.125 4.734 1 92.75 48 SER B N 1
ATOM 2690 C CA . SER B 1 48 ? -10.422 -9.844 5.223 1 92.75 48 SER B CA 1
ATOM 2691 C C . SER B 1 48 ? -9.633 -11.133 5.434 1 92.75 48 SER B C 1
ATOM 2693 O O . SER B 1 48 ? -8.422 -11.164 5.23 1 92.75 48 SER B O 1
ATOM 2695 N N . SER B 1 49 ? -10.289 -12.164 5.809 1 94.75 49 SER B N 1
ATOM 2696 C CA . SER B 1 49 ? -9.633 -13.43 6.121 1 94.75 49 SER B CA 1
ATOM 2697 C C . SER B 1 49 ? -9.094 -14.102 4.863 1 94.75 49 SER B C 1
ATOM 2699 O O . SER B 1 49 ? -8.281 -15.023 4.941 1 94.75 49 SER B O 1
ATOM 2701 N N . LEU B 1 50 ? -9.57 -13.664 3.73 1 95.88 50 LEU B N 1
ATOM 2702 C CA . LEU B 1 50 ? -9.109 -14.203 2.455 1 95.88 50 LEU B CA 1
ATOM 2703 C C . LEU B 1 50 ? -7.742 -13.633 2.084 1 95.88 50 LEU B C 1
ATOM 2705 O O . LEU B 1 50 ? -7.066 -14.156 1.197 1 95.88 50 LEU B O 1
ATOM 2709 N N . LEU B 1 51 ? -7.375 -12.555 2.691 1 97.31 51 LEU B N 1
ATOM 2710 C CA . LEU B 1 51 ? -6.184 -11.789 2.33 1 97.31 51 LEU B CA 1
ATOM 2711 C C . LEU B 1 51 ? -5.078 -11.992 3.361 1 97.31 51 LEU B C 1
ATOM 2713 O O . LEU B 1 51 ? -5.281 -12.664 4.371 1 97.31 51 LEU B O 1
ATOM 2717 N N . MET B 1 52 ? -3.959 -11.469 3.068 1 96.44 52 MET B N 1
ATOM 2718 C CA . MET B 1 52 ? -2.869 -11.43 4.043 1 96.44 52 MET B CA 1
ATOM 2719 C C . MET B 1 52 ? -2.598 -10 4.492 1 96.44 52 MET B C 1
ATOM 2721 O O . MET B 1 52 ? -2.895 -9.047 3.764 1 96.44 52 MET B O 1
ATOM 2725 N N . PRO B 1 53 ? -2.064 -9.875 5.672 1 93.69 53 PRO B N 1
ATOM 2726 C CA . PRO B 1 53 ? -1.622 -8.531 6.062 1 93.69 53 PRO B CA 1
ATOM 2727 C C . PRO B 1 53 ? -0.641 -7.918 5.066 1 93.69 53 PRO B C 1
ATOM 2729 O O . PRO B 1 53 ? 0.192 -8.633 4.5 1 93.69 53 PRO B O 1
ATOM 2732 N N . VAL B 1 54 ? -0.665 -6.621 4.945 1 93.12 54 VAL B N 1
ATOM 2733 C CA . VAL B 1 54 ? 0.144 -5.891 3.979 1 93.12 54 VAL B CA 1
ATOM 2734 C C . VAL B 1 54 ? 1.626 -6.094 4.285 1 93.12 54 VAL B C 1
ATOM 2736 O O . VAL B 1 54 ? 2.467 -6.031 3.383 1 93.12 54 VAL B O 1
ATOM 2739 N N . SER B 1 55 ? 1.942 -6.367 5.512 1 89.62 55 SER B N 1
ATOM 2740 C CA . SER B 1 55 ? 3.332 -6.547 5.918 1 89.62 55 SER B CA 1
ATOM 2741 C C . SER B 1 55 ? 3.98 -7.711 5.18 1 89.62 55 SER B C 1
ATOM 2743 O O . SER B 1 55 ? 5.207 -7.777 5.066 1 89.62 55 SER B O 1
ATOM 2745 N N . PHE B 1 56 ? 3.225 -8.547 4.582 1 92.62 56 PHE B N 1
ATOM 2746 C CA . PHE B 1 56 ? 3.762 -9.711 3.895 1 92.62 56 PHE B CA 1
ATOM 2747 C C . PHE B 1 56 ? 4.137 -9.367 2.457 1 92.62 56 PHE B C 1
ATOM 2749 O O . PHE B 1 56 ? 4.762 -10.172 1.764 1 92.62 56 PHE B O 1
ATOM 2756 N N . LEU B 1 57 ? 3.768 -8.188 2.008 1 91.56 57 LEU B N 1
ATOM 2757 C CA . LEU B 1 57 ? 4.145 -7.75 0.667 1 91.56 57 LEU B CA 1
ATOM 2758 C C . LEU B 1 57 ? 5.57 -7.211 0.652 1 91.56 57 LEU B C 1
ATOM 2760 O O . LEU B 1 57 ? 6.156 -7.023 -0.417 1 91.56 57 LEU B O 1
ATOM 2764 N N . LYS B 1 58 ? 6.086 -6.797 1.763 1 75.12 58 LYS B N 1
ATOM 2765 C CA . LYS B 1 58 ? 7.453 -6.297 1.849 1 75.12 58 LYS B CA 1
ATOM 2766 C C . LYS B 1 58 ? 8.461 -7.441 1.887 1 75.12 58 LYS B C 1
ATOM 2768 O O . LYS B 1 58 ? 8.203 -8.477 2.506 1 75.12 58 LYS B O 1
ATOM 2773 N N . ASN B 1 59 ? 9.469 -7.141 0.958 1 60.91 59 ASN B N 1
ATOM 2774 C CA . ASN B 1 59 ? 10.508 -8.164 0.966 1 60.91 59 ASN B CA 1
ATOM 2775 C C . ASN B 1 59 ? 11.164 -8.289 2.34 1 60.91 59 ASN B C 1
ATOM 2777 O O . ASN B 1 59 ? 11.508 -7.277 2.963 1 60.91 59 ASN B O 1
ATOM 2781 N N . ALA B 1 60 ? 10.961 -9.25 3.014 1 51.38 60 ALA B N 1
ATOM 2782 C CA . ALA B 1 60 ? 11.734 -9.406 4.246 1 51.38 60 ALA B CA 1
ATOM 2783 C C . ALA B 1 60 ? 13.172 -8.938 4.055 1 51.38 60 ALA B C 1
ATOM 2785 O O . ALA B 1 60 ? 13.586 -8.617 2.938 1 51.38 60 ALA B O 1
ATOM 2786 N N . LYS B 1 61 ? 14.141 -9.148 4.863 1 47.53 61 LYS B N 1
ATOM 2787 C CA . LYS B 1 61 ? 15.508 -8.672 5.07 1 47.53 61 LYS B CA 1
ATOM 2788 C C . LYS B 1 61 ? 16.328 -8.758 3.783 1 47.53 61 LYS B C 1
ATOM 2790 O O . LYS B 1 61 ? 17.312 -8.047 3.621 1 47.53 61 LYS B O 1
ATOM 2795 N N . GLY B 1 62 ? 15.867 -9.578 2.686 1 42.81 62 GLY B N 1
ATOM 2796 C CA . GLY B 1 62 ? 16.891 -9.883 1.697 1 42.81 62 GLY B CA 1
ATOM 2797 C C . GLY B 1 62 ? 16.391 -9.758 0.269 1 42.81 62 GLY B C 1
ATOM 2798 O O . GLY B 1 62 ? 15.906 -10.727 -0.31 1 42.81 62 GLY B O 1
ATOM 2799 N N . ALA B 1 63 ? 16.078 -8.422 -0.052 1 44.06 63 ALA B N 1
ATOM 2800 C CA . ALA B 1 63 ? 15.727 -8.289 -1.463 1 44.06 63 ALA B CA 1
ATOM 2801 C C . ALA B 1 63 ? 16.703 -9.062 -2.348 1 44.06 63 ALA B C 1
ATOM 2803 O O . ALA B 1 63 ? 17.922 -8.961 -2.17 1 44.06 63 ALA B O 1
ATOM 2804 N N . ALA B 1 64 ? 16.344 -10.102 -3.008 1 44.97 64 ALA B N 1
ATOM 2805 C CA . ALA B 1 64 ? 17.156 -10.75 -4.035 1 44.97 64 ALA B CA 1
ATOM 2806 C C . ALA B 1 64 ? 17.766 -9.719 -4.977 1 44.97 64 ALA B C 1
ATOM 2808 O O . ALA B 1 64 ? 17.219 -8.633 -5.164 1 44.97 64 ALA B O 1
ATOM 2809 N N . PRO B 1 65 ? 18.984 -9.969 -5.422 1 44.41 65 PRO B N 1
ATOM 2810 C CA . PRO B 1 65 ? 19.672 -9.102 -6.379 1 44.41 65 PRO B CA 1
ATOM 2811 C C . PRO B 1 65 ? 18.766 -8.656 -7.523 1 44.41 65 PRO B C 1
ATOM 2813 O O . PRO B 1 65 ? 18.016 -9.461 -8.07 1 44.41 65 PRO B O 1
ATOM 2816 N N . ARG B 1 66 ? 18.406 -7.367 -7.504 1 50.09 66 ARG B N 1
ATOM 2817 C CA . ARG B 1 66 ? 17.703 -6.766 -8.625 1 50.09 66 ARG B CA 1
ATOM 2818 C C . ARG B 1 66 ? 18.344 -7.164 -9.953 1 50.09 66 ARG B C 1
ATOM 2820 O O . ARG B 1 66 ? 19.562 -7.051 -10.117 1 50.09 66 ARG B O 1
ATOM 2827 N N . GLY B 1 67 ? 17.719 -8.102 -10.688 1 45.16 67 GLY B N 1
ATOM 2828 C CA . GLY B 1 67 ? 18.234 -8.422 -12.008 1 45.16 67 GLY B CA 1
ATOM 2829 C C . GLY B 1 67 ? 18.484 -7.191 -12.859 1 45.16 67 GLY B C 1
ATOM 2830 O O . GLY B 1 67 ? 17.922 -6.129 -12.602 1 45.16 67 GLY B O 1
ATOM 2831 N N . THR B 1 68 ? 19.531 -7.164 -13.562 1 49.34 68 THR B N 1
ATOM 2832 C CA . THR B 1 68 ? 19.891 -6.156 -14.555 1 49.34 68 THR B CA 1
ATOM 2833 C C . THR B 1 68 ? 18.75 -5.973 -15.562 1 49.34 68 THR B C 1
ATOM 2835 O O . THR B 1 68 ? 18.062 -6.934 -15.922 1 49.34 68 THR B O 1
ATOM 2838 N N . PHE B 1 69 ? 18.266 -4.68 -15.664 1 52.66 69 PHE B N 1
ATOM 2839 C CA . PHE B 1 69 ? 17.328 -4.312 -16.719 1 52.66 69 PHE B CA 1
ATOM 2840 C C . PHE B 1 69 ? 17.703 -4.992 -18.031 1 52.66 69 PHE B C 1
ATOM 2842 O O . PHE B 1 69 ? 18.844 -4.926 -18.469 1 52.66 69 PHE B O 1
ATOM 2849 N N . THR B 1 70 ? 16.984 -6.047 -18.312 1 61.38 70 THR B N 1
ATOM 2850 C CA . THR B 1 70 ? 17.188 -6.789 -19.562 1 61.38 70 THR B CA 1
ATOM 2851 C C . THR B 1 70 ? 16.625 -6.02 -20.75 1 61.38 70 THR B C 1
ATOM 2853 O O . THR B 1 70 ? 15.734 -5.191 -20.594 1 61.38 70 THR B O 1
ATOM 2856 N N . ASP B 1 71 ? 17.344 -6.016 -21.906 1 60.84 71 ASP B N 1
ATOM 2857 C CA . ASP B 1 71 ? 16.953 -5.395 -23.172 1 60.84 71 ASP B CA 1
ATOM 2858 C C . ASP B 1 71 ? 15.617 -5.965 -23.656 1 60.84 71 ASP B C 1
ATOM 2860 O O . ASP B 1 71 ? 15.438 -7.184 -23.703 1 60.84 71 ASP B O 1
ATOM 2864 N N . LYS B 1 72 ? 14.664 -5.156 -23.953 1 61.5 72 LYS B N 1
ATOM 2865 C CA . LYS B 1 72 ? 13.305 -5.395 -24.422 1 61.5 72 LYS B CA 1
ATOM 2866 C C . LYS B 1 72 ? 13.297 -6.16 -25.734 1 61.5 72 LYS B C 1
ATOM 2868 O O . LYS B 1 72 ? 12.281 -6.746 -26.125 1 61.5 72 LYS B O 1
ATOM 2873 N N . ASP B 1 73 ? 14.328 -6.195 -26.469 1 66.12 73 ASP B N 1
ATOM 2874 C CA . ASP B 1 73 ? 14.273 -6.504 -27.891 1 66.12 73 ASP B CA 1
ATOM 2875 C C . ASP B 1 73 ? 13.844 -7.953 -28.125 1 66.12 73 ASP B C 1
ATOM 2877 O O . ASP B 1 73 ? 13.328 -8.289 -29.188 1 66.12 73 ASP B O 1
ATOM 2881 N N . ASP B 1 74 ? 13.828 -8.852 -27.078 1 77.88 74 ASP B N 1
ATOM 2882 C CA . ASP B 1 74 ? 13.539 -10.211 -27.516 1 77.88 74 ASP B CA 1
ATOM 2883 C C . ASP B 1 74 ? 12.352 -10.797 -26.75 1 77.88 74 ASP B C 1
ATOM 2885 O O . ASP B 1 74 ? 12.312 -12 -26.469 1 77.88 74 ASP B O 1
ATOM 2889 N N . VAL B 1 75 ? 11.25 -9.945 -26.516 1 89.56 75 VAL B N 1
ATOM 2890 C CA . VAL B 1 75 ? 10.094 -10.508 -25.844 1 89.56 75 VAL B CA 1
ATOM 2891 C C . VAL B 1 75 ? 8.852 -10.352 -26.719 1 89.56 75 VAL B C 1
ATOM 2893 O O . VAL B 1 75 ? 8.672 -9.328 -27.375 1 89.56 75 VAL B O 1
ATOM 2896 N N . PRO B 1 76 ? 8.023 -11.445 -26.875 1 94.31 76 PRO B N 1
ATOM 2897 C CA . PRO B 1 76 ? 6.797 -11.305 -27.656 1 94.31 76 PRO B CA 1
ATOM 2898 C C . PRO B 1 76 ? 5.906 -10.172 -27.172 1 94.31 76 PRO B C 1
ATOM 2900 O O . PRO B 1 76 ? 5.938 -9.828 -25.984 1 94.31 76 PRO B O 1
ATOM 2903 N N . GLU B 1 77 ? 5.09 -9.641 -28.031 1 94 77 GLU B N 1
ATOM 2904 C CA . GLU B 1 77 ? 4.176 -8.547 -27.688 1 94 77 GLU B CA 1
ATOM 2905 C C . GLU B 1 77 ? 3.088 -9.023 -26.734 1 94 77 GLU B C 1
ATOM 2907 O O . GLU B 1 77 ? 2.576 -8.242 -25.938 1 94 77 GLU B O 1
ATOM 2912 N N . SER B 1 78 ? 2.734 -10.25 -26.953 1 97.56 78 SER B N 1
ATOM 2913 C CA . SER B 1 78 ? 1.752 -10.867 -26.062 1 97.56 78 SER B CA 1
ATOM 2914 C C . SER B 1 78 ? 2.107 -12.328 -25.781 1 97.56 78 SER B C 1
ATOM 2916 O O . SER B 1 78 ? 2.832 -12.961 -26.547 1 97.56 78 SER B O 1
ATOM 2918 N N . PHE B 1 79 ? 1.688 -12.805 -24.672 1 98.06 79 PHE B N 1
ATOM 2919 C CA . PHE B 1 79 ? 1.886 -14.195 -24.25 1 98.06 79 PHE B CA 1
ATOM 2920 C C . PHE B 1 79 ? 0.791 -14.633 -23.297 1 98.06 79 PHE B C 1
ATOM 2922 O O . PHE B 1 79 ? 0.429 -13.883 -22.375 1 98.06 79 PHE B O 1
ATOM 2929 N N . ASP B 1 80 ? 0.267 -15.719 -23.531 1 98.31 80 ASP B N 1
ATOM 2930 C CA . ASP B 1 80 ? -0.754 -16.328 -22.672 1 98.31 80 ASP B CA 1
ATOM 2931 C C . ASP B 1 80 ? -0.432 -17.781 -22.391 1 98.31 80 ASP B C 1
ATOM 2933 O O . ASP B 1 80 ? -0.548 -18.641 -23.266 1 98.31 80 ASP B O 1
ATOM 2937 N N . PHE B 1 81 ? -0.078 -18 -21.203 1 96.94 81 PHE B N 1
ATOM 2938 C CA . PHE B 1 81 ? 0.318 -19.328 -20.766 1 96.94 81 PHE B CA 1
ATOM 2939 C C . PHE B 1 81 ? -0.8 -20.344 -21.016 1 96.94 81 PHE B C 1
ATOM 2941 O O . PHE B 1 81 ? -0.537 -21.5 -21.328 1 96.94 81 PHE B O 1
ATOM 2948 N N . ARG B 1 82 ? -2.033 -19.953 -20.938 1 95.75 82 ARG B N 1
ATOM 2949 C CA . ARG B 1 82 ? -3.189 -20.828 -21.109 1 95.75 82 ARG B CA 1
ATOM 2950 C C . ARG B 1 82 ? -3.285 -21.328 -22.547 1 95.75 82 ARG B C 1
ATOM 2952 O O . ARG B 1 82 ? -3.768 -22.438 -22.797 1 95.75 82 ARG B O 1
ATOM 2959 N N . GLU B 1 83 ? -2.82 -20.547 -23.391 1 96.31 83 GLU B N 1
ATOM 2960 C CA . GLU B 1 83 ? -2.859 -20.891 -24.812 1 96.31 83 GLU B CA 1
ATOM 2961 C C . GLU B 1 83 ? -1.614 -21.672 -25.219 1 96.31 83 GLU B C 1
ATOM 2963 O O . GLU B 1 83 ? -1.697 -22.594 -26.016 1 96.31 83 GLU B O 1
ATOM 2968 N N . GLU B 1 84 ? -0.498 -21.328 -24.688 1 95.12 84 GLU B N 1
ATOM 2969 C CA . GLU B 1 84 ? 0.775 -21.891 -25.125 1 95.12 84 GLU B CA 1
ATOM 2970 C C . GLU B 1 84 ? 1.032 -23.25 -24.469 1 95.12 84 GLU B C 1
ATOM 2972 O O . GLU B 1 84 ? 1.689 -24.109 -25.047 1 95.12 84 GLU B O 1
ATOM 2977 N N . TYR B 1 85 ? 0.557 -23.375 -23.25 1 93.88 85 TYR B N 1
ATOM 2978 C CA . TYR B 1 85 ? 0.751 -24.609 -22.516 1 93.88 85 TYR B CA 1
ATOM 2979 C C . TYR B 1 85 ? -0.557 -25.094 -21.891 1 93.88 85 TYR B C 1
ATOM 2981 O O . TYR B 1 85 ? -0.63 -25.328 -20.688 1 93.88 85 TYR B O 1
ATOM 2989 N N . PRO B 1 86 ? -1.537 -25.344 -22.641 1 91.5 86 PRO B N 1
ATOM 2990 C CA . PRO B 1 86 ? -2.846 -25.719 -22.109 1 91.5 86 PRO B CA 1
ATOM 2991 C C . PRO B 1 86 ? -2.799 -27.016 -21.297 1 91.5 86 PRO B C 1
ATOM 2993 O O . PRO B 1 86 ? -3.611 -27.203 -20.391 1 91.5 86 PRO B O 1
ATOM 2996 N N . HIS B 1 87 ? -1.875 -27.844 -21.531 1 90.56 87 HIS B N 1
ATOM 2997 C CA . HIS B 1 87 ? -1.795 -29.125 -20.859 1 90.56 87 HIS B CA 1
ATOM 2998 C C . HIS B 1 87 ? -1.191 -28.984 -19.469 1 90.56 87 HIS B C 1
ATOM 3000 O O . HIS B 1 87 ? -1.246 -29.922 -18.656 1 90.56 87 HIS B O 1
ATOM 3006 N N . CYS B 1 88 ? -0.616 -27.781 -19.172 1 92.19 88 CYS B N 1
ATOM 3007 C CA . CYS B 1 88 ? 0.041 -27.562 -17.891 1 92.19 88 CYS B CA 1
ATOM 3008 C C . CYS B 1 88 ? -0.884 -26.844 -16.922 1 92.19 88 CYS B C 1
ATOM 3010 O O . CYS B 1 88 ? -0.595 -26.75 -15.734 1 92.19 88 CYS B O 1
ATOM 3012 N N . ILE B 1 89 ? -1.944 -26.312 -17.344 1 87.25 89 ILE B N 1
ATOM 3013 C CA . ILE B 1 89 ? -2.709 -25.406 -16.484 1 87.25 89 ILE B CA 1
ATOM 3014 C C . ILE B 1 89 ? -3.945 -26.141 -15.961 1 87.25 89 ILE B C 1
ATOM 3016 O O . ILE B 1 89 ? -4.859 -26.453 -16.719 1 87.25 89 ILE B O 1
ATOM 3020 N N . PRO B 1 90 ? -3.965 -26.344 -14.688 1 87.06 90 PRO B N 1
ATOM 3021 C CA . PRO B 1 90 ? -5.16 -26.938 -14.094 1 87.06 90 PRO B CA 1
ATOM 3022 C C . PRO B 1 90 ? -6.301 -25.953 -13.914 1 87.06 90 PRO B C 1
ATOM 3024 O O . PRO B 1 90 ? -6.152 -24.766 -14.242 1 87.06 90 PRO B O 1
ATOM 3027 N N . GLU B 1 91 ? -7.418 -26.516 -13.438 1 89.88 91 GLU B N 1
ATOM 3028 C CA . GLU B 1 91 ? -8.562 -25.672 -13.102 1 89.88 91 GLU B CA 1
ATOM 3029 C C . GLU B 1 91 ? -8.219 -24.672 -12 1 89.88 91 GLU B C 1
ATOM 3031 O O . GLU B 1 91 ? -7.387 -24.969 -11.133 1 89.88 91 GLU B O 1
ATOM 3036 N N . VAL B 1 92 ? -8.867 -23.531 -12.086 1 95.75 92 VAL B N 1
ATOM 3037 C CA . VAL B 1 92 ? -8.672 -22.531 -11.039 1 95.75 92 VAL B CA 1
ATOM 3038 C C . VAL B 1 92 ? -9.203 -23.062 -9.711 1 95.75 92 VAL B C 1
ATOM 3040 O O . VAL B 1 92 ? -10.297 -23.625 -9.648 1 95.75 92 VAL B O 1
ATOM 3043 N N . VAL B 1 93 ? -8.445 -22.859 -8.688 1 95.88 93 VAL B N 1
ATOM 3044 C CA . VAL B 1 93 ? -8.773 -23.406 -7.371 1 95.88 93 VAL B CA 1
ATOM 3045 C C . VAL B 1 93 ? -9.352 -22.297 -6.492 1 95.88 93 VAL B C 1
ATOM 3047 O O . VAL B 1 93 ? -9.344 -21.125 -6.875 1 95.88 93 VAL B O 1
ATOM 3050 N N . ASP B 1 94 ? -9.883 -22.688 -5.371 1 97.19 94 ASP B N 1
ATOM 3051 C CA . ASP B 1 94 ? -10.43 -21.781 -4.379 1 97.19 94 ASP B CA 1
ATOM 3052 C C . ASP B 1 94 ? -9.781 -22 -3.012 1 97.19 94 ASP B C 1
ATOM 3054 O O . ASP B 1 94 ? -9.914 -23.078 -2.428 1 97.19 94 ASP B O 1
ATOM 3058 N N . GLN B 1 95 ? -9.242 -20.984 -2.482 1 98 95 GLN B N 1
ATOM 3059 C CA . GLN B 1 95 ? -8.523 -21.094 -1.219 1 98 95 GLN B CA 1
ATOM 3060 C C . GLN B 1 95 ? -9.492 -21.109 -0.035 1 98 95 GLN B C 1
ATOM 3062 O O . GLN B 1 95 ? -9.086 -21.375 1.1 1 98 95 GLN B O 1
ATOM 3067 N N . GLY B 1 96 ? -10.727 -20.875 -0.331 1 96.88 96 GLY B N 1
ATOM 3068 C CA . GLY B 1 96 ? -11.695 -20.844 0.75 1 96.88 96 GLY B CA 1
ATOM 3069 C C . GLY B 1 96 ? -11.531 -19.641 1.671 1 96.88 96 GLY B C 1
ATOM 3070 O O . GLY B 1 96 ? -11.305 -18.531 1.208 1 96.88 96 GLY B O 1
ATOM 3071 N N . GLY B 1 97 ? -11.719 -19.875 2.957 1 96.5 97 GLY B N 1
ATOM 3072 C CA . GLY B 1 97 ? -11.727 -18.766 3.898 1 96.5 97 GLY B CA 1
ATOM 3073 C C . GLY B 1 97 ? -10.383 -18.531 4.566 1 96.5 97 GLY B C 1
ATOM 3074 O O . GLY B 1 97 ? -10.281 -17.766 5.52 1 96.5 97 GLY B O 1
ATOM 3075 N N . CYS B 1 98 ? -9.375 -19.234 4.066 1 97.38 98 CYS B N 1
ATOM 3076 C CA . CYS B 1 98 ? -8.039 -19.156 4.645 1 97.38 98 CYS B CA 1
ATOM 3077 C C . CYS B 1 98 ? -7.148 -18.219 3.842 1 97.38 98 CYS B C 1
ATOM 3079 O O . CYS B 1 98 ? -7.094 -18.297 2.613 1 97.38 98 CYS B O 1
ATOM 3081 N N . GLY B 1 99 ? -6.438 -17.281 4.559 1 97.88 99 GLY B N 1
ATOM 3082 C CA . GLY B 1 99 ? -5.461 -16.422 3.916 1 97.88 99 GLY B CA 1
ATOM 3083 C C . GLY B 1 99 ? -4.223 -17.156 3.443 1 97.88 99 GLY B C 1
ATOM 3084 O O . GLY B 1 99 ? -3.102 -16.781 3.797 1 97.88 99 GLY B O 1
ATOM 3085 N N . SER B 1 100 ? -4.438 -18.172 2.645 1 98.56 100 SER B N 1
ATOM 3086 C CA . SER B 1 100 ? -3.361 -19.047 2.203 1 98.56 100 SER B CA 1
ATOM 3087 C C . SER B 1 100 ? -3.004 -18.797 0.742 1 98.56 100 SER B C 1
ATOM 3089 O O . SER B 1 100 ? -2.496 -19.688 0.06 1 98.56 100 SER B O 1
ATOM 3091 N N . CYS B 1 101 ? -3.287 -17.578 0.3 1 98.62 101 CYS B N 1
ATOM 3092 C CA . CYS B 1 101 ? -3.002 -17.219 -1.086 1 98.62 101 CYS B CA 1
ATOM 3093 C C . CYS B 1 101 ? -1.52 -17.391 -1.398 1 98.62 101 CYS B C 1
ATOM 3095 O O . CYS B 1 101 ? -1.152 -17.75 -2.52 1 98.62 101 CYS B O 1
ATOM 3097 N N . TRP B 1 102 ? -0.657 -17.109 -0.425 1 98.5 102 TRP B N 1
ATOM 3098 C CA . TRP B 1 102 ? 0.786 -17.266 -0.58 1 98.5 102 TRP B CA 1
ATOM 3099 C C . TRP B 1 102 ? 1.147 -18.719 -0.92 1 98.5 102 TRP B C 1
ATOM 3101 O O . TRP B 1 102 ? 1.985 -18.953 -1.79 1 98.5 102 TRP B O 1
ATOM 3111 N N . ALA B 1 103 ? 0.512 -19.609 -0.329 1 98.81 103 ALA B N 1
ATOM 3112 C CA . ALA B 1 103 ? 0.744 -21.031 -0.585 1 98.81 103 ALA B CA 1
ATOM 3113 C C . ALA B 1 103 ? 0.128 -21.453 -1.914 1 98.81 103 ALA B C 1
ATOM 3115 O O . ALA B 1 103 ? 0.771 -22.141 -2.713 1 98.81 103 ALA B O 1
ATOM 3116 N N . PHE B 1 104 ? -1.092 -21.016 -2.197 1 98.75 104 PHE B N 1
ATOM 3117 C CA . PHE B 1 104 ? -1.793 -21.406 -3.418 1 98.75 104 PHE B CA 1
ATOM 3118 C C . PHE B 1 104 ? -1.035 -20.922 -4.648 1 98.75 104 PHE B C 1
ATOM 3120 O O . PHE B 1 104 ? -0.817 -21.688 -5.59 1 98.75 104 PHE B O 1
ATOM 3127 N N . SER B 1 105 ? -0.643 -19.688 -4.609 1 98.62 105 SER B N 1
ATOM 3128 C CA . SER B 1 105 ? 0.018 -19.125 -5.781 1 98.62 105 SER B CA 1
ATOM 3129 C C . SER B 1 105 ? 1.402 -19.734 -5.984 1 98.62 105 SER B C 1
ATOM 3131 O O . SER B 1 105 ? 1.824 -19.969 -7.117 1 98.62 105 SER B O 1
ATOM 3133 N N . SER B 1 106 ? 2.117 -20 -4.922 1 98.62 106 SER B N 1
ATOM 3134 C CA . SER B 1 106 ? 3.443 -20.594 -5.051 1 98.62 106 SER B CA 1
ATOM 3135 C C . SER B 1 106 ? 3.363 -22.016 -5.582 1 98.62 106 SER B C 1
ATOM 3137 O O . SER B 1 106 ? 4.148 -22.406 -6.449 1 98.62 106 SER B O 1
ATOM 3139 N N . VAL B 1 107 ? 2.441 -22.734 -5.094 1 98.31 107 VAL B N 1
ATOM 3140 C CA . VAL B 1 107 ? 2.281 -24.125 -5.504 1 98.31 107 VAL B CA 1
ATOM 3141 C C . VAL B 1 107 ? 1.809 -24.188 -6.957 1 98.31 107 VAL B C 1
ATOM 3143 O O . VAL B 1 107 ? 2.236 -25.062 -7.719 1 98.31 107 VAL B O 1
ATOM 3146 N N . ALA B 1 108 ? 0.898 -23.297 -7.289 1 97.88 108 ALA B N 1
ATOM 3147 C CA . ALA B 1 108 ? 0.48 -23.219 -8.688 1 97.88 108 ALA B CA 1
ATOM 3148 C C . ALA B 1 108 ? 1.67 -22.922 -9.594 1 97.88 108 ALA B C 1
ATOM 3150 O O . ALA B 1 108 ? 1.872 -23.609 -10.602 1 97.88 108 ALA B O 1
ATOM 3151 N N . THR B 1 109 ? 2.441 -21.938 -9.25 1 98.19 109 THR B N 1
ATOM 3152 C CA . THR B 1 109 ? 3.623 -21.562 -10.023 1 98.19 109 THR B CA 1
ATOM 3153 C C . THR B 1 109 ? 4.617 -22.719 -10.086 1 98.19 109 THR B C 1
ATOM 3155 O O . THR B 1 109 ? 5.156 -23.031 -11.148 1 98.19 109 THR B O 1
ATOM 3158 N N . PHE B 1 110 ? 4.824 -23.375 -8.969 1 97.75 110 PHE B N 1
ATOM 3159 C CA . PHE B 1 110 ? 5.688 -24.547 -8.859 1 97.75 110 PHE B CA 1
ATOM 3160 C C . PHE B 1 110 ? 5.27 -25.625 -9.852 1 97.75 110 PHE B C 1
ATOM 3162 O O . PHE B 1 110 ? 6.086 -26.078 -10.656 1 97.75 110 PHE B O 1
ATOM 3169 N N . GLY B 1 111 ? 4.047 -26.016 -9.789 1 96.62 111 GLY B N 1
ATOM 3170 C CA . GLY B 1 111 ? 3.547 -27.078 -10.648 1 96.62 111 GLY B CA 1
ATOM 3171 C C . GLY B 1 111 ? 3.584 -26.719 -12.117 1 96.62 111 GLY B C 1
ATOM 3172 O O . GLY B 1 111 ? 4.004 -27.531 -12.945 1 96.62 111 GLY B O 1
ATOM 3173 N N . ASP B 1 112 ? 3.137 -25.516 -12.438 1 96.5 112 ASP B N 1
ATOM 3174 C CA . ASP B 1 112 ? 3.072 -25.109 -13.836 1 96.5 112 ASP B CA 1
ATOM 3175 C C . ASP B 1 112 ? 4.469 -25.016 -14.453 1 96.5 112 ASP B C 1
ATOM 3177 O O . ASP B 1 112 ? 4.68 -25.438 -15.586 1 96.5 112 ASP B O 1
ATOM 3181 N N . ARG B 1 113 ? 5.383 -24.484 -13.719 1 96.06 113 ARG B N 1
ATOM 3182 C CA . ARG B 1 113 ? 6.742 -24.375 -14.234 1 96.06 113 ARG B CA 1
ATOM 3183 C C . ARG B 1 113 ? 7.402 -25.75 -14.336 1 96.06 113 ARG B C 1
ATOM 3185 O O . ARG B 1 113 ? 8.203 -26 -15.234 1 96.06 113 ARG B O 1
ATOM 3192 N N . ARG B 1 114 ? 7.125 -26.594 -13.43 1 95.69 114 ARG B N 1
ATOM 3193 C CA . ARG B 1 114 ? 7.641 -27.953 -13.5 1 95.69 114 ARG B CA 1
ATOM 3194 C C . ARG B 1 114 ? 7.121 -28.672 -14.75 1 95.69 114 ARG B C 1
ATOM 3196 O O . ARG B 1 114 ? 7.859 -29.406 -15.391 1 95.69 114 ARG B O 1
ATOM 3203 N N . CYS B 1 115 ? 5.895 -28.453 -15.039 1 94.5 115 CYS B N 1
ATOM 3204 C CA . CYS B 1 115 ? 5.297 -29 -16.25 1 94.5 115 CYS B CA 1
ATOM 3205 C C . CYS B 1 115 ? 5.984 -28.453 -17.5 1 94.5 115 CYS B C 1
ATOM 3207 O O . CYS B 1 115 ? 6.312 -29.203 -18.422 1 94.5 115 CYS B O 1
ATOM 3209 N N . VAL B 1 116 ? 6.195 -27.172 -17.516 1 92.81 116 VAL B N 1
ATOM 3210 C CA . VAL B 1 116 ? 6.871 -26.516 -18.625 1 92.81 116 VAL B CA 1
ATOM 3211 C C . VAL B 1 116 ? 8.266 -27.109 -18.797 1 92.81 116 VAL B C 1
ATOM 3213 O O . VAL B 1 116 ? 8.75 -27.281 -19.922 1 92.81 116 VAL B O 1
ATOM 3216 N N . ALA B 1 117 ? 8.859 -27.469 -17.734 1 92.75 117 ALA B N 1
ATOM 3217 C CA . ALA B 1 117 ? 10.203 -28.031 -17.75 1 92.75 117 ALA B CA 1
ATOM 3218 C C . ALA B 1 117 ? 10.18 -29.484 -18.234 1 92.75 117 ALA B C 1
ATOM 3220 O O . ALA B 1 117 ? 11.234 -30.094 -18.391 1 92.75 117 ALA B O 1
ATOM 3221 N N . GLY B 1 118 ? 9.047 -30.094 -18.391 1 91.44 118 GLY B N 1
ATOM 3222 C CA . GLY B 1 118 ? 8.906 -31.438 -18.922 1 91.44 118 GLY B CA 1
ATOM 3223 C C . GLY B 1 118 ? 9.016 -32.5 -17.859 1 91.44 118 GLY B C 1
ATOM 3224 O O . GLY B 1 118 ? 9.188 -33.688 -18.188 1 91.44 118 GLY B O 1
ATOM 3225 N N . LEU B 1 119 ? 8.961 -32.062 -16.672 1 92.06 119 LEU B N 1
ATOM 3226 C CA . LEU B 1 119 ? 9.156 -33.031 -15.594 1 92.06 119 LEU B CA 1
ATOM 3227 C C . LEU B 1 119 ? 7.832 -33.656 -15.203 1 92.06 119 LEU B C 1
ATOM 3229 O O . LEU B 1 119 ? 7.816 -34.719 -14.562 1 92.06 119 LEU B O 1
ATOM 3233 N N . ASP B 1 120 ? 6.766 -32.969 -15.547 1 87.38 120 ASP B N 1
ATOM 3234 C CA . ASP B 1 120 ? 5.434 -33.531 -15.367 1 87.38 120 ASP B CA 1
ATOM 3235 C C . ASP B 1 120 ? 4.742 -33.719 -16.719 1 87.38 120 ASP B C 1
ATOM 3237 O O . ASP B 1 120 ? 4.719 -32.812 -17.547 1 87.38 120 ASP B O 1
ATOM 3241 N N . LYS B 1 121 ? 4.445 -34.938 -17.031 1 79 121 LYS B N 1
ATOM 3242 C CA . LYS B 1 121 ? 3.83 -35.25 -18.328 1 79 121 LYS B CA 1
ATOM 3243 C C . LYS B 1 121 ? 2.389 -34.75 -18.375 1 79 121 LYS B C 1
ATOM 3245 O O . LYS B 1 121 ? 1.838 -34.531 -19.469 1 79 121 LYS B O 1
ATOM 3250 N N . LYS B 1 122 ? 1.707 -34.688 -17.266 1 78.69 122 LYS B N 1
ATOM 3251 C CA . LYS B 1 122 ? 0.356 -34.156 -17.109 1 78.69 122 LYS B CA 1
ATOM 3252 C C . LYS B 1 122 ? 0.299 -33.094 -16 1 78.69 122 LYS B C 1
ATOM 3254 O O . LYS B 1 122 ? 1.193 -33.031 -15.164 1 78.69 122 LYS B O 1
ATOM 3259 N N . PRO B 1 123 ? -0.757 -32.312 -16.125 1 82.12 123 PRO B N 1
ATOM 3260 C CA . PRO B 1 123 ? -0.905 -31.359 -15.023 1 82.12 123 PRO B CA 1
ATOM 3261 C C . PRO B 1 123 ? -0.996 -32.062 -13.664 1 82.12 123 PRO B C 1
ATOM 3263 O O . PRO B 1 123 ? -1.754 -33 -13.5 1 82.12 123 PRO B O 1
ATOM 3266 N N . VAL B 1 124 ? -0.118 -31.688 -12.867 1 87.62 124 VAL B N 1
ATOM 3267 C CA . VAL B 1 124 ? -0.123 -32.188 -11.5 1 87.62 124 VAL B CA 1
ATO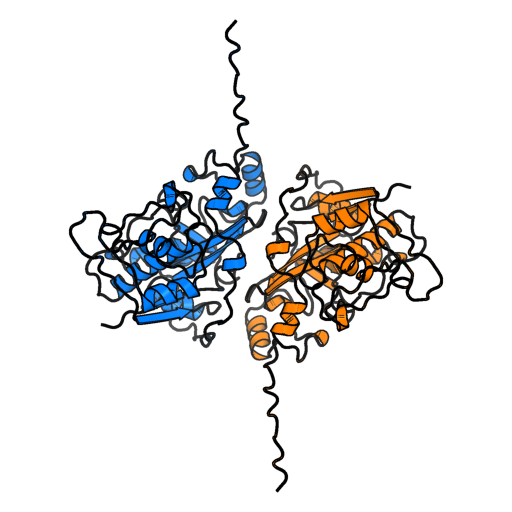M 3268 C C . VAL B 1 124 ? -0.661 -31.125 -10.555 1 87.62 124 VAL B C 1
ATOM 3270 O O . VAL B 1 124 ? -0.231 -29.969 -10.602 1 87.62 124 VAL B O 1
ATOM 3273 N N . LYS B 1 125 ? -1.645 -31.5 -9.781 1 93.44 125 LYS B N 1
ATOM 3274 C CA . LYS B 1 125 ? -2.129 -30.625 -8.719 1 93.44 125 LYS B CA 1
ATOM 3275 C C . LYS B 1 125 ? -1.324 -30.828 -7.438 1 93.44 125 LYS B C 1
ATOM 3277 O O . LYS B 1 125 ? -1.516 -31.812 -6.723 1 93.44 125 LYS B O 1
ATOM 3282 N N . TYR B 1 126 ? -0.47 -29.922 -7.219 1 96.44 126 TYR B N 1
ATOM 3283 C CA . TYR B 1 126 ? 0.316 -30 -5.992 1 96.44 126 TYR B CA 1
ATOM 3284 C C . TYR B 1 126 ? -0.469 -29.453 -4.809 1 96.44 126 TYR B C 1
ATOM 3286 O O . TYR B 1 126 ? -1.479 -28.766 -4.984 1 96.44 126 TYR B O 1
ATOM 3294 N N . SER B 1 127 ? 0.006 -29.734 -3.619 1 98.12 127 SER B N 1
ATOM 3295 C CA . SER B 1 127 ? -0.782 -29.516 -2.41 1 98.12 127 SER B CA 1
ATOM 3296 C C . SER B 1 127 ? -0.439 -28.188 -1.76 1 98.12 127 SER B C 1
ATOM 3298 O O . SER B 1 127 ? 0.618 -28.047 -1.141 1 98.12 127 SER B O 1
ATOM 3300 N N . PRO B 1 128 ? -1.372 -27.25 -1.794 1 98.56 128 PRO B N 1
ATOM 3301 C CA . PRO B 1 128 ? -1.161 -26.062 -0.959 1 98.56 128 PRO B CA 1
ATOM 3302 C C . PRO B 1 128 ? -1.278 -26.375 0.533 1 98.56 128 PRO B C 1
ATOM 3304 O O . PRO B 1 128 ? -0.652 -25.703 1.354 1 98.56 128 PRO B O 1
ATOM 3307 N N . GLN B 1 129 ? -2.02 -27.422 0.879 1 98.69 129 GLN B N 1
ATOM 3308 C CA . GLN B 1 129 ? -2.199 -27.766 2.285 1 98.69 129 GLN B CA 1
ATOM 3309 C C . GLN B 1 129 ? -0.874 -28.172 2.926 1 98.69 129 GLN B C 1
ATOM 3311 O O . GLN B 1 129 ? -0.606 -27.828 4.078 1 98.69 129 GLN B O 1
ATOM 3316 N N . TYR B 1 130 ? -0.136 -28.938 2.174 1 98.75 130 TYR B N 1
ATOM 3317 C CA . TYR B 1 130 ? 1.151 -29.328 2.73 1 98.75 130 TYR B CA 1
ATOM 3318 C C . TYR B 1 130 ? 1.997 -28.109 3.08 1 98.75 130 TYR B C 1
ATOM 3320 O O . TYR B 1 130 ? 2.623 -28.062 4.141 1 98.75 130 TYR B O 1
ATOM 3328 N N . VAL B 1 131 ? 2.031 -27.156 2.227 1 98.81 131 VAL B N 1
ATOM 3329 C CA . VAL B 1 131 ? 2.789 -25.938 2.451 1 98.81 131 VAL B CA 1
ATOM 3330 C C . VAL B 1 131 ? 2.223 -25.188 3.658 1 98.81 131 VAL B C 1
ATOM 3332 O O . VAL B 1 131 ? 2.971 -24.781 4.547 1 98.81 131 VAL B O 1
ATOM 3335 N N . VAL B 1 132 ? 0.927 -25.078 3.719 1 98.81 132 VAL B N 1
ATOM 3336 C CA . VAL B 1 132 ? 0.273 -24.391 4.824 1 98.81 132 VAL B CA 1
ATOM 3337 C C . VAL B 1 132 ? 0.617 -25.078 6.141 1 98.81 132 VAL B C 1
ATOM 3339 O O . VAL B 1 132 ? 0.959 -24.406 7.125 1 98.81 132 VAL B O 1
ATOM 3342 N N . SER B 1 133 ? 0.56 -26.391 6.121 1 98.69 133 SER B N 1
ATOM 3343 C CA . SER B 1 133 ? 0.703 -27.172 7.34 1 98.69 133 SER B CA 1
ATOM 3344 C C . SER B 1 133 ? 2.162 -27.266 7.777 1 98.69 133 SER B C 1
ATOM 3346 O O . SER B 1 133 ? 2.455 -27.328 8.977 1 98.69 133 SER B O 1
ATOM 3348 N N . CYS B 1 134 ? 3.057 -27.219 6.844 1 98.75 134 CYS B N 1
ATOM 3349 C CA . CYS B 1 134 ? 4.402 -27.656 7.195 1 98.75 134 CYS B CA 1
ATOM 3350 C C . CYS B 1 134 ? 5.391 -26.5 7.121 1 98.75 134 CYS B C 1
ATOM 3352 O O . CYS B 1 134 ? 6.5 -26.594 7.645 1 98.75 134 CYS B O 1
ATOM 3354 N N . ASP B 1 135 ? 5.113 -25.422 6.406 1 98.44 135 ASP B N 1
ATOM 3355 C CA . ASP B 1 135 ? 5.992 -24.25 6.391 1 98.44 135 ASP B CA 1
ATOM 3356 C C . ASP B 1 135 ? 5.797 -23.406 7.637 1 98.44 135 ASP B C 1
ATOM 3358 O O . ASP B 1 135 ? 5.035 -22.438 7.617 1 98.44 135 ASP B O 1
ATOM 3362 N N . HIS B 1 136 ? 6.539 -23.625 8.602 1 97.25 136 HIS B N 1
ATOM 3363 C CA . HIS B 1 136 ? 6.398 -22.953 9.883 1 97.25 136 HIS B CA 1
ATOM 3364 C C . HIS B 1 136 ? 7.098 -21.594 9.867 1 97.25 136 HIS B C 1
ATOM 3366 O O . HIS B 1 136 ? 7.023 -20.844 10.844 1 97.25 136 HIS B O 1
ATOM 3372 N N . GLY B 1 137 ? 7.77 -21.312 8.797 1 95.25 137 GLY B N 1
ATOM 3373 C CA . GLY B 1 137 ? 8.312 -19.969 8.609 1 95.25 137 GLY B CA 1
ATOM 3374 C C . GLY B 1 137 ? 7.27 -18.953 8.219 1 95.25 137 GLY B C 1
ATOM 3375 O O . GLY B 1 137 ? 7.527 -17.734 8.25 1 95.25 137 GLY B O 1
ATOM 3376 N N . ASP B 1 138 ? 6.133 -19.375 7.824 1 97.12 138 ASP B N 1
ATOM 3377 C CA . ASP B 1 138 ? 5 -18.531 7.484 1 97.12 138 ASP B CA 1
ATOM 3378 C C . ASP B 1 138 ? 3.824 -18.766 8.43 1 97.12 138 ASP B C 1
ATOM 3380 O O . ASP B 1 138 ? 3.953 -19.5 9.414 1 97.12 138 ASP B O 1
ATOM 3384 N N . MET B 1 139 ? 2.689 -18.109 8.172 1 97.69 139 MET B N 1
ATOM 3385 C CA . MET B 1 139 ? 1.688 -18.016 9.227 1 97.69 139 MET B CA 1
ATOM 3386 C C . MET B 1 139 ? 0.38 -18.672 8.789 1 97.69 139 MET B C 1
ATOM 3388 O O . MET B 1 139 ? -0.702 -18.156 9.102 1 97.69 139 MET B O 1
ATOM 3392 N N . ALA B 1 140 ? 0.436 -19.688 7.973 1 98.19 140 ALA B N 1
ATOM 3393 C CA . ALA B 1 140 ? -0.728 -20.484 7.566 1 98.19 140 ALA B CA 1
ATOM 3394 C C . ALA B 1 140 ? -1.844 -19.578 7.051 1 98.19 140 ALA B C 1
ATOM 3396 O O . ALA B 1 140 ? -1.658 -18.844 6.074 1 98.19 140 ALA B O 1
ATOM 3397 N N . CYS B 1 141 ? -2.922 -19.516 7.801 1 98.25 141 CYS B N 1
ATOM 3398 C CA . CYS B 1 141 ? -4.07 -18.75 7.324 1 98.25 141 CYS B CA 1
ATOM 3399 C C . CYS B 1 141 ? -3.902 -17.266 7.621 1 98.25 141 CYS B C 1
ATOM 3401 O O . CYS B 1 141 ? -4.762 -16.453 7.262 1 98.25 141 CYS B O 1
ATOM 3403 N N . ASN B 1 142 ? -2.838 -16.875 8.141 1 96.88 142 ASN B N 1
ATOM 3404 C CA . ASN B 1 142 ? -2.617 -15.484 8.484 1 96.88 142 ASN B CA 1
ATOM 3405 C C . ASN B 1 142 ? -1.56 -14.844 7.586 1 96.88 142 ASN B C 1
ATOM 3407 O O . ASN B 1 142 ? -1.053 -13.766 7.891 1 96.88 142 ASN B O 1
ATOM 3411 N N . GLY B 1 143 ? -1.128 -15.602 6.559 1 97.06 143 GLY B N 1
ATOM 3412 C CA . GLY B 1 143 ? -0.254 -15 5.559 1 97.06 143 GLY B CA 1
ATOM 3413 C C . GLY B 1 143 ? 1.119 -15.648 5.508 1 97.06 143 GLY B C 1
ATOM 3414 O O . GLY B 1 143 ? 1.43 -16.516 6.316 1 97.06 143 GLY B O 1
ATOM 3415 N N . GLY B 1 144 ? 1.842 -15.234 4.488 1 97.38 144 GLY B N 1
ATOM 3416 C CA . GLY B 1 144 ? 3.203 -15.703 4.285 1 97.38 144 GLY B CA 1
ATOM 3417 C C . GLY B 1 144 ? 3.992 -14.852 3.312 1 97.38 144 GLY B C 1
ATOM 3418 O O . GLY B 1 144 ? 3.414 -14.203 2.436 1 97.38 144 GLY B O 1
ATOM 3419 N N . TRP B 1 145 ? 5.277 -14.93 3.525 1 96.75 145 TRP B N 1
ATOM 3420 C CA . TRP B 1 145 ? 6.18 -14.188 2.656 1 96.75 145 TRP B CA 1
ATOM 3421 C C . TRP B 1 145 ? 6.543 -15 1.42 1 96.75 145 TRP B C 1
ATOM 3423 O O . TRP B 1 145 ? 6.867 -16.188 1.523 1 96.75 145 TRP B O 1
ATOM 3433 N N . LEU B 1 146 ? 6.57 -14.328 0.276 1 97.19 146 LEU B N 1
ATOM 3434 C CA . LEU B 1 146 ? 6.855 -15.031 -0.968 1 97.19 146 LEU B CA 1
ATOM 3435 C C . LEU B 1 146 ? 8.266 -15.609 -0.949 1 97.19 146 LEU B C 1
ATOM 3437 O O . LEU B 1 146 ? 8.469 -16.781 -1.288 1 97.19 146 LEU B O 1
ATOM 3441 N N . PRO B 1 147 ? 9.273 -14.875 -0.481 1 95.5 147 PRO B N 1
ATOM 3442 C CA . PRO B 1 147 ? 10.602 -15.5 -0.454 1 95.5 147 PRO B CA 1
ATOM 3443 C C . PRO B 1 147 ? 10.664 -16.703 0.482 1 95.5 147 PRO B C 1
ATOM 3445 O O . PRO B 1 147 ? 11.359 -17.688 0.194 1 95.5 147 PRO B O 1
ATOM 3448 N N . ASN B 1 148 ? 9.969 -16.672 1.588 1 96.38 148 ASN B N 1
ATOM 3449 C CA . ASN B 1 148 ? 9.984 -17.781 2.545 1 96.38 148 ASN B CA 1
ATOM 3450 C C . ASN B 1 148 ? 9.406 -19.047 1.942 1 96.38 148 ASN B C 1
ATOM 3452 O O . ASN B 1 148 ? 9.93 -20.141 2.158 1 96.38 148 ASN B O 1
ATOM 3456 N N . VAL B 1 149 ? 8.312 -18.891 1.236 1 97.88 149 VAL B N 1
ATOM 3457 C CA . VAL B 1 149 ? 7.68 -20.094 0.709 1 97.88 149 VAL B CA 1
ATOM 3458 C C . VAL B 1 149 ? 8.562 -20.703 -0.376 1 97.88 149 VAL B C 1
ATOM 3460 O O . VAL B 1 149 ? 8.625 -21.922 -0.516 1 97.88 149 VAL B O 1
ATOM 3463 N N . TRP B 1 150 ? 9.242 -19.938 -1.139 1 97.25 150 TRP B N 1
ATOM 3464 C CA . TRP B 1 150 ? 10.125 -20.5 -2.156 1 97.25 150 TRP B CA 1
ATOM 3465 C C . TRP B 1 150 ? 11.352 -21.141 -1.518 1 97.25 15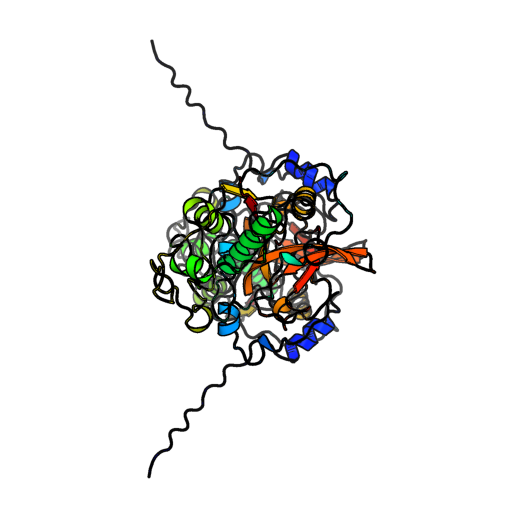0 TRP B C 1
ATOM 3467 O O . TRP B 1 150 ? 11.875 -22.125 -2.023 1 97.25 150 TRP B O 1
ATOM 3477 N N . LYS B 1 151 ? 11.844 -20.516 -0.394 1 96.94 151 LYS B N 1
ATOM 3478 C CA . LYS B 1 151 ? 12.859 -21.219 0.381 1 96.94 151 LYS B CA 1
ATOM 3479 C C . LYS B 1 151 ? 12.359 -22.594 0.833 1 96.94 151 LYS B C 1
ATOM 3481 O O . LYS B 1 151 ? 13.078 -23.578 0.729 1 96.94 151 LYS B O 1
ATOM 3486 N N . PHE B 1 152 ? 11.195 -22.594 1.243 1 98.56 152 PHE B N 1
ATOM 3487 C CA . PHE B 1 152 ? 10.586 -23.844 1.692 1 98.56 152 PHE B CA 1
ATOM 3488 C C . PHE B 1 152 ? 10.477 -24.844 0.542 1 98.56 152 PHE B C 1
ATOM 3490 O O . PHE B 1 152 ? 10.812 -26.016 0.695 1 98.56 152 PHE B O 1
ATOM 3497 N N . LEU B 1 153 ? 10.039 -24.438 -0.63 1 98.5 153 LEU B N 1
ATOM 3498 C CA . LEU B 1 153 ? 9.805 -25.312 -1.78 1 98.5 153 LEU B CA 1
ATOM 3499 C C . LEU B 1 153 ? 11.125 -25.828 -2.348 1 98.5 153 LEU B C 1
ATOM 3501 O O . LEU B 1 153 ? 11.156 -26.859 -3.008 1 98.5 153 LEU B O 1
ATOM 3505 N N . THR B 1 154 ? 12.203 -25.078 -2.098 1 98 154 THR B N 1
ATOM 3506 C CA . THR B 1 154 ? 13.508 -25.531 -2.568 1 98 154 THR B CA 1
ATOM 3507 C C . THR B 1 154 ? 14.148 -26.484 -1.559 1 98 154 THR B C 1
ATOM 3509 O O . THR B 1 154 ? 14.852 -27.422 -1.939 1 98 154 THR B O 1
ATOM 3512 N N . LYS B 1 155 ? 13.906 -26.312 -0.304 1 98.06 155 LYS B N 1
ATOM 3513 C CA . LYS B 1 155 ? 14.555 -27.109 0.735 1 98.06 155 LYS B CA 1
ATOM 3514 C C . LYS B 1 155 ? 13.727 -28.344 1.075 1 98.06 155 LYS B C 1
ATOM 3516 O O . LYS B 1 155 ? 14.281 -29.422 1.31 1 98.06 155 LYS B O 1
ATOM 3521 N N . THR B 1 156 ? 12.453 -28.156 1.168 1 98 156 THR B N 1
ATOM 3522 C CA . THR B 1 156 ? 11.562 -29.234 1.585 1 98 156 THR B CA 1
ATOM 3523 C C . THR B 1 156 ? 10.711 -29.703 0.415 1 98 156 THR B C 1
ATOM 3525 O O . THR B 1 156 ? 10.711 -30.891 0.083 1 98 156 THR B O 1
ATOM 3528 N N . GLY B 1 157 ? 9.977 -28.766 -0.194 1 98.06 157 GLY B N 1
ATOM 3529 C CA . GLY B 1 157 ? 9.109 -29.125 -1.306 1 98.06 157 GLY B CA 1
ATOM 3530 C C . GLY B 1 157 ? 7.664 -29.328 -0.895 1 98.06 157 GLY B C 1
ATOM 3531 O O . GLY B 1 157 ? 7.25 -28.875 0.177 1 98.06 157 GLY B O 1
ATOM 3532 N N . THR B 1 158 ? 6.938 -29.844 -1.794 1 98.12 158 THR B N 1
ATOM 3533 C CA . THR B 1 158 ? 5.543 -30.172 -1.551 1 98.12 158 THR B CA 1
ATOM 3534 C C . THR B 1 158 ? 5.18 -31.5 -2.23 1 98.12 158 THR B C 1
ATOM 3536 O O . THR B 1 158 ? 6.02 -32.125 -2.893 1 98.12 158 THR B O 1
ATOM 3539 N N . THR B 1 159 ? 3.963 -31.969 -1.92 1 97.12 159 THR B N 1
ATOM 3540 C CA . THR B 1 159 ? 3.439 -33.219 -2.479 1 97.12 159 THR B CA 1
ATOM 3541 C C . THR B 1 159 ? 2.178 -32.938 -3.295 1 97.12 159 THR B C 1
ATOM 3543 O O . THR B 1 159 ? 1.872 -31.797 -3.623 1 97.12 159 THR B O 1
ATOM 3546 N N . THR B 1 160 ? 1.489 -33.969 -3.709 1 95.31 160 THR B N 1
ATOM 3547 C CA . THR B 1 160 ? 0.289 -33.812 -4.523 1 95.31 160 THR B CA 1
ATOM 3548 C C . THR B 1 160 ? -0.924 -33.531 -3.643 1 95.31 160 THR B C 1
ATOM 3550 O O . THR B 1 160 ? -0.959 -33.906 -2.475 1 95.31 160 THR B O 1
ATOM 3553 N N . ASP B 1 161 ? -1.863 -32.844 -4.223 1 96 161 ASP B N 1
ATOM 3554 C CA . ASP B 1 161 ? -3.109 -32.562 -3.52 1 96 161 ASP B CA 1
ATOM 3555 C C . ASP B 1 161 ? -3.85 -33.844 -3.168 1 96 161 ASP B C 1
ATOM 3557 O O . ASP B 1 161 ? -4.57 -33.906 -2.17 1 96 161 ASP B O 1
ATOM 3561 N N . GLU B 1 162 ? -3.701 -34.906 -3.967 1 94 162 GLU B N 1
ATOM 3562 C CA . GLU B 1 162 ? -4.301 -36.188 -3.66 1 94 162 GLU B CA 1
ATOM 3563 C C . GLU B 1 162 ? -3.746 -36.75 -2.359 1 94 162 GLU B C 1
ATOM 3565 O O . GLU B 1 162 ? -4.492 -37.312 -1.553 1 94 162 GLU B O 1
ATOM 3570 N N . CYS B 1 163 ? -2.465 -36.594 -2.232 1 96.19 163 CYS B N 1
ATOM 3571 C CA . CYS B 1 163 ? -1.811 -37.125 -1.035 1 96.19 163 CYS B CA 1
ATOM 3572 C C . CYS B 1 163 ? -2.182 -36.281 0.189 1 96.19 163 CYS B C 1
ATOM 3574 O O . CYS B 1 163 ? -2.543 -36.844 1.23 1 96.19 163 CYS B O 1
ATOM 3576 N N . VAL B 1 164 ? -2.146 -34.969 0.073 1 97.31 164 VAL B N 1
ATOM 3577 C CA . VAL B 1 164 ? -2.51 -34.062 1.152 1 97.31 164 VAL B CA 1
ATOM 3578 C C . VAL B 1 164 ? -3.541 -33.062 0.651 1 97.31 164 VAL B C 1
ATOM 3580 O O . VAL B 1 164 ? -3.189 -31.938 0.275 1 97.31 164 VAL B O 1
ATOM 3583 N N . PRO B 1 165 ? -4.801 -33.406 0.739 1 97.12 165 PRO B N 1
ATOM 3584 C CA . PRO B 1 165 ? -5.852 -32.562 0.216 1 97.12 165 PRO B CA 1
ATOM 3585 C C . PRO B 1 165 ? -6.023 -31.266 1.037 1 97.12 165 PRO B C 1
ATOM 3587 O O . PRO B 1 165 ? -5.855 -31.297 2.26 1 97.12 165 PRO B O 1
ATOM 3590 N N . TYR B 1 166 ? -6.406 -30.234 0.363 1 97.75 166 TYR B N 1
ATOM 3591 C CA . TYR B 1 166 ? -6.582 -28.922 1 1 97.75 166 TYR B CA 1
ATOM 3592 C C . TYR B 1 166 ? -7.77 -28.953 1.957 1 97.75 166 TYR B C 1
ATOM 3594 O O . TYR B 1 166 ? -8.875 -29.328 1.576 1 97.75 166 TYR B O 1
ATOM 3602 N N . LYS B 1 167 ? -7.559 -28.469 3.209 1 97.19 167 LYS B N 1
ATOM 3603 C CA . LYS B 1 167 ? -8.602 -28.469 4.234 1 97.19 167 LYS B CA 1
ATOM 3604 C C . LYS B 1 167 ? -8.695 -27.125 4.926 1 97.19 167 LYS B C 1
ATOM 3606 O O . LYS B 1 167 ? -9.734 -26.781 5.492 1 97.19 167 LYS B O 1
ATOM 3611 N N . SER B 1 168 ? -7.668 -26.375 4.875 1 96.38 168 SER B N 1
ATOM 3612 C CA . SER B 1 168 ? -7.57 -25.125 5.637 1 96.38 168 SER B CA 1
ATOM 3613 C C . SER B 1 168 ? -8.617 -24.109 5.184 1 96.38 168 SER B C 1
ATOM 3615 O O . SER B 1 168 ? -9.016 -23.25 5.953 1 96.38 168 SER B O 1
ATOM 3617 N N . GLY B 1 169 ? -9.055 -24.219 4.02 1 96.44 169 GLY B N 1
ATOM 3618 C CA . GLY B 1 169 ? -10.062 -23.312 3.508 1 96.44 169 GLY B CA 1
ATOM 3619 C C . GLY B 1 169 ? -11.352 -23.344 4.301 1 96.44 169 GLY B C 1
ATOM 3620 O O . GLY B 1 169 ? -12.039 -22.328 4.43 1 96.44 169 GLY B O 1
ATOM 3621 N N . SER B 1 170 ? -11.648 -24.469 4.836 1 95 170 SER B N 1
ATOM 3622 C CA . SER B 1 170 ? -12.867 -24.641 5.613 1 95 170 SER B CA 1
ATOM 3623 C C . SER B 1 170 ? -12.602 -24.484 7.105 1 95 170 SER B C 1
ATOM 3625 O O . SER B 1 170 ? -13.414 -23.906 7.832 1 95 170 SER B O 1
ATOM 3627 N N . THR B 1 171 ? -11.406 -24.891 7.527 1 94.81 171 THR B N 1
ATOM 3628 C CA . THR B 1 171 ? -11.133 -24.922 8.961 1 94.81 171 THR B CA 1
ATOM 3629 C C . THR B 1 171 ? -10.516 -23.609 9.422 1 94.81 171 THR B C 1
ATOM 3631 O O . THR B 1 171 ? -10.539 -23.281 10.609 1 94.81 171 THR B O 1
ATOM 3634 N N . THR B 1 172 ? -9.852 -22.984 8.523 1 94.94 172 THR B N 1
ATOM 3635 C CA . THR B 1 172 ? -9.109 -21.766 8.789 1 94.94 172 THR B CA 1
ATOM 3636 C C . THR B 1 172 ? -7.98 -22.016 9.781 1 94.94 172 THR B C 1
ATOM 3638 O O . THR B 1 172 ? -7.625 -21.125 10.562 1 94.94 172 THR B O 1
ATOM 3641 N N . LEU B 1 173 ? -7.527 -23.297 9.758 1 95.94 173 LEU B N 1
ATOM 3642 C CA . LEU B 1 173 ? -6.445 -23.688 10.656 1 95.94 173 LEU B CA 1
ATOM 3643 C C . LEU B 1 173 ? -5.258 -24.234 9.859 1 95.94 173 LEU B C 1
ATOM 3645 O O . LEU B 1 173 ? -5.434 -24.75 8.758 1 95.94 173 LEU B O 1
ATOM 3649 N N . ARG B 1 174 ? -4.074 -24.141 10.391 1 97.38 174 ARG B N 1
ATOM 3650 C CA . ARG B 1 174 ? -2.85 -24.672 9.797 1 97.38 174 ARG B CA 1
ATOM 3651 C C . ARG B 1 174 ? -2.949 -26.188 9.594 1 97.38 174 ARG B C 1
ATOM 3653 O O . ARG B 1 174 ? -2.518 -26.703 8.562 1 97.38 174 ARG B O 1
ATOM 3660 N N . GLY B 1 175 ? -3.514 -26.844 10.609 1 95.81 175 GLY B N 1
ATOM 3661 C CA . GLY B 1 175 ? -3.469 -28.297 10.633 1 95.81 175 GLY B CA 1
ATOM 3662 C C . GLY B 1 175 ? -2.107 -28.844 11.008 1 95.81 175 GLY B C 1
ATOM 3663 O O . GLY B 1 175 ? -1.224 -28.094 11.43 1 95.81 175 GLY B O 1
ATOM 3664 N N . THR B 1 176 ? -1.965 -30.188 10.938 1 95.62 176 THR B N 1
ATOM 3665 C CA . THR B 1 176 ? -0.708 -30.859 11.258 1 95.62 176 THR B CA 1
ATOM 3666 C C . THR B 1 176 ? 0.082 -31.172 9.992 1 95.62 176 THR B C 1
ATOM 3668 O O . THR B 1 176 ? -0.501 -31.375 8.922 1 95.62 176 THR B O 1
ATOM 3671 N N . CYS B 1 177 ? 1.376 -31.141 10.18 1 97.25 177 CYS B N 1
ATOM 3672 C CA . CYS B 1 177 ? 2.229 -31.547 9.07 1 97.25 177 CYS B CA 1
ATOM 3673 C C . CYS B 1 177 ? 2.227 -33.062 8.906 1 97.25 177 CYS B C 1
ATOM 3675 O O . CYS B 1 177 ? 2.797 -33.781 9.727 1 97.25 177 CYS B O 1
ATOM 3677 N N . PRO B 1 178 ? 1.688 -33.562 7.844 1 96 178 PRO B N 1
ATOM 3678 C CA . PRO B 1 178 ? 1.533 -35 7.723 1 96 178 PRO B CA 1
ATOM 3679 C C . PRO B 1 178 ? 2.809 -35.688 7.254 1 96 178 PRO B C 1
ATOM 3681 O O . PRO B 1 178 ? 3.555 -35.125 6.441 1 96 178 PRO B O 1
ATOM 3684 N N . THR B 1 179 ? 2.973 -36.906 7.66 1 93.88 179 THR B N 1
ATOM 3685 C CA . THR B 1 179 ? 4.074 -37.75 7.191 1 93.88 179 THR B CA 1
ATOM 3686 C C . THR B 1 179 ? 3.566 -38.844 6.27 1 93.88 179 THR B C 1
ATOM 3688 O O . THR B 1 179 ? 4.355 -39.531 5.609 1 93.88 179 THR B O 1
ATOM 3691 N N . LYS B 1 180 ? 2.277 -39 6.301 1 94.94 180 LYS B N 1
ATOM 3692 C CA . LYS B 1 180 ? 1.628 -40 5.426 1 94.94 180 LYS B CA 1
ATOM 3693 C C . LYS B 1 180 ? 0.505 -39.344 4.621 1 94.94 180 LYS B C 1
ATOM 3695 O O . LYS B 1 180 ? -0.094 -38.344 5.059 1 94.94 180 LYS B O 1
ATOM 3700 N N . CYS B 1 181 ? 0.261 -39.938 3.506 1 96.31 181 CYS B N 1
ATOM 3701 C CA . CYS B 1 181 ? -0.835 -39.469 2.67 1 96.31 181 CYS B CA 1
ATOM 3702 C C . CYS B 1 181 ? -2.184 -39.75 3.314 1 96.31 181 CYS B C 1
ATOM 3704 O O . CYS B 1 181 ? -2.285 -40.656 4.164 1 96.31 181 CYS B O 1
ATOM 3706 N N . ALA B 1 182 ? -3.18 -39.031 2.898 1 91.38 182 ALA B N 1
ATOM 3707 C CA . ALA B 1 182 ? -4.512 -39.125 3.492 1 91.38 182 ALA B CA 1
ATOM 3708 C C . ALA B 1 182 ? -5.094 -40.531 3.32 1 91.38 182 ALA B C 1
ATOM 3710 O O . ALA B 1 182 ? -5.875 -40.969 4.156 1 91.38 182 ALA B O 1
ATOM 3711 N N . ASP B 1 183 ? -4.664 -41.219 2.203 1 87.19 183 ASP B N 1
ATOM 3712 C CA . ASP B 1 183 ? -5.211 -42.531 1.971 1 87.19 183 ASP B CA 1
ATOM 3713 C C . ASP B 1 183 ? -4.453 -43.594 2.775 1 87.19 183 ASP B C 1
ATOM 3715 O O . ASP B 1 183 ? -4.793 -44.781 2.732 1 87.19 183 ASP B O 1
ATOM 3719 N N . GLY B 1 184 ? -3.508 -43.219 3.537 1 79.06 184 GLY B N 1
ATOM 3720 C CA . GLY B 1 184 ? -2.773 -44.125 4.414 1 79.06 184 GLY B CA 1
ATOM 3721 C C . GLY B 1 184 ? -1.745 -44.969 3.678 1 79.06 184 GLY B C 1
ATOM 3722 O O . GLY B 1 184 ? -0.97 -45.688 4.301 1 79.06 184 GLY B O 1
ATOM 3723 N N . SER B 1 185 ? -1.702 -44.969 2.512 1 69.38 185 SER B N 1
ATOM 3724 C CA . SER B 1 185 ? -1 -46 1.737 1 69.38 185 SER B CA 1
ATOM 3725 C C . SER B 1 185 ? 0.489 -45.688 1.634 1 69.38 185 SER B C 1
ATOM 3727 O O . SER B 1 185 ? 1.31 -46.594 1.487 1 69.38 185 SER B O 1
ATOM 3729 N N . SER B 1 186 ? 0.801 -44.406 1.595 1 81.06 186 SER B N 1
ATOM 3730 C CA . SER B 1 186 ? 2.188 -44.125 1.222 1 81.06 186 SER B CA 1
ATOM 3731 C C . SER B 1 186 ? 2.764 -42.969 2.008 1 81.06 186 SER B C 1
ATOM 3733 O O . SER B 1 186 ? 2.018 -42.125 2.529 1 81.06 186 SER B O 1
ATOM 3735 N N . LYS B 1 187 ? 3.994 -43.125 2.23 1 91.88 187 LYS B N 1
ATOM 3736 C CA . LYS B 1 187 ? 4.762 -42 2.719 1 91.88 187 LYS B CA 1
ATOM 3737 C C . LYS B 1 187 ? 4.629 -40.781 1.779 1 91.88 187 LYS B C 1
ATOM 3739 O O . LYS B 1 187 ? 4.453 -40.969 0.571 1 91.88 187 LYS B O 1
ATOM 3744 N N . VAL B 1 188 ? 4.609 -39.625 2.375 1 94.88 188 VAL B N 1
ATOM 3745 C CA . VAL B 1 188 ? 4.543 -38.406 1.585 1 94.88 188 VAL B CA 1
ATOM 3746 C C . VAL B 1 188 ? 5.805 -38.25 0.741 1 94.88 188 VAL B C 1
ATOM 3748 O O . VAL B 1 188 ? 6.918 -38.281 1.272 1 94.88 188 VAL B O 1
ATOM 3751 N N . HIS B 1 189 ? 5.648 -38.25 -0.532 1 94.31 189 HIS B N 1
ATOM 3752 C CA . HIS B 1 189 ? 6.754 -37.969 -1.442 1 94.31 189 HIS B CA 1
ATOM 3753 C C . HIS B 1 189 ? 6.773 -36.5 -1.845 1 94.31 189 HIS B C 1
ATOM 3755 O O . HIS B 1 189 ? 5.77 -35.969 -2.324 1 94.31 189 HIS B O 1
ATOM 3761 N N . LEU B 1 190 ? 7.918 -35.938 -1.663 1 96.12 190 LEU B N 1
ATOM 3762 C CA . LEU B 1 190 ? 8.016 -34.5 -1.869 1 96.12 190 LEU B CA 1
ATOM 3763 C C . LEU B 1 190 ? 8.758 -34.156 -3.166 1 96.12 190 LEU B C 1
ATOM 3765 O O . LEU B 1 190 ? 9.734 -34.844 -3.508 1 96.12 190 LEU B O 1
ATOM 3769 N N . ALA B 1 191 ? 8.266 -33.281 -3.938 1 95.81 191 ALA B N 1
ATOM 3770 C CA . ALA B 1 191 ? 8.969 -32.656 -5.051 1 95.81 191 ALA B CA 1
ATOM 3771 C C . ALA B 1 191 ? 9.539 -31.281 -4.641 1 95.81 191 ALA B C 1
ATOM 3773 O O . ALA B 1 191 ? 8.883 -30.531 -3.924 1 95.81 191 ALA B O 1
ATOM 3774 N N . THR B 1 192 ? 10.75 -30.984 -5.129 1 97.31 192 THR B N 1
ATOM 3775 C CA . THR B 1 192 ? 11.414 -29.734 -4.766 1 97.31 192 THR B CA 1
ATOM 3776 C C . THR B 1 192 ? 11.82 -28.969 -6.012 1 97.31 192 THR B C 1
ATOM 3778 O O . THR B 1 192 ? 12.039 -29.547 -7.074 1 97.31 192 THR B O 1
ATOM 3781 N N . ALA B 1 193 ? 11.836 -27.703 -5.898 1 97.44 193 ALA B N 1
ATOM 3782 C CA . ALA B 1 193 ? 12.562 -26.875 -6.859 1 97.44 193 ALA B CA 1
ATOM 3783 C C . ALA B 1 193 ? 14.055 -26.844 -6.551 1 97.44 193 ALA B C 1
ATOM 3785 O O . ALA B 1 193 ? 14.461 -27.016 -5.395 1 97.44 193 ALA B O 1
ATOM 3786 N N . THR B 1 194 ? 14.836 -26.641 -7.574 1 97.56 194 THR B N 1
ATOM 3787 C CA . THR B 1 194 ? 16.281 -26.578 -7.395 1 97.56 194 THR B CA 1
ATOM 3788 C C . THR B 1 194 ? 16.719 -25.188 -6.926 1 97.56 194 THR B C 1
ATOM 3790 O O . THR B 1 194 ? 17.656 -25.062 -6.137 1 97.56 194 THR B O 1
ATOM 3793 N N . SER B 1 195 ? 16.094 -24.219 -7.539 1 96.94 195 SER B N 1
ATOM 3794 C CA . SER B 1 195 ? 16.391 -22.828 -7.215 1 96.94 195 SER B CA 1
ATOM 3795 C C . SER B 1 195 ? 15.188 -21.922 -7.516 1 96.94 195 SER B C 1
ATOM 3797 O O . SER B 1 195 ? 14.164 -22.391 -8.008 1 96.94 195 SER B O 1
ATOM 3799 N N . TYR B 1 196 ? 15.305 -20.719 -7.074 1 96.31 196 TYR B N 1
ATOM 3800 C CA . TYR B 1 196 ? 14.281 -19.719 -7.391 1 96.31 196 TYR B CA 1
ATOM 3801 C C . TYR B 1 196 ? 14.914 -18.359 -7.66 1 96.31 196 TYR B C 1
ATOM 3803 O O . TYR B 1 196 ? 16.062 -18.109 -7.293 1 96.31 196 TYR B O 1
ATOM 3811 N N . LYS B 1 197 ? 14.164 -17.531 -8.391 1 94.81 197 LYS B N 1
ATOM 3812 C CA . LYS B 1 197 ? 14.578 -16.172 -8.727 1 94.81 197 LYS B CA 1
ATOM 3813 C C . LYS B 1 197 ? 13.422 -15.188 -8.578 1 94.81 197 LYS B C 1
ATOM 3815 O O . LYS B 1 197 ? 12.258 -15.555 -8.773 1 94.81 197 LYS B O 1
ATOM 3820 N N . ASP B 1 198 ? 13.75 -13.977 -8.227 1 95.12 198 ASP B N 1
ATOM 3821 C CA . ASP B 1 198 ? 12.805 -12.859 -8.211 1 95.12 198 ASP B CA 1
ATOM 3822 C C . ASP B 1 198 ? 13.086 -11.883 -9.352 1 95.12 198 ASP B C 1
ATOM 3824 O O . ASP B 1 198 ? 14.164 -11.289 -9.414 1 95.12 198 ASP B O 1
ATOM 3828 N N . TYR B 1 199 ? 12.102 -11.672 -10.195 1 93.81 199 TYR B N 1
ATOM 3829 C CA . TYR B 1 199 ? 12.25 -10.781 -11.344 1 93.81 199 TYR B CA 1
ATOM 3830 C C . TYR B 1 199 ? 11.594 -9.43 -11.07 1 93.81 199 TYR B C 1
ATOM 3832 O O . TYR B 1 199 ? 11.453 -8.609 -11.977 1 93.81 199 TYR B O 1
ATOM 3840 N N . GLY B 1 200 ? 11.219 -9.164 -9.898 1 92.75 200 GLY B N 1
ATOM 3841 C CA . GLY B 1 200 ? 10.477 -7.969 -9.539 1 92.75 200 GLY B CA 1
ATOM 3842 C C . GLY B 1 200 ? 11.133 -6.691 -10.023 1 92.75 200 GLY B C 1
ATOM 3843 O O . GLY B 1 200 ? 12.359 -6.566 -9.984 1 92.75 200 GLY B O 1
ATOM 3844 N N . LEU B 1 201 ? 10.281 -5.715 -10.523 1 89.5 201 LEU B N 1
ATOM 3845 C CA . LEU B 1 201 ? 10.594 -4.344 -10.922 1 89.5 201 LEU B CA 1
ATOM 3846 C C . LEU B 1 201 ? 11.398 -4.316 -12.211 1 89.5 201 LEU B C 1
ATOM 3848 O O . LEU B 1 201 ? 11.883 -3.262 -12.625 1 89.5 201 LEU B O 1
ATOM 3852 N N . ASP B 1 202 ? 11.586 -5.469 -12.828 1 90.06 202 ASP B N 1
ATOM 3853 C CA . ASP B 1 202 ? 12.164 -5.586 -14.164 1 90.06 202 ASP B CA 1
ATOM 3854 C C . ASP B 1 202 ? 11.141 -6.141 -15.156 1 90.06 202 ASP B C 1
ATOM 3856 O O . ASP B 1 202 ? 11.117 -7.344 -15.422 1 90.06 202 ASP B O 1
ATOM 3860 N N . ILE B 1 203 ? 10.414 -5.289 -15.75 1 92.81 203 ILE B N 1
ATOM 3861 C CA . ILE B 1 203 ? 9.25 -5.668 -16.547 1 92.81 203 ILE B CA 1
ATOM 3862 C C . ILE B 1 203 ? 9.703 -6.512 -17.734 1 92.81 203 ILE B C 1
ATOM 3864 O O . ILE B 1 203 ? 9.148 -7.582 -18 1 92.81 203 ILE B O 1
ATOM 3868 N N . PRO B 1 204 ? 10.766 -6.117 -18.484 1 92.25 204 PRO B N 1
ATOM 3869 C CA . PRO B 1 204 ? 11.203 -6.98 -19.578 1 92.25 204 PRO B CA 1
ATOM 3870 C C . PRO B 1 204 ? 11.602 -8.383 -19.109 1 92.25 204 PRO B C 1
ATOM 3872 O O . PRO B 1 204 ? 11.305 -9.367 -19.781 1 92.25 204 PRO B O 1
ATOM 3875 N N . ALA B 1 205 ? 12.211 -8.453 -17.969 1 93.31 205 ALA B N 1
ATOM 3876 C CA . ALA B 1 205 ? 12.602 -9.758 -17.438 1 93.31 205 ALA B CA 1
ATOM 3877 C C . ALA B 1 205 ? 11.383 -10.578 -17.031 1 93.31 205 ALA B C 1
ATOM 3879 O O . ALA B 1 205 ? 11.359 -11.797 -17.219 1 93.31 205 ALA B O 1
ATOM 3880 N N . MET B 1 206 ? 10.438 -9.906 -16.438 1 96.06 206 MET B N 1
ATOM 3881 C CA . MET B 1 206 ? 9.195 -10.594 -16.094 1 96.06 206 MET B CA 1
ATOM 3882 C C . MET B 1 206 ? 8.523 -11.164 -17.344 1 96.06 206 MET B C 1
ATOM 3884 O O . MET B 1 206 ? 8.133 -12.328 -17.375 1 96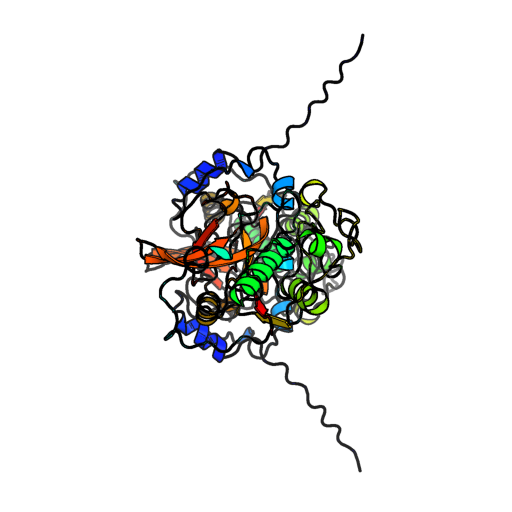.06 206 MET B O 1
ATOM 3888 N N . MET B 1 207 ? 8.461 -10.375 -18.359 1 96.81 207 MET B N 1
ATOM 3889 C CA . MET B 1 207 ? 7.844 -10.797 -19.609 1 96.81 207 MET B CA 1
ATOM 3890 C C . MET B 1 207 ? 8.633 -11.945 -20.234 1 96.81 207 MET B C 1
ATOM 3892 O O . MET B 1 207 ? 8.039 -12.914 -20.719 1 96.81 207 MET B O 1
ATOM 3896 N N . LYS B 1 208 ? 9.914 -11.844 -20.203 1 95.25 208 LYS B N 1
ATOM 3897 C CA . LYS B 1 208 ? 10.758 -12.898 -20.75 1 95.25 208 LYS B CA 1
ATOM 3898 C C . LYS B 1 208 ? 10.586 -14.203 -19.969 1 95.25 208 LYS B C 1
ATOM 3900 O O . LYS B 1 208 ? 10.469 -15.273 -20.562 1 95.25 208 LYS B O 1
ATOM 3905 N N . ALA B 1 209 ? 10.586 -14.07 -18.703 1 95.56 209 ALA B N 1
ATOM 3906 C CA . ALA B 1 209 ? 10.398 -15.258 -17.875 1 95.56 209 ALA B CA 1
ATOM 3907 C C . ALA B 1 209 ? 9.07 -15.945 -18.188 1 95.56 209 ALA B C 1
ATOM 3909 O O . ALA B 1 209 ? 9.016 -17.172 -18.328 1 95.56 209 ALA B O 1
ATOM 3910 N N . LEU B 1 210 ? 8.047 -15.172 -18.312 1 97.31 210 LEU B N 1
ATOM 3911 C CA . LEU B 1 210 ? 6.723 -15.711 -18.609 1 97.31 210 LEU B CA 1
ATOM 3912 C C . LEU B 1 210 ? 6.734 -16.469 -19.938 1 97.31 210 LEU B C 1
ATOM 3914 O O . LEU B 1 210 ? 6.18 -17.562 -20.031 1 97.31 210 LEU B O 1
ATOM 3918 N N . SER B 1 211 ? 7.402 -15.961 -20.891 1 95.62 211 SER B N 1
ATOM 3919 C CA . SER B 1 211 ? 7.309 -16.484 -22.25 1 95.62 211 SER B CA 1
ATOM 3920 C C . SER B 1 211 ? 8.312 -17.609 -22.484 1 95.62 211 SER B C 1
ATOM 3922 O O . SER B 1 211 ? 8.211 -18.359 -23.453 1 95.62 211 SER B O 1
ATOM 3924 N N . THR B 1 212 ? 9.234 -17.797 -21.562 1 93.56 212 THR B N 1
ATOM 3925 C CA . THR B 1 212 ? 10.273 -18.781 -21.859 1 93.56 212 THR B CA 1
ATOM 3926 C C . THR B 1 212 ? 10.258 -19.891 -20.812 1 93.56 212 THR B C 1
ATOM 3928 O O . THR B 1 212 ? 10.664 -21.031 -21.109 1 93.56 212 THR B O 1
ATOM 3931 N N . SER B 1 213 ? 9.82 -19.469 -19.594 1 92.62 213 SER B N 1
ATOM 3932 C CA . SER B 1 213 ? 10.023 -20.469 -18.547 1 92.62 213 SER B CA 1
ATOM 3933 C C . SER B 1 213 ? 8.75 -20.688 -17.734 1 92.62 213 SER B C 1
ATOM 3935 O O . SER B 1 213 ? 8.672 -21.609 -16.938 1 92.62 213 SER B O 1
ATOM 3937 N N . GLY B 1 214 ? 7.77 -19.891 -17.922 1 95.81 214 GLY B N 1
ATOM 3938 C CA . GLY B 1 214 ? 6.488 -20.172 -17.297 1 95.81 214 GLY B CA 1
ATOM 3939 C C . GLY B 1 214 ? 6.02 -19.078 -16.359 1 95.81 214 GLY B C 1
ATOM 3940 O O . GLY B 1 214 ? 6.594 -17.984 -16.344 1 95.81 214 GLY B O 1
ATOM 3941 N N . PRO B 1 215 ? 4.977 -19.344 -15.547 1 98.31 215 PRO B N 1
ATOM 3942 C CA . PRO B 1 215 ? 4.301 -18.328 -14.734 1 98.31 215 PRO B CA 1
ATOM 3943 C C . PRO B 1 215 ? 5.176 -17.812 -13.594 1 98.31 215 PRO B C 1
ATOM 3945 O O . PRO B 1 215 ? 6.215 -18.406 -13.289 1 98.31 215 PRO B O 1
ATOM 3948 N N . LEU B 1 216 ? 4.738 -16.672 -13.039 1 98.62 216 LEU B N 1
ATOM 3949 C CA . LEU B 1 216 ? 5.395 -16.031 -11.906 1 98.62 216 LEU B CA 1
ATOM 3950 C C . LEU B 1 216 ? 4.434 -15.891 -10.727 1 98.62 216 LEU B C 1
ATOM 3952 O O . LEU B 1 216 ? 3.258 -15.578 -10.914 1 98.62 216 LEU B O 1
ATOM 3956 N N . GLN B 1 217 ? 4.949 -16.156 -9.508 1 98.75 217 GLN B N 1
ATOM 3957 C CA . GLN B 1 217 ? 4.195 -15.75 -8.328 1 98.75 217 GLN B CA 1
ATOM 3958 C C . GLN B 1 217 ? 4.395 -14.266 -8.031 1 98.75 217 GLN B C 1
ATOM 3960 O O . GLN B 1 217 ? 5.527 -13.805 -7.895 1 98.75 217 GLN B O 1
ATOM 3965 N N . VAL B 1 218 ? 3.322 -13.562 -7.965 1 98.44 218 VAL B N 1
ATOM 3966 C CA . VAL B 1 218 ? 3.355 -12.141 -7.645 1 98.44 218 VAL B CA 1
ATOM 3967 C C . VAL B 1 218 ? 2.402 -11.852 -6.488 1 98.44 218 VAL B C 1
ATOM 3969 O O . VAL B 1 218 ? 1.655 -12.727 -6.055 1 98.44 218 VAL B O 1
ATOM 3972 N N . ALA B 1 219 ? 2.52 -10.664 -5.961 1 98.25 219 ALA B N 1
ATOM 3973 C CA . ALA B 1 219 ? 1.62 -10.203 -4.906 1 98.25 219 ALA B CA 1
ATOM 3974 C C . ALA B 1 219 ? 1.294 -8.719 -5.074 1 98.25 219 ALA B C 1
ATOM 3976 O O . ALA B 1 219 ? 2.059 -7.977 -5.695 1 98.25 219 ALA B O 1
ATOM 3977 N N . PHE B 1 220 ? 0.144 -8.344 -4.598 1 97.81 220 PHE B N 1
ATOM 3978 C CA . PHE B 1 220 ? -0.271 -6.957 -4.762 1 97.81 220 PHE B CA 1
ATOM 3979 C C . PHE B 1 220 ? -1.161 -6.52 -3.604 1 97.81 220 PHE B C 1
ATOM 3981 O O . PHE B 1 220 ? -1.635 -7.352 -2.828 1 97.81 220 PHE B O 1
ATOM 3988 N N . LEU B 1 221 ? -1.324 -5.234 -3.436 1 96.88 221 LEU B N 1
ATOM 3989 C CA . LEU B 1 221 ? -2.258 -4.637 -2.486 1 96.88 221 LEU B CA 1
ATOM 3990 C C . LEU B 1 221 ? -3.693 -4.758 -2.988 1 96.88 221 LEU B C 1
ATOM 3992 O O . LEU B 1 221 ? -3.982 -4.418 -4.137 1 96.88 221 LEU B O 1
ATOM 3996 N N . VAL B 1 222 ? -4.523 -5.223 -2.135 1 97.56 222 VAL B N 1
ATOM 3997 C CA . VAL B 1 222 ? -5.941 -5.301 -2.471 1 97.56 222 VAL B CA 1
ATOM 3998 C C . VAL B 1 222 ? -6.68 -4.102 -1.88 1 97.56 222 VAL B C 1
ATOM 4000 O O . VAL B 1 222 ? -6.582 -3.838 -0.679 1 97.56 222 VAL B O 1
ATOM 4003 N N . TYR B 1 223 ? -7.316 -3.396 -2.768 1 95.81 223 TYR B N 1
ATOM 4004 C CA . TYR B 1 223 ? -8.203 -2.322 -2.34 1 95.81 223 TYR B CA 1
ATOM 4005 C C . TYR B 1 223 ? -9.664 -2.752 -2.43 1 95.81 223 TYR B C 1
ATOM 4007 O O . TYR B 1 223 ? -9.992 -3.715 -3.125 1 95.81 223 TYR B O 1
ATOM 4015 N N . SER B 1 224 ? -10.562 -1.98 -1.777 1 94.69 224 SER B N 1
ATOM 4016 C CA . SER B 1 224 ? -11.977 -2.336 -1.696 1 94.69 224 SER B CA 1
ATOM 4017 C C . SER B 1 224 ? -12.586 -2.488 -3.084 1 94.69 224 SER B C 1
ATOM 4019 O O . SER B 1 224 ? -13.453 -3.342 -3.297 1 94.69 224 SER B O 1
ATOM 4021 N N . ASP B 1 225 ? -12.141 -1.678 -3.973 1 96.31 225 ASP B N 1
ATOM 4022 C CA . ASP B 1 225 ? -12.781 -1.706 -5.285 1 96.31 225 ASP B CA 1
ATOM 4023 C C . ASP B 1 225 ? -12.445 -2.996 -6.031 1 96.31 225 ASP B C 1
ATOM 4025 O O . ASP B 1 225 ? -13.234 -3.459 -6.859 1 96.31 225 ASP B O 1
ATOM 4029 N N . PHE B 1 226 ? -11.336 -3.652 -5.734 1 98.31 226 PHE B N 1
ATOM 4030 C CA . PHE B 1 226 ? -10.969 -4.902 -6.391 1 98.31 226 PHE B CA 1
ATOM 4031 C C . PHE B 1 226 ? -11.953 -6.012 -6.031 1 98.31 226 PHE B C 1
ATOM 4033 O O . PHE B 1 226 ? -12.18 -6.926 -6.824 1 98.31 226 PHE B O 1
ATOM 4040 N N . MET B 1 227 ? -12.508 -5.945 -4.859 1 97.62 227 MET B N 1
ATOM 4041 C CA . MET B 1 227 ? -13.453 -6.973 -4.426 1 97.62 227 MET B CA 1
ATOM 4042 C C . MET B 1 227 ? -14.695 -6.977 -5.305 1 97.62 227 MET B C 1
ATOM 4044 O O . MET B 1 227 ? -15.484 -7.922 -5.273 1 97.62 227 MET B O 1
ATOM 4048 N N . TYR B 1 228 ? -14.844 -5.949 -6.117 1 97.88 228 TYR B N 1
ATOM 4049 C CA . TYR B 1 228 ? -15.992 -5.816 -7.012 1 97.88 228 TYR B CA 1
ATOM 4050 C C . TYR B 1 228 ? -15.602 -6.141 -8.445 1 97.88 228 TYR B C 1
ATOM 4052 O O . TYR B 1 228 ? -16.391 -5.945 -9.375 1 97.88 228 TYR B O 1
ATOM 4060 N N . TYR B 1 229 ? -14.445 -6.582 -8.688 1 98.38 229 TYR B N 1
ATOM 4061 C CA . TYR B 1 229 ? -13.969 -6.82 -10.047 1 98.38 229 TYR B CA 1
ATOM 4062 C C . TYR B 1 229 ? -14.805 -7.883 -10.742 1 98.38 229 TYR B C 1
ATOM 4064 O O . TYR B 1 229 ? -15.055 -8.953 -10.18 1 98.38 229 TYR B O 1
ATOM 4072 N N . GLU B 1 230 ? -15.133 -7.637 -11.961 1 98.19 230 GLU B N 1
ATOM 4073 C CA . GLU B 1 230 ? -15.836 -8.609 -12.797 1 98.19 230 GLU B CA 1
ATOM 4074 C C . GLU B 1 230 ? -15.047 -8.922 -14.062 1 98.19 230 GLU B C 1
ATOM 4076 O O . GLU B 1 230 ? -14.883 -10.086 -14.422 1 98.19 230 GLU B O 1
ATOM 4081 N N . SER B 1 231 ? -14.648 -7.859 -14.773 1 98.31 231 SER B N 1
ATOM 4082 C CA . SER B 1 231 ? -13.891 -8.07 -16 1 98.31 231 SER B CA 1
ATOM 4083 C C . SER B 1 231 ? -13.18 -6.793 -16.438 1 98.31 231 SER B C 1
ATOM 4085 O O . SER B 1 231 ? -13.383 -5.73 -15.852 1 98.31 231 SER B O 1
ATOM 4087 N N . GLY B 1 232 ? -12.297 -6.965 -17.453 1 98.25 232 GLY B N 1
ATOM 4088 C CA . GLY B 1 232 ? -11.531 -5.836 -17.953 1 98.25 232 GLY B CA 1
ATOM 4089 C C . GLY B 1 232 ? -10.164 -5.711 -17.312 1 98.25 232 GLY B C 1
ATOM 4090 O O . GLY B 1 232 ? -9.742 -6.586 -16.562 1 98.25 232 GLY B O 1
ATOM 4091 N N . VAL B 1 233 ? -9.438 -4.656 -17.719 1 98.69 233 VAL B N 1
ATOM 4092 C CA . VAL B 1 233 ? -8.109 -4.41 -17.156 1 98.69 233 VAL B CA 1
ATOM 4093 C C . VAL B 1 233 ? -8.234 -3.598 -15.875 1 98.69 233 VAL B C 1
ATOM 4095 O O . VAL B 1 233 ? -8.469 -2.387 -15.914 1 98.69 233 VAL B O 1
ATOM 4098 N N . TYR B 1 234 ? -8.031 -4.262 -14.789 1 98.5 234 TYR B N 1
ATOM 4099 C CA . TYR B 1 234 ? -8.156 -3.615 -13.492 1 98.5 234 TYR B CA 1
ATOM 4100 C C . TYR B 1 234 ? -7.066 -2.566 -13.297 1 98.5 234 TYR B C 1
ATOM 4102 O O . TYR B 1 234 ? -5.906 -2.803 -13.625 1 98.5 234 TYR B O 1
ATOM 4110 N N . GLN B 1 235 ? -7.422 -1.474 -12.781 1 97.44 235 GLN B N 1
ATOM 4111 C CA . GLN B 1 235 ? -6.605 -0.41 -12.211 1 97.44 235 GLN B CA 1
ATOM 4112 C C . GLN B 1 235 ? -7.277 0.204 -10.984 1 97.44 235 GLN B C 1
ATOM 4114 O O . GLN B 1 235 ? -8.461 0.554 -11.031 1 97.44 235 GLN B O 1
ATOM 4119 N N . HIS B 1 236 ? -6.562 0.273 -9.922 1 96.62 236 HIS B N 1
ATOM 4120 C CA . HIS B 1 236 ? -7.148 0.799 -8.688 1 96.62 236 HIS B CA 1
ATOM 4121 C C . HIS B 1 236 ? -7.633 2.232 -8.883 1 96.62 236 HIS B C 1
ATOM 4123 O O . HIS B 1 236 ? -6.949 3.047 -9.5 1 96.62 236 HIS B O 1
ATOM 4129 N N . THR B 1 237 ? -8.805 2.506 -8.328 1 89.38 237 THR B N 1
ATOM 4130 C CA . THR B 1 237 ? -9.367 3.84 -8.484 1 89.38 237 THR B CA 1
ATOM 4131 C C . THR B 1 237 ? -9.93 4.344 -7.156 1 89.38 237 THR B C 1
ATOM 4133 O O . THR B 1 237 ? -9.984 5.551 -6.918 1 89.38 237 THR B O 1
ATOM 4136 N N . TYR B 1 238 ? -10.359 3.361 -6.336 1 89.88 238 TYR B N 1
ATOM 4137 C CA . TYR B 1 238 ? -11.117 3.777 -5.156 1 89.88 238 TYR B CA 1
ATOM 4138 C C . TYR B 1 238 ? -11.047 2.715 -4.066 1 89.88 238 TYR B C 1
ATOM 4140 O O . TYR B 1 238 ? -10.859 1.531 -4.355 1 89.88 238 TYR B O 1
ATOM 4148 N N . GLY B 1 239 ? -11.25 3.277 -2.869 1 90.94 239 GLY B N 1
ATOM 4149 C CA . GLY B 1 239 ? -11.492 2.354 -1.772 1 90.94 239 GLY B CA 1
ATOM 4150 C C . GLY B 1 239 ? -10.312 2.225 -0.828 1 90.94 239 GLY B C 1
ATOM 4151 O O . GLY B 1 239 ? -9.203 2.666 -1.146 1 90.94 239 GLY B O 1
ATOM 4152 N N . TYR B 1 240 ? -10.586 1.555 0.267 1 91.94 240 TYR B N 1
ATOM 4153 C CA . TYR B 1 240 ? -9.586 1.37 1.314 1 91.94 240 TYR B CA 1
ATOM 4154 C C . TYR B 1 240 ? -8.656 0.205 0.986 1 91.94 240 TYR B C 1
ATOM 4156 O O . TYR B 1 240 ? -9.055 -0.734 0.292 1 91.94 240 TYR B O 1
ATOM 4164 N N . MET B 1 241 ? -7.445 0.369 1.454 1 93.25 241 MET B N 1
ATOM 4165 C CA . MET B 1 241 ? -6.539 -0.775 1.438 1 93.25 241 MET B CA 1
ATOM 4166 C C . MET B 1 241 ? -7.059 -1.896 2.332 1 93.25 241 MET B C 1
ATOM 4168 O O . MET B 1 241 ? -7.258 -1.697 3.531 1 93.25 241 MET B O 1
ATOM 4172 N N . GLU B 1 242 ? -7.25 -3.08 1.797 1 93.44 242 GLU B N 1
ATOM 4173 C CA . GLU B 1 242 ? -7.852 -4.184 2.539 1 93.44 242 GLU B CA 1
ATOM 4174 C C . GLU B 1 242 ? -6.789 -5.172 3.012 1 93.44 242 GLU B C 1
ATOM 4176 O O . GLU B 1 242 ? -6.969 -5.844 4.031 1 93.44 242 GLU B O 1
ATOM 4181 N N . GLY B 1 243 ? -5.75 -5.332 2.262 1 95.06 243 GLY B N 1
ATOM 4182 C CA . GLY B 1 243 ? -4.719 -6.312 2.559 1 95.06 243 GLY B CA 1
ATOM 4183 C C . GLY B 1 243 ? -3.842 -6.641 1.364 1 95.06 243 GLY B C 1
ATOM 4184 O O . GLY B 1 243 ? -3.746 -5.848 0.423 1 95.06 243 GLY B O 1
ATOM 4185 N N . GLY B 1 244 ? -3.088 -7.703 1.517 1 97 244 GLY B N 1
ATOM 4186 C CA . GLY B 1 244 ? -2.273 -8.227 0.431 1 97 244 GLY B CA 1
ATOM 4187 C C . GLY B 1 244 ? -2.814 -9.516 -0.151 1 97 244 GLY B C 1
ATOM 4188 O O . GLY B 1 244 ? -3.564 -10.234 0.512 1 97 244 GLY B O 1
ATOM 4189 N N . HIS B 1 245 ? -2.49 -9.75 -1.359 1 98.5 245 HIS B N 1
ATOM 4190 C CA . HIS B 1 245 ? -2.922 -10.961 -2.045 1 98.5 245 HIS B CA 1
ATOM 4191 C C . HIS B 1 245 ? -1.845 -11.469 -2.998 1 98.5 245 HIS B C 1
ATOM 4193 O O . HIS B 1 245 ? -1.317 -10.703 -3.811 1 98.5 245 HIS B O 1
ATOM 4199 N N . ALA B 1 246 ? -1.48 -12.727 -2.814 1 98.75 246 ALA B N 1
ATOM 4200 C CA . ALA B 1 246 ? -0.537 -13.375 -3.719 1 98.75 246 ALA B CA 1
ATOM 4201 C C . ALA B 1 246 ? -1.269 -14.195 -4.781 1 98.75 246 ALA B C 1
ATOM 4203 O O . ALA B 1 246 ? -2.26 -14.859 -4.48 1 98.75 246 ALA B O 1
ATOM 4204 N N . VAL B 1 247 ? -0.784 -14.102 -5.98 1 98.88 247 VAL B N 1
ATOM 4205 C CA . VAL B 1 247 ? -1.446 -14.719 -7.125 1 98.88 247 VAL B CA 1
ATOM 4206 C C . VAL B 1 247 ? -0.403 -15.18 -8.141 1 98.88 247 VAL B C 1
ATOM 4208 O O . VAL B 1 247 ? 0.8 -15.055 -7.906 1 98.88 247 VAL B O 1
ATOM 4211 N N . GLU B 1 248 ? -0.909 -15.773 -9.164 1 98.88 248 GLU B N 1
ATOM 4212 C CA . GLU B 1 248 ? -0.011 -16.266 -10.203 1 98.88 248 GLU B CA 1
ATOM 4213 C C . GLU B 1 248 ? -0.185 -15.492 -11.5 1 98.88 248 GLU B C 1
ATOM 4215 O O . GLU B 1 248 ? -1.278 -15.453 -12.07 1 98.88 248 GLU B O 1
ATOM 4220 N N . MET B 1 249 ? 0.863 -14.836 -11.93 1 98.88 249 MET B N 1
ATOM 4221 C CA . MET B 1 249 ? 0.889 -14.141 -13.211 1 98.88 249 MET B CA 1
ATOM 4222 C C . MET B 1 249 ? 1.223 -15.102 -14.344 1 98.88 249 MET B C 1
ATOM 4224 O O . MET B 1 249 ? 2.252 -15.781 -14.305 1 98.88 249 MET B O 1
ATOM 4228 N N . VAL B 1 250 ? 0.333 -15.141 -15.43 1 98.75 250 VAL B N 1
ATOM 4229 C CA . VAL B 1 250 ? 0.47 -16.219 -16.406 1 98.75 250 VAL B CA 1
ATOM 4230 C C . VAL B 1 250 ? 0.66 -15.625 -17.797 1 98.75 250 VAL B C 1
ATOM 4232 O O . VAL B 1 250 ? 0.837 -16.359 -18.781 1 98.75 250 VAL B O 1
ATOM 4235 N N . GLY B 1 251 ? 0.65 -14.32 -17.922 1 98.69 251 GLY B N 1
ATOM 4236 C CA . GLY B 1 251 ? 0.834 -13.75 -19.25 1 98.69 251 GLY B CA 1
ATOM 4237 C C . GLY B 1 251 ? 0.677 -12.242 -19.281 1 98.69 251 GLY B C 1
ATOM 4238 O O . GLY B 1 251 ? 0.69 -11.594 -18.234 1 98.69 251 GLY B O 1
ATOM 4239 N N . TYR B 1 252 ? 0.639 -11.711 -20.484 1 98.69 252 TYR B N 1
ATOM 4240 C CA . TYR B 1 252 ? 0.51 -10.281 -20.719 1 98.69 252 TYR B CA 1
ATOM 4241 C C . TYR B 1 252 ? 0.027 -10 -22.141 1 98.69 252 TYR B C 1
ATOM 4243 O O . TYR B 1 252 ? 0.102 -10.875 -23.016 1 98.69 252 TYR B O 1
ATOM 4251 N N . GLY B 1 253 ? -0.498 -8.852 -22.312 1 98.5 253 GLY B N 1
ATOM 4252 C CA . GLY B 1 253 ? -0.957 -8.406 -23.625 1 98.5 253 GLY B CA 1
ATOM 4253 C C . GLY B 1 253 ? -1.339 -6.938 -23.641 1 98.5 253 GLY B C 1
ATOM 4254 O O . GLY B 1 253 ? -0.909 -6.164 -22.797 1 98.5 253 GLY B O 1
ATOM 4255 N N . THR B 1 254 ? -1.932 -6.512 -24.719 1 98.31 254 THR B N 1
ATOM 4256 C CA . THR B 1 254 ? -2.488 -5.18 -24.938 1 98.31 254 THR B CA 1
ATOM 4257 C C . THR B 1 254 ? -3.936 -5.27 -25.406 1 98.31 254 THR B C 1
ATOM 4259 O O . THR B 1 254 ? -4.254 -6.059 -26.297 1 98.31 254 THR B O 1
ATOM 4262 N N . ASP B 1 255 ? -4.766 -4.531 -24.703 1 96.75 255 ASP B N 1
ATOM 4263 C CA . ASP B 1 255 ? -6.164 -4.637 -25.109 1 96.75 255 ASP B CA 1
ATOM 4264 C C . ASP B 1 255 ? -6.457 -3.746 -26.312 1 96.75 255 ASP B C 1
ATOM 4266 O O . ASP B 1 255 ? -5.547 -3.125 -26.859 1 96.75 255 ASP B O 1
ATOM 4270 N N . ASP B 1 256 ? -7.754 -3.691 -26.766 1 95 256 ASP B N 1
ATOM 4271 C CA . ASP B 1 256 ? -8.156 -2.994 -27.969 1 95 256 ASP B CA 1
ATOM 4272 C C . ASP B 1 256 ? -7.973 -1.485 -27.828 1 95 256 ASP B C 1
ATOM 4274 O O . ASP B 1 256 ? -7.832 -0.773 -28.828 1 95 256 ASP B O 1
ATOM 4278 N N . ASP B 1 257 ? -7.906 -0.989 -26.656 1 95.56 257 ASP B N 1
ATOM 4279 C CA . ASP B 1 257 ? -7.75 0.439 -26.391 1 95.56 257 ASP B CA 1
ATOM 4280 C C . ASP B 1 257 ? -6.281 0.809 -26.234 1 95.56 257 ASP B C 1
ATOM 4282 O O . ASP B 1 257 ? -5.953 1.96 -25.922 1 95.56 257 ASP B O 1
ATOM 4286 N N . GLY B 1 258 ? -5.422 -0.188 -26.344 1 96.94 258 GLY B N 1
ATOM 4287 C CA . GLY B 1 258 ? -3.992 0.068 -26.266 1 96.94 258 GLY B CA 1
ATOM 4288 C C . GLY B 1 258 ? -3.449 -0.013 -24.844 1 96.94 258 GLY B C 1
ATOM 4289 O O . GLY B 1 258 ? -2.318 0.401 -24.578 1 96.94 258 GLY B O 1
ATOM 4290 N N . VAL B 1 259 ? -4.223 -0.544 -23.953 1 97.12 259 VAL B N 1
ATOM 4291 C CA . VAL B 1 259 ? -3.795 -0.646 -22.562 1 97.12 259 VAL B CA 1
ATOM 4292 C C . VAL B 1 259 ? -3.055 -1.963 -22.344 1 97.12 259 VAL B C 1
ATOM 4294 O O . VAL B 1 259 ? -3.6 -3.039 -22.609 1 97.12 259 VAL B O 1
ATOM 4297 N N . ASP B 1 260 ? -1.791 -1.843 -21.922 1 97.88 260 ASP B N 1
ATOM 4298 C CA . ASP B 1 260 ? -1.002 -3.025 -21.594 1 97.88 260 ASP B CA 1
ATOM 4299 C C . ASP B 1 260 ? -1.467 -3.645 -20.281 1 97.88 260 ASP B C 1
ATOM 4301 O O . ASP B 1 260 ? -1.77 -2.928 -19.312 1 97.88 260 ASP B O 1
ATOM 4305 N N . TYR B 1 261 ? -1.509 -4.98 -20.25 1 98.75 261 TYR B N 1
ATOM 4306 C CA . TYR B 1 261 ? -2.008 -5.629 -19.047 1 98.75 261 TYR B CA 1
ATOM 4307 C C . TYR B 1 261 ? -1.241 -6.914 -18.766 1 98.75 261 TYR B C 1
ATOM 4309 O O . TYR B 1 261 ? -0.602 -7.477 -19.656 1 98.75 261 TYR B O 1
ATOM 4317 N N . TRP B 1 262 ? -1.252 -7.301 -17.484 1 98.81 262 TRP B N 1
ATOM 4318 C CA . TRP B 1 262 ? -0.894 -8.641 -17.047 1 98.81 262 TRP B CA 1
ATOM 4319 C C . TRP B 1 262 ? -2.117 -9.555 -17.016 1 98.81 262 TRP B C 1
ATOM 4321 O O . TRP B 1 262 ? -3.232 -9.094 -16.766 1 98.81 262 TRP B O 1
ATOM 4331 N N . ILE B 1 263 ? -1.937 -10.828 -17.266 1 98.88 263 ILE B N 1
ATOM 4332 C CA . ILE B 1 263 ? -2.945 -11.859 -17.047 1 98.88 263 ILE B CA 1
ATOM 4333 C C . ILE B 1 263 ? -2.623 -12.625 -15.766 1 98.88 263 ILE B C 1
ATOM 4335 O O . ILE B 1 263 ? -1.51 -13.133 -15.602 1 98.88 263 ILE B O 1
ATOM 4339 N N . ILE B 1 264 ? -3.648 -12.742 -14.906 1 98.88 264 ILE B N 1
ATOM 4340 C CA . ILE B 1 264 ? -3.354 -13.25 -13.57 1 98.88 264 ILE B CA 1
ATOM 4341 C C . ILE B 1 264 ? -4.387 -14.305 -13.18 1 98.88 264 ILE B C 1
ATOM 4343 O O . ILE B 1 264 ? -5.59 -14.102 -13.359 1 98.88 264 ILE B O 1
ATOM 4347 N N . ARG B 1 265 ? -3.92 -15.422 -12.672 1 98.75 265 ARG B N 1
ATOM 4348 C CA . ARG B 1 265 ? -4.762 -16.484 -12.141 1 98.75 265 ARG B CA 1
ATOM 4349 C C . ARG B 1 265 ? -5.02 -16.297 -10.656 1 98.75 265 ARG B C 1
ATOM 4351 O O . ARG B 1 265 ? -4.078 -16.219 -9.859 1 98.75 265 ARG B O 1
ATOM 4358 N N . ASN B 1 266 ? -6.258 -16.234 -10.328 1 98.44 266 ASN B N 1
ATOM 4359 C CA . ASN B 1 266 ? -6.676 -16.062 -8.938 1 98.44 266 ASN B CA 1
ATOM 4360 C C . ASN B 1 266 ? -6.898 -17.406 -8.258 1 98.44 266 ASN B C 1
ATOM 4362 O O . ASN B 1 266 ? -6.781 -18.453 -8.891 1 98.44 266 ASN B O 1
ATOM 4366 N N . SER B 1 267 ? -7.168 -17.344 -6.945 1 98.44 267 SER B N 1
ATOM 4367 C CA . SER B 1 267 ? -7.445 -18.547 -6.168 1 98.44 267 SER B CA 1
ATOM 4368 C C . SER B 1 267 ? -8.781 -18.438 -5.445 1 98.44 267 SER B C 1
ATOM 4370 O O . SER B 1 267 ? -8.93 -18.906 -4.316 1 98.44 267 SER B O 1
ATOM 4372 N N . TRP B 1 268 ? -9.711 -17.719 -6.078 1 98.19 268 TRP B N 1
ATOM 4373 C CA . TRP B 1 268 ? -11.023 -17.516 -5.477 1 98.19 268 TRP B CA 1
ATOM 4374 C C . TRP B 1 268 ? -12.102 -18.234 -6.281 1 98.19 268 TRP B C 1
ATOM 4376 O O . TRP B 1 268 ? -13.266 -17.812 -6.293 1 98.19 268 TRP B O 1
ATOM 4386 N N . GLY B 1 269 ? -11.695 -19.297 -7.043 1 97.06 269 GLY B N 1
ATOM 4387 C CA . GLY B 1 269 ? -12.633 -20.156 -7.758 1 97.06 269 GLY B CA 1
ATOM 4388 C C . GLY B 1 269 ? -12.805 -19.766 -9.211 1 97.06 269 GLY B C 1
ATOM 4389 O O . GLY B 1 269 ? -12.516 -18.625 -9.594 1 97.06 269 GLY B O 1
ATOM 4390 N N . PRO B 1 270 ? -13.273 -20.703 -9.977 1 96.44 270 PRO B N 1
ATOM 4391 C CA . PRO B 1 270 ? -13.367 -20.5 -11.43 1 96.44 270 PRO B CA 1
ATOM 4392 C C . PRO B 1 270 ? -14.484 -19.531 -11.812 1 96.44 270 PRO B C 1
ATOM 4394 O O . PRO B 1 270 ? -14.516 -19.031 -12.938 1 96.44 270 PRO B O 1
ATOM 4397 N N . ASP B 1 271 ? -15.391 -19.25 -10.914 1 95.62 271 ASP B N 1
ATOM 4398 C CA . ASP B 1 271 ? -16.531 -18.406 -11.25 1 95.62 271 ASP B CA 1
ATOM 4399 C C . ASP B 1 271 ? -16.25 -16.938 -10.953 1 95.62 271 ASP B C 1
ATOM 4401 O O . ASP B 1 271 ? -17.062 -16.062 -11.281 1 95.62 271 ASP B O 1
ATOM 4405 N N . TRP B 1 272 ? -15.164 -16.688 -10.406 1 97.81 272 TRP B N 1
ATOM 4406 C CA . TRP B 1 272 ? -14.789 -15.32 -10.062 1 97.81 272 TRP B CA 1
ATOM 4407 C C . TRP B 1 272 ? -14.102 -14.641 -11.242 1 97.81 272 TRP B C 1
ATOM 4409 O O . TRP B 1 272 ? -13.297 -15.258 -11.945 1 97.81 272 TRP B O 1
ATOM 4419 N N . GLY B 1 273 ? -14.344 -13.344 -11.406 1 98.12 273 GLY B N 1
ATOM 4420 C CA . GLY B 1 273 ? -13.672 -12.578 -12.453 1 98.12 273 GLY B CA 1
ATOM 4421 C C . GLY B 1 273 ? -13.883 -13.148 -13.836 1 98.12 273 GLY B C 1
ATOM 4422 O O . GLY B 1 273 ? -15.016 -13.398 -14.25 1 98.12 273 GLY B O 1
ATOM 4423 N N . GLU B 1 274 ? -12.812 -13.25 -14.555 1 98.12 274 GLU B N 1
ATOM 4424 C CA . GLU B 1 274 ? -12.828 -13.82 -15.891 1 98.12 274 GLU B CA 1
ATOM 4425 C C . GLU B 1 274 ? -12.445 -15.297 -15.867 1 98.12 274 GLU B C 1
ATOM 4427 O O . GLU B 1 274 ? -11.297 -15.656 -16.141 1 98.12 274 GLU B O 1
ATOM 4432 N N . ASP B 1 275 ? -13.43 -16.141 -15.461 1 97.25 275 ASP B N 1
ATOM 4433 C CA . ASP B 1 275 ? -13.203 -17.594 -15.359 1 97.25 275 ASP B CA 1
ATOM 4434 C C . ASP B 1 275 ? -12.07 -17.906 -14.391 1 97.25 275 ASP B C 1
ATOM 4436 O O . ASP B 1 275 ? -11.18 -18.703 -14.703 1 97.25 275 ASP B O 1
ATOM 4440 N N . GLY B 1 276 ? -11.961 -17.125 -13.336 1 98.25 276 GLY B N 1
ATOM 4441 C CA . GLY B 1 276 ? -10.961 -17.359 -12.305 1 98.25 276 GLY B CA 1
ATOM 4442 C C . GLY B 1 276 ? -9.711 -16.516 -12.492 1 98.25 276 GLY B C 1
ATOM 4443 O O . GLY B 1 276 ? -8.789 -16.578 -11.68 1 98.25 276 GLY B O 1
ATOM 4444 N N . TYR B 1 277 ? -9.695 -15.75 -13.594 1 98.69 277 TYR B N 1
ATOM 4445 C CA . TYR B 1 277 ? -8.562 -14.891 -13.914 1 98.69 277 TYR B CA 1
ATOM 4446 C C . TYR B 1 277 ? -8.953 -13.422 -13.844 1 98.69 277 TYR B C 1
ATOM 4448 O O . TYR B 1 277 ? -10.133 -13.094 -13.703 1 98.69 277 TYR B O 1
ATOM 4456 N N . PHE B 1 278 ? -7.949 -12.57 -13.875 1 98.81 278 PHE B N 1
ATOM 4457 C CA . PHE B 1 278 ? -8.156 -11.133 -14.039 1 98.81 278 PHE B CA 1
ATOM 4458 C C . PHE B 1 278 ? -6.973 -10.5 -14.758 1 98.81 278 PHE B C 1
ATOM 4460 O O . PHE B 1 278 ? -5.938 -11.141 -14.945 1 98.81 278 PHE B O 1
ATOM 4467 N N . ARG B 1 279 ? -7.234 -9.383 -15.266 1 98.88 279 ARG B N 1
ATOM 4468 C CA . ARG B 1 279 ? -6.191 -8.586 -15.906 1 98.88 279 ARG B CA 1
ATOM 4469 C C . ARG B 1 279 ? -5.914 -7.312 -15.109 1 98.88 279 ARG B C 1
ATOM 4471 O O . ARG B 1 279 ? -6.828 -6.738 -14.508 1 98.88 279 ARG B O 1
ATOM 4478 N N . MET B 1 280 ? -4.73 -6.973 -15.055 1 98.56 280 MET B N 1
ATOM 4479 C CA . MET B 1 280 ? -4.316 -5.77 -14.336 1 98.56 280 MET B CA 1
ATOM 4480 C C . MET B 1 280 ? -3.365 -4.934 -15.188 1 98.56 280 MET B C 1
ATOM 4482 O O . MET B 1 280 ? -2.516 -5.477 -15.898 1 98.56 280 MET B O 1
ATOM 4486 N N . ILE B 1 281 ? -3.482 -3.656 -15.094 1 97.94 281 ILE B N 1
ATOM 4487 C CA . ILE B 1 281 ? -2.686 -2.738 -15.898 1 97.94 281 ILE B CA 1
ATOM 4488 C C . ILE B 1 281 ? -1.201 -3.008 -15.672 1 97.94 281 ILE B C 1
ATOM 4490 O O . ILE B 1 281 ? -0.775 -3.25 -14.539 1 97.94 281 ILE B O 1
ATOM 4494 N N . ARG B 1 282 ? -0.438 -3.018 -16.734 1 97.12 282 ARG B N 1
ATOM 4495 C CA . ARG B 1 282 ? 1 -3.266 -16.703 1 97.12 282 ARG B CA 1
ATOM 4496 C C . ARG B 1 282 ? 1.784 -1.973 -16.891 1 97.12 282 ARG B C 1
ATOM 4498 O O . ARG B 1 282 ? 1.391 -1.112 -17.672 1 97.12 282 ARG B O 1
ATOM 4505 N N . GLY B 1 283 ? 2.855 -1.858 -16.156 1 93.56 283 GLY B N 1
ATOM 4506 C CA . GLY B 1 283 ? 3.84 -0.846 -16.516 1 93.56 283 GLY B CA 1
ATOM 4507 C C . GLY B 1 283 ? 3.873 0.316 -15.531 1 93.56 283 GLY B C 1
ATOM 4508 O O . GLY B 1 283 ? 4.781 1.149 -15.586 1 93.56 283 GLY B O 1
ATOM 4509 N N . ILE B 1 284 ? 2.934 0.353 -14.57 1 91.94 284 ILE B N 1
ATOM 4510 C CA . ILE B 1 284 ? 2.918 1.485 -13.648 1 91.94 284 ILE B CA 1
ATOM 4511 C C . ILE B 1 284 ? 2.965 0.981 -12.203 1 91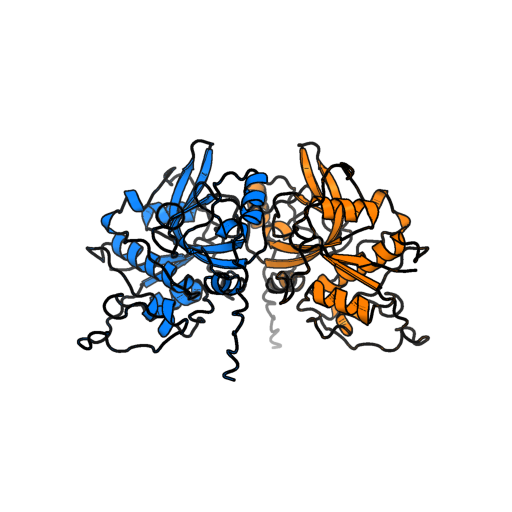.94 284 ILE B C 1
ATOM 4513 O O . ILE B 1 284 ? 2.703 1.738 -11.266 1 91.94 284 ILE B O 1
ATOM 4517 N N . ASN B 1 285 ? 3.17 -0.342 -12.062 1 94.5 285 ASN B N 1
ATOM 4518 C CA . ASN B 1 285 ? 3.258 -0.967 -10.75 1 94.5 285 ASN B CA 1
ATOM 4519 C C . ASN B 1 285 ? 2.021 -0.673 -9.906 1 94.5 285 ASN B C 1
ATOM 4521 O O . ASN B 1 285 ? 2.137 -0.322 -8.727 1 94.5 285 ASN B O 1
ATOM 4525 N N . ASP B 1 286 ? 0.848 -0.724 -10.602 1 95.88 286 ASP B N 1
ATOM 4526 C CA . ASP B 1 286 ? -0.413 -0.554 -9.883 1 95.88 286 ASP B CA 1
ATOM 4527 C C . ASP B 1 286 ? -0.53 -1.549 -8.734 1 95.88 286 ASP B C 1
ATOM 4529 O O . ASP B 1 286 ? -0.225 -2.732 -8.891 1 95.88 286 ASP B O 1
ATOM 4533 N N . CYS B 1 287 ? -0.855 -1.034 -7.539 1 96.88 287 CYS B N 1
ATOM 4534 C CA . CYS B 1 287 ? -1.066 -1.84 -6.34 1 96.88 287 CYS B CA 1
ATOM 4535 C C . CYS B 1 287 ? 0.18 -2.648 -6 1 96.88 287 CYS B C 1
ATOM 4537 O O . CYS B 1 287 ? 0.088 -3.705 -5.371 1 96.88 287 CYS B O 1
ATOM 4539 N N . SER B 1 288 ? 1.336 -2.375 -6.562 1 95.75 288 SER B N 1
ATOM 4540 C CA . SER B 1 288 ? 2.605 -3.02 -6.242 1 95.75 288 SER B CA 1
ATOM 4541 C C . SER B 1 288 ? 2.719 -4.383 -6.918 1 95.75 288 SER B C 1
ATOM 4543 O O . SER B 1 288 ? 3.484 -5.238 -6.469 1 95.75 288 SER B O 1
ATOM 4545 N N . ILE B 1 289 ? 2 -4.637 -7.953 1 97.25 289 ILE B N 1
ATOM 4546 C CA . ILE B 1 289 ? 1.882 -5.961 -8.555 1 97.25 289 ILE B CA 1
ATOM 4547 C C . ILE B 1 289 ? 3.205 -6.348 -9.211 1 97.25 289 ILE B C 1
ATOM 4549 O O . ILE B 1 289 ? 3.451 -7.527 -9.477 1 97.25 289 ILE B O 1
ATOM 4553 N N . GLU B 1 290 ? 4.102 -5.359 -9.477 1 95.75 290 GLU B N 1
ATOM 4554 C CA . GLU B 1 290 ? 5.309 -5.637 -10.25 1 95.75 290 GLU B CA 1
ATOM 4555 C C . GLU B 1 290 ? 6.539 -5.684 -9.352 1 95.75 290 GLU B C 1
ATOM 4557 O O . GLU B 1 290 ? 7.668 -5.789 -9.836 1 95.75 290 GLU B O 1
ATOM 4562 N N . GLU B 1 291 ? 6.316 -5.648 -8.031 1 94.06 291 GLU B N 1
ATOM 4563 C CA . GLU B 1 291 ? 7.43 -5.52 -7.102 1 94.06 291 GLU B CA 1
ATOM 4564 C C . GLU B 1 291 ? 8.086 -6.871 -6.836 1 94.06 291 GLU B C 1
ATOM 4566 O O . GLU B 1 291 ? 9.297 -6.945 -6.605 1 94.06 291 GLU B O 1
ATOM 4571 N N . GLN B 1 292 ? 7.254 -7.836 -6.727 1 95 292 GLN B N 1
ATOM 4572 C CA . GLN B 1 292 ? 7.727 -9.195 -6.504 1 95 292 GLN B CA 1
ATOM 4573 C C . GLN B 1 292 ? 7.23 -10.141 -7.598 1 95 292 GLN B C 1
ATOM 4575 O O . GLN B 1 292 ? 6.043 -10.133 -7.938 1 95 292 GLN B O 1
ATOM 4580 N N . ALA B 1 293 ? 8.148 -10.891 -8.141 1 96.75 293 ALA B N 1
ATOM 4581 C CA . ALA B 1 293 ? 7.824 -11.859 -9.188 1 96.75 293 ALA B CA 1
ATOM 4582 C C . ALA B 1 293 ? 8.727 -13.086 -9.094 1 96.75 293 ALA B C 1
ATOM 4584 O O . ALA B 1 293 ? 9.789 -13.133 -9.711 1 96.75 293 ALA B O 1
ATOM 4585 N N . TYR B 1 294 ? 8.258 -14.078 -8.414 1 97 294 TYR B N 1
ATOM 4586 C CA . TYR B 1 294 ? 9.094 -15.227 -8.102 1 97 294 TYR B CA 1
ATOM 4587 C C . TYR B 1 294 ? 8.844 -16.375 -9.07 1 97 294 TYR B C 1
ATOM 4589 O O . TYR B 1 294 ? 7.703 -16.609 -9.477 1 97 294 TYR B O 1
ATOM 4597 N N . ALA B 1 295 ? 9.922 -17.062 -9.391 1 96.44 295 ALA B N 1
ATOM 4598 C CA . ALA B 1 295 ? 9.922 -18.25 -10.242 1 96.44 295 ALA B CA 1
ATOM 4599 C C . ALA B 1 295 ? 10.797 -19.359 -9.656 1 96.44 295 ALA B C 1
ATOM 4601 O O . ALA B 1 295 ? 11.875 -19.078 -9.117 1 96.44 295 ALA B O 1
ATOM 4602 N N . GLY B 1 296 ? 10.312 -20.578 -9.75 1 96 296 GLY B N 1
ATOM 4603 C CA . GLY B 1 296 ? 11.141 -21.719 -9.414 1 96 296 GLY B CA 1
ATOM 4604 C C . GLY B 1 296 ? 11.75 -22.391 -10.633 1 96 296 GLY B C 1
ATOM 4605 O O . GLY B 1 296 ? 11.203 -22.312 -11.734 1 96 296 GLY B O 1
ATOM 4606 N N . PHE B 1 297 ? 12.852 -23 -10.383 1 96.25 297 PHE B N 1
ATOM 4607 C CA . PHE B 1 297 ? 13.539 -23.75 -11.438 1 96.25 297 PHE B CA 1
ATOM 4608 C C . PHE B 1 297 ? 13.797 -25.188 -11.008 1 96.25 297 PHE B C 1
ATOM 4610 O O . PHE B 1 297 ? 13.859 -25.484 -9.812 1 96.25 297 PHE B O 1
ATOM 4617 N N . PHE B 1 298 ? 13.867 -25.969 -12.086 1 94.06 298 PHE B N 1
ATOM 4618 C CA . PHE B 1 298 ? 13.945 -27.406 -11.852 1 94.06 298 PHE B CA 1
ATOM 4619 C C . PHE B 1 298 ? 15.047 -28.031 -12.711 1 94.06 298 PHE B C 1
ATOM 4621 O O . PHE B 1 298 ? 15.086 -27.828 -13.922 1 94.06 298 PHE B O 1
ATOM 4628 N N . ASP B 1 299 ? 16.047 -28.406 -12.102 1 82.69 299 ASP B N 1
ATOM 4629 C CA . ASP B 1 299 ? 17.109 -29.109 -12.836 1 82.69 299 ASP B CA 1
ATOM 4630 C C . ASP B 1 299 ? 16.781 -30.594 -13.008 1 82.69 299 ASP B C 1
ATOM 4632 O O . ASP B 1 299 ? 16.156 -31.188 -12.133 1 82.69 299 ASP B O 1
ATOM 4636 N N . GLU B 1 300 ? 16.906 -31.078 -14.266 1 64.19 300 GLU B N 1
ATOM 4637 C CA . GLU B 1 300 ? 16.734 -32.5 -14.555 1 64.19 300 GLU B CA 1
ATOM 4638 C C . GLU B 1 300 ? 17.656 -33.344 -13.672 1 64.19 300 GLU B C 1
ATOM 4640 O O . GLU B 1 300 ? 18.734 -32.906 -13.281 1 64.19 300 GLU B O 1
#

Sequence (600 aa):
MKLFLLAAAAFSAPALTVSELNHIKSLNPRWKAGIPKRFEGLTKDEISSLLMPVSFLKNAKGAAPRGTFTDKDDVPESFDFREEYPHCIPEVVDQGGCGSCWAFSSVATFGDRRCVAGLDKKPVKYSPQYVVSCDHGDMACNGGWLPNVWKFLTKTGTTTDECVPYKSGSTTLRGTCPTKCADGSSKVHLATATSYKDYGLDIPAMMKALSTSGPLQVAFLVYSDFMYYESGVYQHTYGYMEGGHAVEMVGYGTDDDGVDYWIIRNSWGPDWGEDGYFRMIRGINDCSIEEQAYAGFFDEMKLFLLAAAAFSAPALTVSELNHIKSLNPRWKAGIPKRFEGLTKDEISSLLMPVSFLKNAKGAAPRGTFTDKDDVPESFDFREEYPHCIPEVVDQGGCGSCWAFSSVATFGDRRCVAGLDKKPVKYSPQYVVSCDHGDMACNGGWLPNVWKFLTKTGTTTDECVPYKSGSTTLRGTCPTKCADGSSKVHLATATSYKDYGLDIPAMMKALSTSGPLQVAFLVYSDFMYYESGVYQHTYGYMEGGHAVEMVGYGTDDDGVDYWIIRNSWGPDWGEDGYFRMIRGINDCSIEEQAYAGFFDE

Nearest PDB structures (foldseek):
  5fpw-assembly1_A  TM=9.107E-01  e=1.081E-29  Trypanosoma congolense
  5fpw-assembly3_C  TM=9.032E-01  e=1.684E-29  Trypanosoma congolense
  4i04-assembly3_C  TM=8.955E-01  e=6.363E-29  Schistosoma mansoni
  4i04-assembly1_A  TM=8.869E-01  e=1.866E-28  Schistosoma mansoni
  5egw-assembly1_B  TM=8.282E-01  e=9.978E-24  Ambrosia artemisiifolia

InterPro domains:
  IPR000169 Cysteine peptidase, cysteine active site [PS00139] (95-106)
  IPR000668 Peptidase C1A, papain C-terminal [PF00112] (75-296)
  IPR000668 Peptidase C1A, papain C-terminal [PR00705] (95-110)
  IPR000668 Peptidase C1A, papain C-terminal [PR00705] (245-255)
  IPR000668 Peptidase C1A, papain C-terminal [PR00705] (261-267)
  IPR000668 Peptidase C1A, papain C-terminal [SM00645] (75-297)
  IPR013128 Peptidase C1A [PTHR12411] (21-290)
  IPR025660 Cysteine peptidase, histidine active site [PS00639] (243-253)
  IPR025661 Cysteine peptidase, asparagine active site [PS00640] (261-280)
  IPR038765 Papain-like cysteine peptidase superfamily [SSF54001] (21-297)

Solvent-accessible surface area (backbone atoms only — not comparable to full-atom values): 31578 Å² total; per-residue (Å²): 132,86,77,75,77,73,72,74,72,78,74,69,62,47,53,74,47,69,67,58,51,51,51,51,57,72,66,63,58,84,37,43,75,43,80,40,76,88,51,62,78,34,32,53,68,55,54,46,32,42,27,18,55,54,76,40,72,49,74,62,96,68,69,65,73,71,66,75,82,50,77,64,86,80,50,76,83,54,43,47,44,68,74,78,40,51,69,35,59,69,80,52,45,59,45,60,50,14,4,37,32,46,34,45,16,45,37,50,28,46,36,33,20,39,26,70,71,62,76,34,92,53,58,61,62,49,17,35,30,44,41,34,24,54,42,78,91,39,46,27,38,62,16,40,40,66,70,57,53,52,52,42,29,41,74,64,30,38,34,40,23,82,38,36,59,75,53,32,30,80,68,53,44,45,70,74,63,72,68,50,21,75,82,65,78,42,70,64,60,64,50,58,31,71,44,69,49,54,37,31,76,27,65,49,44,42,53,38,40,38,72,72,56,30,42,26,26,26,36,28,54,35,32,52,50,60,72,22,44,36,42,56,49,39,69,85,46,49,67,49,80,66,25,18,45,36,27,25,36,39,31,34,36,61,49,98,86,67,50,41,26,33,32,32,42,45,49,67,21,42,83,31,44,55,68,12,23,50,31,32,50,50,85,38,42,56,54,43,42,42,51,41,30,35,35,65,37,73,74,132,134,84,78,75,76,74,74,75,71,77,75,69,64,48,53,73,48,69,68,57,50,52,52,54,57,70,67,63,57,83,34,43,74,43,80,40,76,88,52,63,77,34,32,52,68,56,55,47,32,43,27,19,55,54,77,41,71,48,73,60,101,67,71,65,72,73,63,73,82,51,79,62,87,82,49,75,84,55,43,48,44,69,74,76,39,52,68,34,59,70,81,51,44,56,45,58,51,13,4,37,32,44,34,45,15,44,38,48,28,46,36,34,21,39,25,69,70,62,76,35,94,54,57,61,60,49,16,36,31,45,41,34,24,54,41,77,90,39,47,28,36,62,17,41,40,67,69,57,53,51,51,40,28,39,74,63,29,37,35,40,24,81,38,37,57,74,51,33,29,80,67,52,43,45,69,73,63,72,67,52,20,75,82,66,80,41,70,64,61,62,50,57,32,70,45,70,50,56,38,31,76,26,64,49,45,43,52,38,39,40,72,72,56,31,38,27,24,25,36,28,53,36,32,53,50,60,73,22,47,35,44,56,50,39,69,86,46,51,67,47,78,66,26,18,46,37,26,25,37,39,30,33,35,61,49,97,86,67,50,42,26,34,32,31,42,44,51,68,22,41,83,32,46,53,68,12,22,49,31,32,50,49,84,40,42,55,56,44,43,41,51,41,30,35,37,64,37,72,74,132

Foldseek 3Di:
DPPPPPPPPPLADQPDDPVVQVVLVVVVDQAHFAAFPLRPSPHLVQVLLLFAAQVQQDDPPDDFPADDQDDLVPFDQKDFQCVVPVQAQDAFAALASFNLLLLVAVQRQVQSLCVVVVNDPGHFAWESLLLLAPQPQQDRRRDHHNVSSLVCQAPPATAGCQQPPRDCNPVVDSDHNDQGGPVRPDGGDGHHFNDKDKNFPRQSVQRVCLHRRFKWKWKFWDFSRVSRGAADADADDDGDGSRMGIWIWRMWHADPVRFTWTKTAANRGLSGHPRRIYIYTPDPCGRVRRGTIMHTHHDD/DPPPPPPPPPLADQPDDPVVQVVLVVVVDQADFAAFPLRPSPHLVQVLLLFAAQVQQDDPPDDFPAPDQDDLVPFDQKDFQCVVPVQAQDAFAALASFNLLLLVAVQRQVRSLCVVVVVDVGHFAWESLLLLQPQPQQDRRRDHHNVSSLVCQAPPATAGCQQPPRDCNPVVDSDHNDQGGPVRPDGGDGHHFNDKDKNFPRQSVQRVCLHRRFKWKWKFWDFSRVSGGAADADADDDGDGSRMGIWIWRMWHADPVRFTWTKTAANRGLSGHPRRIYIYTPDPCGRVRRGTIMHTHHDD